Protein AF-0000000086335071 (afdb_homodimer)

Radius of gyration: 20.65 Å; Cα contacts (8 Å, |Δi|>4): 841; chains: 2; bounding box: 46×63×44 Å

Structure (mmCIF, N/CA/C/O backbone):
data_AF-0000000086335071-model_v1
#
loop_
_entity.id
_entity.type
_entity.pdbx_description
1 polymer 'U8 snoRNA-decapping enzyme'
#
loop_
_atom_site.group_PDB
_atom_site.id
_atom_site.type_symbol
_atom_site.label_atom_id
_atom_site.label_alt_id
_atom_site.label_comp_id
_atom_site.label_asym_id
_atom_site.label_entity_id
_atom_site.label_seq_id
_atom_site.pdbx_PDB_ins_code
_atom_site.Cartn_x
_atom_site.Cartn_y
_atom_site.Cartn_z
_atom_site.occupancy
_atom_site.B_iso_or_equiv
_atom_site.auth_seq_id
_atom_site.auth_comp_id
_atom_site.auth_asym_id
_atom_site.auth_atom_id
_atom_site.pdbx_PDB_model_num
ATOM 1 N N . MET A 1 1 ? -9.102 -12.062 -19.922 1 56.09 1 MET A N 1
ATOM 2 C CA . MET A 1 1 ? -7.996 -12.961 -19.594 1 56.09 1 MET A CA 1
ATOM 3 C C . MET A 1 1 ? -8.289 -14.383 -20.062 1 56.09 1 MET A C 1
ATOM 5 O O . MET A 1 1 ? -9.43 -14.852 -19.969 1 56.09 1 MET A O 1
ATOM 9 N N . SER A 1 2 ? -7.473 -14.875 -20.969 1 69.5 2 SER A N 1
ATOM 10 C CA . SER A 1 2 ? -7.711 -16.219 -21.469 1 69.5 2 SER A CA 1
ATOM 11 C C . SER A 1 2 ? -7.523 -17.266 -20.375 1 69.5 2 SER A C 1
ATOM 13 O O . SER A 1 2 ? -6.391 -17.594 -20.016 1 69.5 2 SER A O 1
ATOM 15 N N . GLN A 1 3 ? -8.57 -17.562 -19.719 1 84.94 3 GLN A N 1
ATOM 16 C CA . GLN A 1 3 ? -8.555 -18.547 -18.641 1 84.94 3 GLN A CA 1
ATOM 17 C C . GLN A 1 3 ? -8.516 -19.969 -19.188 1 84.94 3 GLN A C 1
ATOM 19 O O . GLN A 1 3 ? -9.047 -20.234 -20.266 1 84.94 3 GLN A O 1
ATOM 24 N N . MET A 1 4 ? -7.727 -20.828 -18.625 1 90.62 4 MET A N 1
ATOM 25 C CA . MET A 1 4 ? -7.637 -22.234 -18.984 1 90.62 4 MET A CA 1
ATOM 26 C C . MET A 1 4 ? -7.66 -23.109 -17.734 1 90.62 4 MET A C 1
ATOM 28 O O . MET A 1 4 ? -7.492 -22.609 -16.609 1 90.62 4 MET A O 1
ATOM 32 N N . SER A 1 5 ? -7.926 -24.359 -17.938 1 93.19 5 SER A N 1
ATOM 33 C CA . SER A 1 5 ? -7.879 -25.281 -16.797 1 93.19 5 SER A CA 1
ATOM 34 C C . SER A 1 5 ? -6.461 -25.422 -16.266 1 93.19 5 SER A C 1
ATOM 36 O O . SER A 1 5 ? -5.492 -25.188 -16.984 1 93.19 5 SER A O 1
ATOM 38 N N . LYS A 1 6 ? -6.398 -25.781 -15.008 1 95.31 6 LYS A N 1
ATOM 39 C CA . LYS A 1 6 ? -5.098 -26.016 -14.398 1 95.31 6 LYS A CA 1
ATOM 40 C C . LYS A 1 6 ? -4.316 -27.078 -15.156 1 95.31 6 LYS A C 1
ATOM 42 O O . LYS A 1 6 ? -3.119 -26.922 -15.406 1 95.31 6 LYS A O 1
ATOM 47 N N . GLU A 1 7 ? -5.023 -28.078 -15.516 1 94 7 GLU A N 1
ATOM 48 C CA . GLU A 1 7 ? -4.414 -29.188 -16.25 1 94 7 GLU A CA 1
ATOM 49 C C . GLU A 1 7 ? -3.883 -28.734 -17.609 1 94 7 GLU A C 1
ATOM 51 O O . GLU A 1 7 ? -2.766 -29.078 -17.984 1 94 7 GLU A O 1
ATOM 56 N N . ASP A 1 8 ? -4.633 -27.969 -18.281 1 94.69 8 ASP A N 1
ATOM 57 C CA . ASP A 1 8 ? -4.215 -27.438 -19.578 1 94.69 8 ASP A CA 1
ATOM 58 C C . ASP A 1 8 ? -2.998 -26.531 -19.438 1 94.69 8 ASP A C 1
ATOM 60 O O . ASP A 1 8 ? -2.068 -26.594 -20.25 1 94.69 8 ASP A O 1
ATOM 64 N N . ALA A 1 9 ? -3.072 -25.719 -18.453 1 94.88 9 ALA A N 1
ATOM 65 C CA . ALA A 1 9 ? -1.977 -24.781 -18.203 1 94.88 9 ALA A CA 1
ATOM 66 C C . ALA A 1 9 ? -0.666 -25.531 -17.953 1 94.88 9 ALA A C 1
ATOM 68 O O . ALA A 1 9 ? 0.382 -25.125 -18.484 1 94.88 9 ALA A O 1
ATOM 69 N N . LEU A 1 10 ? -0.712 -26.625 -17.234 1 94.62 10 LEU A N 1
ATOM 70 C CA . LEU A 1 10 ? 0.477 -27.375 -16.859 1 94.62 10 LEU A CA 1
ATOM 71 C C . LEU A 1 10 ? 1.009 -28.172 -18.031 1 94.62 10 LEU A C 1
ATOM 73 O O . LEU A 1 10 ? 2.17 -28.594 -18.031 1 94.62 10 LEU A O 1
ATOM 77 N N . SER A 1 11 ? 0.206 -28.375 -19.031 1 93.06 11 SER A N 1
ATOM 78 C CA . SER A 1 11 ? 0.587 -29.188 -20.172 1 93.06 11 SER A CA 1
ATOM 79 C C . SER A 1 11 ? 1.287 -28.359 -21.25 1 93.06 11 SER A C 1
ATOM 81 O O . SER A 1 11 ? 1.895 -28.906 -22.172 1 93.06 11 SER A O 1
ATOM 83 N N . LEU A 1 12 ? 1.152 -27.031 -21.125 1 91.56 12 LEU A N 1
ATOM 84 C CA . LEU A 1 12 ? 1.78 -26.172 -22.109 1 91.56 12 LEU A CA 1
ATOM 85 C C . LEU A 1 12 ? 3.299 -26.188 -21.969 1 91.56 12 LEU A C 1
ATOM 87 O O . LEU A 1 12 ? 3.832 -25.891 -20.891 1 91.56 12 LEU A O 1
ATOM 91 N N . PRO A 1 13 ? 4.02 -26.531 -23.062 1 90.25 13 PRO A N 1
ATOM 92 C CA . PRO A 1 13 ? 5.477 -26.625 -22.984 1 90.25 13 PRO A CA 1
ATOM 93 C C . PRO A 1 13 ? 6.156 -25.25 -23 1 90.25 13 PRO A C 1
ATOM 95 O O . PRO A 1 13 ? 5.602 -24.297 -23.547 1 90.25 13 PRO A O 1
ATOM 98 N N . ARG A 1 14 ? 7.34 -25.109 -22.391 1 92.38 14 ARG A N 1
ATOM 99 C CA . ARG A 1 14 ? 8.234 -23.969 -22.469 1 92.38 14 ARG A CA 1
ATOM 100 C C . ARG A 1 14 ? 7.598 -22.734 -21.828 1 92.38 14 ARG A C 1
ATOM 102 O O . ARG A 1 14 ? 7.688 -21.641 -22.391 1 92.38 14 ARG A O 1
ATOM 109 N N . HIS A 1 15 ? 6.762 -22.953 -20.859 1 94.94 15 HIS A N 1
ATOM 110 C CA . HIS A 1 15 ? 6.184 -21.844 -20.109 1 94.94 15 HIS A CA 1
ATOM 111 C C . HIS A 1 15 ? 6.68 -21.844 -18.656 1 94.94 15 HIS A C 1
ATOM 113 O O . HIS A 1 15 ? 6.84 -22.906 -18.047 1 94.94 15 HIS A O 1
ATOM 119 N N . ARG A 1 16 ? 6.988 -20.672 -18.188 1 96.69 16 ARG A N 1
ATOM 120 C CA . ARG A 1 16 ? 7.246 -20.484 -16.766 1 96.69 16 ARG A CA 1
ATOM 121 C C . ARG A 1 16 ? 5.941 -20.359 -15.984 1 96.69 16 ARG A C 1
ATOM 123 O O . ARG A 1 16 ? 4.895 -20.078 -16.562 1 96.69 16 ARG A O 1
ATOM 130 N N . HIS A 1 17 ? 6 -20.625 -14.711 1 97.62 17 HIS A N 1
ATOM 131 C CA . HIS A 1 17 ? 4.793 -20.625 -13.883 1 97.62 17 HIS A CA 1
ATOM 132 C C . HIS A 1 17 ? 4.969 -19.719 -12.664 1 97.62 17 HIS A C 1
ATOM 134 O O . HIS A 1 17 ? 6.035 -19.703 -12.047 1 97.62 17 HIS A O 1
ATOM 140 N N . ALA A 1 18 ? 3.984 -18.953 -12.359 1 97.81 18 ALA A N 1
ATOM 141 C CA . ALA A 1 18 ? 3.924 -18.156 -11.141 1 97.81 18 ALA A CA 1
ATOM 142 C C . ALA A 1 18 ? 2.609 -18.391 -10.398 1 97.81 18 ALA A C 1
ATOM 144 O O . ALA A 1 18 ? 1.558 -18.547 -11.023 1 97.81 18 ALA A O 1
ATOM 145 N N . CYS A 1 19 ? 2.678 -18.438 -9.109 1 98.25 19 CYS A N 1
ATOM 146 C CA . CYS A 1 19 ? 1.504 -18.625 -8.266 1 98.25 19 CYS A CA 1
ATOM 147 C C . CYS A 1 19 ? 1.289 -17.422 -7.355 1 98.25 19 CYS A C 1
ATOM 149 O O . CYS A 1 19 ? 2.25 -16.859 -6.824 1 98.25 19 CYS A O 1
ATOM 151 N N . HIS A 1 20 ? 0.062 -17.047 -7.215 1 98.44 20 HIS A N 1
ATOM 152 C CA . HIS A 1 20 ? -0.332 -15.977 -6.309 1 98.44 20 HIS A CA 1
ATOM 153 C C . HIS A 1 20 ? -1.597 -16.344 -5.539 1 98.44 20 HIS A C 1
ATOM 155 O O . HIS A 1 20 ? -2.391 -17.172 -5.996 1 98.44 20 HIS A O 1
ATOM 161 N N . VAL A 1 21 ? -1.781 -15.695 -4.395 1 98.75 21 VAL A N 1
ATOM 162 C CA . VAL A 1 21 ? -2.916 -16.094 -3.57 1 98.75 21 VAL A CA 1
ATOM 163 C C . VAL A 1 21 ? -3.576 -14.867 -2.959 1 98.75 21 VAL A C 1
ATOM 165 O O . VAL A 1 21 ? -2.891 -13.938 -2.531 1 98.75 21 VAL A O 1
ATOM 168 N N . MET A 1 22 ? -4.84 -14.82 -3.016 1 98.81 22 MET A N 1
ATOM 169 C CA . MET A 1 22 ? -5.617 -13.867 -2.232 1 98.81 22 MET A CA 1
ATOM 170 C C . MET A 1 22 ? -5.973 -14.445 -0.867 1 98.81 22 MET A C 1
ATOM 172 O O . MET A 1 22 ? -6.656 -15.469 -0.779 1 98.81 22 MET A O 1
ATOM 176 N N . LEU A 1 23 ? -5.492 -13.828 0.179 1 98.75 23 LEU A N 1
ATOM 177 C CA . LEU A 1 23 ? -5.895 -14.156 1.543 1 98.75 23 LEU A CA 1
ATOM 178 C C . LEU A 1 23 ? -7.023 -13.242 2.01 1 98.75 23 LEU A C 1
ATOM 180 O O . LEU A 1 23 ? -6.961 -12.023 1.831 1 98.75 23 LEU A O 1
ATOM 184 N N . TYR A 1 24 ? -8.055 -13.828 2.609 1 98.69 24 TYR A N 1
ATOM 185 C CA . TYR A 1 24 ? -9.172 -13 3.037 1 98.69 24 TYR A CA 1
ATOM 186 C C . TYR A 1 24 ? -9.852 -13.586 4.27 1 98.69 24 TYR A C 1
ATOM 188 O O . TYR A 1 24 ? -9.656 -14.758 4.59 1 98.69 24 TYR A O 1
ATOM 196 N N . ALA A 1 25 ? -10.523 -12.812 4.992 1 98.56 25 ALA A N 1
ATOM 197 C CA . ALA A 1 25 ? -11.242 -13.188 6.211 1 98.56 25 ALA A CA 1
ATOM 198 C C . ALA A 1 25 ? -12.477 -12.312 6.41 1 98.56 25 ALA A C 1
ATOM 200 O O . ALA A 1 25 ? -12.562 -11.211 5.855 1 98.56 25 ALA A O 1
ATOM 201 N N . ASP A 1 26 ? -13.422 -12.844 7.176 1 97.69 26 ASP A N 1
ATOM 202 C CA . ASP A 1 26 ? -14.531 -12.016 7.645 1 97.69 26 ASP A CA 1
ATOM 203 C C . ASP A 1 26 ? -14.109 -11.148 8.828 1 97.69 26 ASP A C 1
ATOM 205 O O . ASP A 1 26 ? -13.203 -11.516 9.578 1 97.69 26 ASP A O 1
ATOM 209 N N . THR A 1 27 ? -14.734 -10.031 8.914 1 97 27 THR A N 1
ATOM 210 C CA . THR A 1 27 ? -14.492 -9.148 10.047 1 97 27 THR A CA 1
ATOM 211 C C . THR A 1 27 ? -15.758 -8.367 10.406 1 97 27 THR A C 1
ATOM 213 O O . THR A 1 27 ? -16.625 -8.156 9.547 1 97 27 THR A O 1
ATOM 216 N N . ASP A 1 28 ? -15.875 -7.996 11.656 1 92.88 28 ASP A N 1
ATOM 217 C CA . ASP A 1 28 ? -17 -7.176 12.109 1 92.88 28 ASP A CA 1
ATOM 218 C C . ASP A 1 28 ? -16.547 -5.746 12.406 1 92.88 28 ASP A C 1
ATOM 220 O O . ASP A 1 28 ? -17.266 -4.984 13.055 1 92.88 28 ASP A O 1
ATOM 224 N N . SER A 1 29 ? -15.422 -5.465 11.953 1 92.06 29 SER A N 1
ATOM 225 C CA . SER A 1 29 ? -14.867 -4.145 12.227 1 92.06 29 SER A CA 1
ATOM 226 C C . SER A 1 29 ? -15.68 -3.047 11.547 1 92.06 29 SER A C 1
ATOM 228 O O . SER A 1 29 ? -16.297 -3.275 10.508 1 92.06 29 SER A O 1
ATOM 230 N N . LYS A 1 30 ? -15.656 -1.869 12.258 1 91.69 30 LYS A N 1
ATOM 231 C CA . LYS A 1 30 ? -16.375 -0.712 11.734 1 91.69 30 LYS A CA 1
ATOM 232 C C . LYS A 1 30 ? -15.453 0.497 11.602 1 91.69 30 LYS A C 1
ATOM 234 O O . LYS A 1 30 ? -14.953 1.016 12.594 1 91.69 30 LYS A O 1
ATOM 239 N N . LEU A 1 31 ? -15.328 0.944 10.398 1 91.56 31 LEU A N 1
ATOM 240 C CA . LEU A 1 31 ? -14.594 2.18 10.141 1 91.56 31 LEU A CA 1
ATOM 241 C C . LEU A 1 31 ? -15.367 3.387 10.672 1 91.56 31 LEU A C 1
ATOM 243 O O . LEU A 1 31 ? -16.547 3.553 10.367 1 91.56 31 LEU A O 1
ATOM 247 N N . PHE A 1 32 ? -14.688 4.238 11.453 1 89.25 32 PHE A N 1
ATOM 248 C CA . PHE A 1 32 ? -15.258 5.406 12.102 1 89.25 32 PHE A CA 1
ATOM 249 C C . PHE A 1 32 ? -16.469 5.02 12.945 1 89.25 32 PHE A C 1
ATOM 251 O O . PHE A 1 32 ? -17.359 5.836 13.18 1 89.25 32 PHE A O 1
ATOM 258 N N . GLY A 1 33 ? -16.609 3.77 13.273 1 87.38 33 GLY A N 1
ATOM 259 C CA . GLY A 1 33 ? -17.75 3.273 14.047 1 87.38 33 GLY A CA 1
ATOM 260 C C . GLY A 1 33 ? -19.031 3.195 13.242 1 87.38 33 GLY A C 1
ATOM 261 O O . GLY A 1 33 ? -20.094 2.887 13.789 1 87.38 33 GLY A O 1
ATOM 262 N N . ARG A 1 34 ? -18.938 3.396 11.938 1 85.56 34 ARG A N 1
ATOM 263 C CA . ARG A 1 34 ? -20.156 3.547 11.148 1 85.56 34 ARG A CA 1
ATOM 264 C C . ARG A 1 34 ? -20.141 2.627 9.93 1 85.56 34 ARG A C 1
ATOM 266 O O . ARG A 1 34 ? -21.172 2.037 9.578 1 85.56 34 ARG A O 1
ATOM 273 N N . TYR A 1 35 ? -19 2.479 9.281 1 84.81 35 TYR A N 1
ATOM 274 C CA . TYR A 1 35 ? -18.938 1.722 8.031 1 84.81 35 TYR A CA 1
ATOM 275 C C . TYR A 1 35 ? -18.469 0.295 8.289 1 84.81 35 TYR A C 1
ATOM 277 O O . TYR A 1 35 ? -17.297 0.073 8.641 1 84.81 35 TYR A O 1
ATOM 285 N N . GLN A 1 36 ? -19.359 -0.595 8.078 1 85.12 36 GLN A N 1
ATOM 286 C CA . GLN A 1 36 ? -18.984 -1.998 8.227 1 85.12 36 GLN A CA 1
ATOM 287 C C . GLN A 1 36 ? -18.094 -2.459 7.086 1 85.12 36 GLN A C 1
ATOM 289 O O . GLN A 1 36 ? -18.422 -2.271 5.914 1 85.12 36 GLN A O 1
ATOM 294 N N . THR A 1 37 ? -16.953 -3.033 7.246 1 86.06 37 THR A N 1
ATOM 295 C CA . THR A 1 37 ? -16.016 -3.498 6.219 1 86.06 37 THR A CA 1
ATOM 296 C C . THR A 1 37 ? -16.297 -4.953 5.859 1 86.06 37 THR A C 1
ATOM 298 O O . THR A 1 37 ? -16.047 -5.379 4.73 1 86.06 37 THR A O 1
ATOM 301 N N . LYS A 1 38 ? -16.875 -5.754 6.613 1 91.25 38 LYS A N 1
ATOM 302 C CA . LYS A 1 38 ? -17.375 -7.117 6.508 1 91.25 38 LYS A CA 1
ATOM 303 C C . LYS A 1 38 ? -16.25 -8.109 6.246 1 91.25 38 LYS A C 1
ATOM 305 O O . LYS A 1 38 ? -16.281 -9.234 6.754 1 91.25 38 LYS A O 1
ATOM 310 N N . HIS A 1 39 ? -15.258 -7.699 5.32 1 97.25 39 HIS A N 1
ATOM 311 C CA . HIS A 1 39 ? -14.188 -8.625 4.969 1 97.25 39 HIS A CA 1
ATOM 312 C C . HIS A 1 39 ? -12.836 -7.918 4.945 1 97.25 39 HIS A C 1
ATOM 314 O O . HIS A 1 39 ? -12.766 -6.707 4.727 1 97.25 39 HIS A O 1
ATOM 320 N N . ILE A 1 40 ? -11.844 -8.688 5.227 1 98.25 40 ILE A N 1
ATOM 321 C CA . ILE A 1 40 ? -10.453 -8.305 5.027 1 98.25 40 ILE A CA 1
ATOM 322 C C . ILE A 1 40 ? -9.891 -9.023 3.799 1 98.25 40 ILE A C 1
ATOM 324 O O . ILE A 1 40 ? -10.07 -10.227 3.641 1 98.25 40 ILE A O 1
ATOM 328 N N . VAL A 1 41 ? -9.312 -8.32 2.891 1 98.75 41 VAL A N 1
ATOM 329 C CA . VAL A 1 41 ? -8.547 -8.852 1.767 1 98.75 41 VAL A CA 1
ATOM 330 C C . VAL A 1 41 ? -7.16 -8.211 1.743 1 98.75 41 VAL A C 1
ATOM 332 O O . VAL A 1 41 ? -7.035 -6.988 1.848 1 98.75 41 VAL A O 1
ATOM 335 N N . LEU A 1 42 ? -6.137 -9.023 1.601 1 98.81 42 LEU A N 1
ATOM 336 C CA . LEU A 1 42 ? -4.777 -8.508 1.677 1 98.81 42 LEU A CA 1
ATOM 337 C C . LEU A 1 42 ? -4.129 -8.469 0.296 1 98.81 42 LEU A C 1
ATOM 339 O O . LEU A 1 42 ? -4.297 -9.398 -0.496 1 98.81 42 LEU A O 1
ATOM 343 N N . MET A 1 43 ? -3.432 -7.406 -0.025 1 98.88 43 MET A N 1
ATOM 344 C CA . MET A 1 43 ? -2.514 -7.27 -1.15 1 98.88 43 MET A CA 1
ATOM 345 C C . MET A 1 43 ? -1.178 -6.691 -0.695 1 98.88 43 MET A C 1
ATOM 347 O O . MET A 1 43 ? -0.996 -6.395 0.487 1 98.88 43 MET A O 1
ATOM 351 N N . GLN A 1 44 ? -0.239 -6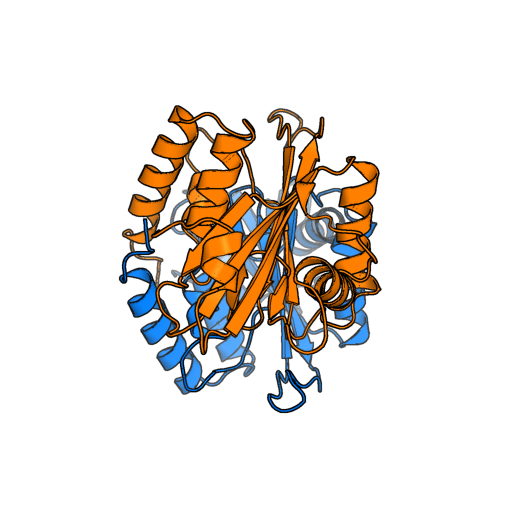.602 -1.61 1 98.81 44 GLN A N 1
ATOM 352 C CA . GLN A 1 44 ? 1.085 -6.07 -1.306 1 98.81 44 GLN A CA 1
ATOM 353 C C . GLN A 1 44 ? 1.465 -4.953 -2.275 1 98.81 44 GLN A C 1
ATOM 355 O O . GLN A 1 44 ? 1.128 -5.012 -3.459 1 98.81 44 GLN A O 1
ATOM 360 N N . MET A 1 45 ? 2.102 -3.912 -1.736 1 98.81 45 MET A N 1
ATOM 361 C CA . MET A 1 45 ? 2.939 -3.068 -2.584 1 98.81 45 MET A CA 1
ATOM 362 C C . MET A 1 45 ? 4.254 -3.764 -2.914 1 98.81 45 MET A C 1
ATOM 364 O O . MET A 1 45 ? 5.051 -4.059 -2.02 1 98.81 45 MET A O 1
ATOM 368 N N . ARG A 1 46 ? 4.488 -4.051 -4.16 1 98.25 46 ARG A N 1
ATOM 369 C CA . ARG A 1 46 ? 5.648 -4.809 -4.613 1 98.25 46 ARG A CA 1
ATOM 370 C C . ARG A 1 46 ? 6.859 -3.898 -4.801 1 98.25 46 ARG A C 1
ATOM 372 O O . ARG A 1 46 ? 6.711 -2.68 -4.918 1 98.25 46 ARG A O 1
ATOM 379 N N . PHE A 1 47 ? 7.977 -4.543 -5.016 1 96.88 47 PHE A N 1
ATOM 380 C CA . PHE A 1 47 ? 9.234 -3.838 -5.223 1 96.88 47 PHE A CA 1
ATOM 381 C C . PHE A 1 47 ? 9.18 -2.992 -6.488 1 96.88 47 PHE A C 1
ATOM 383 O O . PHE A 1 47 ? 9.93 -2.025 -6.633 1 96.88 47 PHE A O 1
ATOM 390 N N . ASP A 1 48 ? 8.328 -3.344 -7.387 1 96 48 ASP A N 1
ATOM 391 C CA . ASP A 1 48 ? 8.289 -2.609 -8.648 1 96 48 ASP A CA 1
ATOM 392 C C . ASP A 1 48 ? 7.301 -1.447 -8.57 1 96 48 ASP A C 1
ATOM 394 O O . ASP A 1 48 ? 7.043 -0.777 -9.57 1 96 48 ASP A O 1
ATOM 398 N N . GLY A 1 49 ? 6.68 -1.188 -7.406 1 97.44 49 GLY A N 1
ATOM 399 C CA . GLY A 1 49 ? 5.836 -0.026 -7.184 1 97.44 49 GLY A CA 1
ATOM 400 C C . GLY A 1 49 ? 4.379 -0.27 -7.535 1 97.44 49 GLY A C 1
ATOM 401 O O . GLY A 1 49 ? 3.572 0.662 -7.543 1 97.44 49 GLY A O 1
ATOM 402 N N . LEU A 1 50 ? 4.082 -1.52 -7.855 1 97.31 50 LEU A N 1
ATOM 403 C CA . LEU A 1 50 ? 2.729 -1.893 -8.266 1 97.31 50 LEU A CA 1
ATOM 404 C C . LEU A 1 50 ? 2.068 -2.771 -7.207 1 97.31 50 LEU A C 1
ATOM 406 O O . LEU A 1 50 ? 2.754 -3.43 -6.422 1 97.31 50 LEU A O 1
ATOM 410 N N . LEU A 1 51 ? 0.731 -2.744 -7.16 1 98.56 51 LEU A N 1
ATOM 411 C CA . LEU A 1 51 ? -0.014 -3.594 -6.234 1 98.56 51 LEU A CA 1
ATOM 412 C C . LEU A 1 51 ? -0.182 -5 -6.805 1 98.56 51 LEU A C 1
ATOM 414 O O . LEU A 1 51 ? -0.426 -5.164 -8 1 98.56 51 LEU A O 1
ATOM 418 N N . GLY A 1 52 ? -0.044 -5.961 -6.008 1 98.5 52 GLY A N 1
ATOM 419 C CA . GLY A 1 52 ? -0.246 -7.344 -6.402 1 98.5 52 GLY A CA 1
ATOM 420 C C . GLY A 1 52 ? -0.536 -8.266 -5.234 1 98.5 52 GLY A C 1
ATOM 421 O O . GLY A 1 52 ? -0.577 -7.82 -4.082 1 98.5 52 GLY A O 1
ATOM 422 N N . PHE A 1 53 ? -0.781 -9.539 -5.547 1 98.81 53 PHE A N 1
ATOM 423 C CA . PHE A 1 53 ? -0.982 -10.57 -4.535 1 98.81 53 PHE A CA 1
ATOM 424 C C . PHE A 1 53 ? 0.336 -11.25 -4.188 1 98.81 53 PHE A C 1
ATOM 426 O O . PHE A 1 53 ? 1.231 -11.344 -5.027 1 98.81 53 PHE A O 1
ATOM 433 N N . PRO A 1 54 ? 0.468 -11.688 -2.889 1 98.62 54 PRO A N 1
ATOM 434 C CA . PRO A 1 54 ? 1.682 -12.438 -2.559 1 98.62 54 PRO A CA 1
ATOM 435 C C . PRO A 1 54 ? 1.837 -13.703 -3.395 1 98.62 54 PRO A C 1
ATOM 437 O O . PRO A 1 54 ? 0.84 -14.336 -3.756 1 98.62 54 PRO A O 1
ATOM 440 N N . GLY A 1 55 ? 3.006 -14.094 -3.635 1 98.06 55 GLY A N 1
ATOM 441 C CA . GLY A 1 55 ? 3.352 -15.211 -4.5 1 98.06 55 GLY A CA 1
ATOM 442 C C . GLY A 1 55 ? 4.57 -14.945 -5.359 1 98.06 55 GLY A C 1
ATOM 443 O O . GLY A 1 55 ? 5.328 -14.008 -5.098 1 98.06 55 GLY A O 1
ATOM 444 N N . GLY A 1 56 ? 4.773 -15.797 -6.324 1 97.25 56 GLY A N 1
ATOM 445 C CA . GLY A 1 56 ? 5.934 -15.648 -7.188 1 97.25 56 GLY A CA 1
ATOM 446 C C . GLY A 1 56 ? 6.168 -16.844 -8.086 1 97.25 56 GLY A C 1
ATOM 447 O O . GLY A 1 56 ? 5.277 -17.688 -8.258 1 97.25 56 GLY A O 1
ATOM 448 N N . LEU A 1 57 ? 7.328 -16.844 -8.648 1 96.94 57 LEU A N 1
ATOM 449 C CA . LEU A 1 57 ? 7.68 -17.891 -9.609 1 96.94 57 LEU A CA 1
ATOM 450 C C . LEU A 1 57 ? 7.852 -19.234 -8.922 1 96.94 57 LEU A C 1
ATOM 452 O O . LEU A 1 57 ? 8.328 -19.297 -7.785 1 96.94 57 LEU A O 1
ATOM 456 N N . VAL A 1 58 ? 7.449 -20.219 -9.609 1 97.44 58 VAL A N 1
ATOM 457 C CA . VAL A 1 58 ? 7.594 -21.609 -9.156 1 97.44 58 VAL A CA 1
ATOM 458 C C . VAL A 1 58 ? 8.336 -22.422 -10.211 1 97.44 58 VAL A C 1
ATOM 460 O O . VAL A 1 58 ? 8.086 -22.266 -11.414 1 97.44 58 VAL A O 1
ATOM 463 N N . ASP A 1 59 ? 9.25 -23.25 -9.773 1 96.88 59 ASP A N 1
ATOM 464 C CA . ASP A 1 59 ? 9.977 -24.156 -10.656 1 96.88 59 ASP A CA 1
ATOM 465 C C . ASP A 1 59 ? 9.414 -25.578 -10.57 1 96.88 59 ASP A C 1
ATOM 467 O O . ASP A 1 59 ? 9.766 -26.328 -9.664 1 96.88 59 ASP A O 1
ATOM 471 N N . LEU A 1 60 ? 8.719 -25.984 -11.602 1 95.69 60 LEU A N 1
ATOM 472 C CA . LEU A 1 60 ? 7.98 -27.25 -11.586 1 95.69 60 LEU A CA 1
ATOM 473 C C . LEU A 1 60 ? 8.938 -28.438 -11.625 1 95.69 60 LEU A C 1
ATOM 475 O O . LEU A 1 60 ? 8.531 -29.562 -11.367 1 95.69 60 LEU A O 1
ATOM 479 N N . SER A 1 61 ? 10.164 -28.172 -12.016 1 96.38 61 SER A N 1
ATOM 480 C CA . SER A 1 61 ? 11.148 -29.25 -11.984 1 96.38 61 SER A CA 1
ATOM 481 C C . SER A 1 61 ? 11.578 -29.562 -10.555 1 96.38 61 SER A C 1
ATOM 483 O O . SER A 1 61 ? 12.133 -30.641 -10.289 1 96.38 61 SER A O 1
ATOM 485 N N . LYS A 1 62 ? 11.273 -28.688 -9.594 1 97.38 62 LYS A N 1
ATOM 486 C CA . LYS A 1 62 ? 11.781 -28.844 -8.234 1 97.38 62 LYS A CA 1
ATOM 487 C C . LYS A 1 62 ? 10.633 -28.922 -7.227 1 97.38 62 LYS A C 1
ATOM 489 O O . LYS A 1 62 ? 10.82 -29.406 -6.113 1 97.38 62 LYS A O 1
ATOM 494 N N . GLU A 1 63 ? 9.516 -28.391 -7.566 1 96.94 63 GLU A N 1
ATOM 495 C CA . GLU A 1 63 ? 8.422 -28.266 -6.613 1 96.94 63 GLU A CA 1
ATOM 496 C C . GLU A 1 63 ? 7.07 -28.234 -7.324 1 96.94 63 GLU A C 1
ATOM 498 O O . GLU A 1 63 ? 7.008 -28.031 -8.539 1 96.94 63 GLU A O 1
ATOM 503 N N . THR A 1 64 ? 6.008 -28.531 -6.527 1 96.88 64 THR A N 1
ATOM 504 C CA . THR A 1 64 ? 4.66 -28.359 -7.051 1 96.88 64 THR A CA 1
ATOM 505 C C . THR A 1 64 ? 4.238 -26.891 -7 1 96.88 64 THR A C 1
ATOM 507 O O . THR A 1 64 ? 4.906 -26.078 -6.367 1 96.88 64 THR A O 1
ATOM 510 N N . LEU A 1 65 ? 3.115 -26.547 -7.648 1 98 65 LEU A N 1
ATOM 511 C CA . LEU A 1 65 ? 2.588 -25.188 -7.598 1 98 65 LEU A CA 1
ATOM 512 C C . LEU A 1 65 ? 2.344 -24.75 -6.16 1 98 65 LEU A C 1
ATOM 514 O O . LEU A 1 65 ? 2.779 -23.672 -5.75 1 98 65 LEU A O 1
ATOM 518 N N . GLU A 1 66 ? 1.711 -25.625 -5.434 1 98.19 66 GLU A N 1
ATOM 519 C CA . GLU A 1 66 ? 1.289 -25.281 -4.078 1 98.19 66 GLU A CA 1
ATOM 520 C C . GLU A 1 66 ? 2.484 -25.203 -3.133 1 98.19 66 GLU A C 1
ATOM 522 O O . GLU A 1 66 ? 2.553 -24.312 -2.287 1 98.19 66 GLU A O 1
ATOM 527 N N . SER A 1 67 ? 3.412 -26.141 -3.236 1 97.25 67 SER A N 1
ATOM 528 C CA . SER A 1 67 ? 4.598 -26.078 -2.389 1 97.25 67 SER A CA 1
ATOM 529 C C . SER A 1 67 ? 5.441 -24.859 -2.703 1 97.25 67 SER A C 1
ATOM 531 O O . SER A 1 67 ? 6.02 -24.234 -1.802 1 97.25 67 SER A O 1
ATOM 533 N N . GLY A 1 68 ? 5.574 -24.484 -3.986 1 97.5 68 GLY A N 1
ATOM 534 C CA . GLY A 1 68 ? 6.258 -23.266 -4.375 1 97.5 68 GLY A CA 1
ATOM 535 C C . GLY A 1 68 ? 5.598 -22.016 -3.838 1 97.5 68 GLY A C 1
ATOM 536 O O . GLY A 1 68 ? 6.273 -21.109 -3.352 1 97.5 68 GLY A O 1
ATOM 537 N N . LEU A 1 69 ? 4.27 -21.984 -3.957 1 98.12 69 LEU A N 1
ATOM 538 C CA . LEU A 1 69 ? 3.529 -20.859 -3.404 1 98.12 69 LEU A CA 1
ATOM 539 C C . LEU A 1 69 ? 3.744 -20.75 -1.898 1 98.12 69 LEU A C 1
ATOM 541 O O . LEU A 1 69 ? 3.945 -19.641 -1.373 1 98.12 69 LEU A O 1
ATOM 545 N N . SER A 1 70 ? 3.73 -21.859 -1.23 1 97.44 70 SER A N 1
ATOM 546 C CA . SER A 1 70 ? 3.955 -21.859 0.211 1 97.44 70 SER A CA 1
ATOM 547 C C . SER A 1 70 ? 5.344 -21.344 0.558 1 97.44 70 SER A C 1
ATOM 549 O O . SER A 1 70 ? 5.508 -20.609 1.534 1 97.44 70 SER A O 1
ATOM 551 N N . ARG A 1 71 ? 6.312 -21.75 -0.18 1 97.19 71 ARG A N 1
ATOM 552 C CA . ARG A 1 71 ? 7.664 -21.234 0.015 1 97.19 71 ARG A CA 1
ATOM 553 C C . ARG A 1 71 ? 7.711 -19.734 -0.16 1 97.19 71 ARG A C 1
ATOM 555 O O . ARG A 1 71 ? 8.297 -19.016 0.664 1 97.19 71 ARG A O 1
ATOM 562 N N . GLU A 1 72 ? 7.133 -19.188 -1.271 1 97.56 72 GLU A N 1
ATOM 563 C CA . GLU A 1 72 ? 7.051 -17.75 -1.519 1 97.56 72 GLU A CA 1
ATOM 564 C C . GLU A 1 72 ? 6.379 -17.031 -0.354 1 97.56 72 GLU A C 1
ATOM 566 O O . GLU A 1 72 ? 6.824 -15.961 0.052 1 97.56 72 GLU A O 1
ATOM 571 N N . LEU A 1 73 ? 5.301 -17.609 0.159 1 98.06 73 LEU A N 1
ATOM 572 C CA . LEU A 1 73 ? 4.555 -16.969 1.243 1 98.06 73 LEU A CA 1
ATOM 573 C C . LEU A 1 73 ? 5.383 -16.938 2.521 1 98.06 73 LEU A C 1
ATOM 575 O O . LEU A 1 73 ? 5.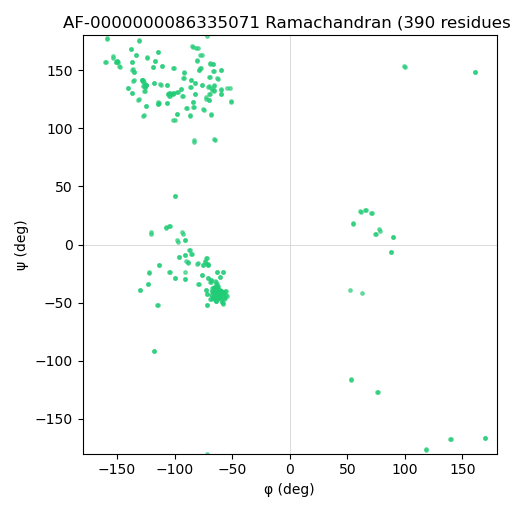305 -15.977 3.289 1 98.06 73 LEU A O 1
ATOM 579 N N . GLU A 1 74 ? 6.117 -17.953 2.748 1 97.56 74 GLU A N 1
ATOM 580 C CA . GLU A 1 74 ? 7.02 -17.938 3.898 1 97.56 74 GLU A CA 1
ATOM 581 C C . GLU A 1 74 ? 8.023 -16.781 3.791 1 97.56 74 GLU A C 1
ATOM 583 O O . GLU A 1 74 ? 8.312 -16.109 4.781 1 97.56 74 GLU A O 1
ATOM 588 N N . GLU A 1 75 ? 8.523 -16.547 2.654 1 97.69 75 GLU A N 1
ATOM 589 C CA . GLU A 1 75 ? 9.516 -15.5 2.43 1 97.69 75 GLU A CA 1
ATOM 590 C C . GLU A 1 75 ? 8.883 -14.109 2.5 1 97.69 75 GLU A C 1
ATOM 592 O O . GLU A 1 75 ? 9.461 -13.188 3.074 1 97.69 75 GLU A O 1
ATOM 597 N N . GLU A 1 76 ? 7.676 -13.969 1.954 1 98.38 76 GLU A N 1
ATOM 598 C CA . GLU A 1 76 ? 7.051 -12.664 1.78 1 98.38 76 GLU A CA 1
ATOM 599 C C . GLU A 1 76 ? 6.195 -12.297 2.988 1 98.38 76 GLU A C 1
ATOM 601 O O . GLU A 1 76 ? 6.012 -11.117 3.291 1 98.38 76 GLU A O 1
ATOM 606 N N . LEU A 1 77 ? 5.637 -13.289 3.66 1 98.06 77 LEU A N 1
ATOM 607 C CA . LEU A 1 77 ? 4.699 -13.016 4.742 1 98.06 77 LEU A CA 1
ATOM 608 C C . LEU A 1 77 ? 5.277 -13.445 6.086 1 98.06 77 LEU A C 1
ATOM 610 O O . LEU A 1 77 ? 4.773 -13.047 7.141 1 98.06 77 LEU A O 1
ATOM 614 N N . GLY A 1 78 ? 6.254 -14.258 6.062 1 96.88 78 GLY A N 1
ATOM 615 C CA . GLY A 1 78 ? 6.875 -14.719 7.297 1 96.88 78 GLY A CA 1
ATOM 616 C C . GLY A 1 78 ? 6.07 -15.789 8 1 96.88 78 GLY A C 1
ATOM 617 O O . GLY A 1 78 ? 6.27 -16.047 9.195 1 96.88 78 GLY A O 1
ATOM 618 N N . VAL A 1 79 ? 5.109 -16.344 7.336 1 94.75 79 VAL A N 1
ATOM 619 C CA . VAL A 1 79 ? 4.285 -17.391 7.91 1 94.75 79 VAL A CA 1
ATOM 620 C C . VAL A 1 79 ? 4.25 -18.594 6.961 1 94.75 79 VAL A C 1
ATOM 622 O O . VAL A 1 79 ? 4.195 -18.422 5.742 1 94.75 79 VAL A O 1
ATOM 625 N N . ALA A 1 80 ? 4.273 -19.719 7.59 1 90.31 80 ALA A N 1
ATOM 626 C CA . ALA A 1 80 ? 4.113 -20.953 6.812 1 90.31 80 ALA A CA 1
ATOM 627 C C . ALA A 1 80 ? 2.641 -21.25 6.559 1 90.31 80 ALA A C 1
ATOM 629 O O . ALA A 1 80 ? 1.986 -21.906 7.371 1 90.31 80 ALA A O 1
ATOM 630 N N . LEU A 1 81 ? 2.135 -20.75 5.539 1 93 81 LEU A N 1
ATOM 631 C CA . LEU A 1 81 ? 0.75 -21.031 5.176 1 93 81 LEU A CA 1
ATOM 632 C C . LEU A 1 81 ? 0.666 -22.219 4.227 1 93 81 LEU A C 1
ATOM 634 O O . LEU A 1 81 ? 1.42 -22.312 3.256 1 93 81 LEU A O 1
ATOM 638 N N . LEU A 1 82 ? -0.159 -23.156 4.586 1 89.88 82 LEU A N 1
ATOM 639 C CA . LEU A 1 82 ? -0.352 -24.312 3.715 1 89.88 82 LEU A CA 1
ATOM 640 C C . LEU A 1 82 ? -1.425 -24.031 2.668 1 89.88 82 LEU A C 1
ATOM 642 O O . LEU A 1 82 ? -2.584 -23.781 3.012 1 89.88 82 LEU A O 1
ATOM 646 N N . VAL A 1 83 ? -1.019 -23.922 1.471 1 95.44 83 VAL A N 1
ATOM 647 C CA . VAL A 1 83 ? -1.926 -23.781 0.337 1 95.44 83 VAL A CA 1
ATOM 648 C C . VAL A 1 83 ? -2.146 -25.141 -0.323 1 95.44 83 VAL A C 1
ATOM 650 O O . VAL A 1 83 ? -1.196 -25.906 -0.519 1 95.44 83 VAL A O 1
ATOM 653 N N . SER A 1 84 ? -3.398 -25.5 -0.579 1 96.06 84 SER A N 1
ATOM 654 C CA . SER A 1 84 ? -3.736 -26.781 -1.174 1 96.06 84 SER A CA 1
ATOM 655 C C . SER A 1 84 ? -4.344 -26.609 -2.562 1 96.06 84 SER A C 1
ATOM 657 O O . SER A 1 84 ? -4.715 -25.5 -2.947 1 96.06 84 SER A O 1
ATOM 659 N N . PRO A 1 85 ? -4.43 -27.703 -3.34 1 96.12 85 PRO A N 1
ATOM 660 C CA . PRO A 1 85 ? -5.055 -27.641 -4.664 1 96.12 85 PRO A CA 1
ATOM 661 C C . PRO A 1 85 ? -6.5 -27.156 -4.609 1 96.12 85 PRO A C 1
ATOM 663 O O . PRO A 1 85 ? -6.992 -26.562 -5.574 1 96.12 85 PRO A O 1
ATOM 666 N N . GLU A 1 86 ? -7.184 -27.297 -3.459 1 96.25 86 GLU A N 1
ATOM 667 C CA . GLU A 1 86 ? -8.578 -26.875 -3.307 1 96.25 86 GLU A CA 1
ATOM 668 C C . GLU A 1 86 ? -8.695 -25.344 -3.295 1 96.25 86 GLU A C 1
ATOM 670 O O . GLU A 1 86 ? -9.773 -24.797 -3.514 1 96.25 86 GLU A O 1
ATOM 675 N N . ASP A 1 87 ? -7.598 -24.703 -3.07 1 97.81 87 ASP A N 1
ATOM 676 C CA . ASP A 1 87 ? -7.59 -23.25 -3.02 1 97.81 87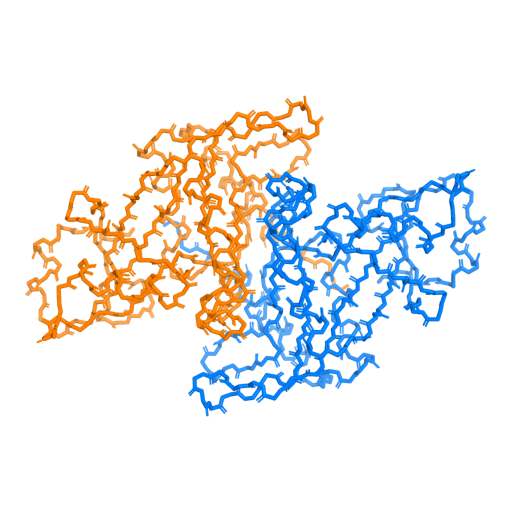 ASP A CA 1
ATOM 677 C C . ASP A 1 87 ? -7.43 -22.656 -4.414 1 97.81 87 ASP A C 1
ATOM 679 O O . ASP A 1 87 ? -7.512 -21.438 -4.586 1 97.81 87 ASP A O 1
ATOM 683 N N . HIS A 1 88 ? -7.168 -23.484 -5.398 1 98.06 88 HIS A N 1
ATOM 684 C CA . HIS A 1 88 ? -6.934 -23 -6.754 1 98.06 88 HIS A CA 1
ATOM 685 C C . HIS A 1 88 ? -8.188 -22.375 -7.34 1 98.06 88 HIS A C 1
ATOM 687 O O . HIS A 1 88 ? -9.289 -22.891 -7.18 1 98.06 88 HIS A O 1
ATOM 693 N N . VAL A 1 89 ? -8 -21.234 -8.008 1 97.56 89 VAL A N 1
ATOM 694 C CA . VAL A 1 89 ? -9.141 -20.5 -8.555 1 97.56 89 VAL A CA 1
ATOM 695 C C . VAL A 1 89 ? -9.07 -20.5 -10.078 1 97.56 89 VAL A C 1
ATOM 697 O O . VAL A 1 89 ? -10.039 -20.859 -10.758 1 97.56 89 VAL A O 1
ATOM 700 N N . SER A 1 90 ? -7.934 -20.094 -10.633 1 96.75 90 SER A N 1
ATOM 701 C CA . SER A 1 90 ? -7.852 -19.984 -12.078 1 96.75 90 SER A CA 1
ATOM 702 C C . SER A 1 90 ? -6.402 -19.984 -12.555 1 96.75 90 SER A C 1
ATOM 704 O O . SER A 1 90 ? -5.484 -19.766 -11.766 1 96.75 90 SER A O 1
ATOM 706 N N . SER A 1 91 ? -6.211 -20.344 -13.773 1 97 91 SER A N 1
ATOM 707 C CA . SER A 1 91 ? -4.945 -20.25 -14.492 1 97 91 SER A CA 1
ATOM 708 C C . SER A 1 91 ? -5.102 -19.453 -15.789 1 97 91 SER A C 1
ATOM 710 O O . SER A 1 91 ? -6.109 -19.578 -16.484 1 97 91 SER A O 1
ATOM 712 N N . SER A 1 92 ? -4.125 -18.609 -16 1 95.06 92 SER A N 1
ATOM 713 C CA . SER A 1 92 ? -4.188 -17.812 -17.219 1 95.06 92 SER A CA 1
ATOM 714 C C . SER A 1 92 ? -2.791 -17.453 -17.719 1 95.06 92 SER A C 1
ATOM 716 O O . SER A 1 92 ? -1.83 -17.469 -16.938 1 95.06 92 SER A O 1
ATOM 718 N N . LEU A 1 93 ? -2.736 -17.172 -19.031 1 92.81 93 LEU A N 1
ATOM 719 C CA . LEU A 1 93 ? -1.512 -16.578 -19.547 1 92.81 93 LEU A CA 1
ATOM 720 C C . LEU A 1 93 ? -1.346 -15.141 -19.062 1 92.81 93 LEU A C 1
ATOM 722 O O . LEU A 1 93 ? -2.307 -14.367 -19.062 1 92.81 93 LEU A O 1
ATOM 726 N N . ALA A 1 94 ? -0.115 -14.883 -18.672 1 90.5 94 ALA A N 1
ATOM 727 C CA . ALA A 1 94 ? 0.155 -13.508 -18.266 1 90.5 94 ALA A CA 1
ATOM 728 C C . ALA A 1 94 ? 0.039 -12.555 -19.438 1 90.5 94 ALA A C 1
ATOM 730 O O . ALA A 1 94 ? 0.495 -12.859 -20.547 1 90.5 94 ALA A O 1
ATOM 731 N N . PRO A 1 95 ? -0.63 -11.43 -19.344 1 83.94 95 PRO A N 1
ATOM 732 C CA . PRO A 1 95 ? -0.856 -10.516 -20.469 1 83.94 95 PRO A CA 1
ATOM 733 C C . PRO A 1 95 ? 0.44 -9.93 -21.031 1 83.94 95 PRO A C 1
ATOM 735 O O . PRO A 1 95 ? 0.571 -9.75 -22.234 1 83.94 95 PRO A O 1
ATOM 738 N N . ALA A 1 96 ? 1.379 -9.586 -20.312 1 77.25 96 ALA A N 1
ATOM 739 C CA . ALA A 1 96 ? 2.496 -8.797 -20.844 1 77.25 96 ALA A CA 1
ATOM 740 C C . ALA A 1 96 ? 3.814 -9.547 -20.672 1 77.25 96 ALA A C 1
ATOM 742 O O . ALA A 1 96 ? 4.891 -8.961 -20.828 1 77.25 96 ALA A O 1
ATOM 743 N N . VAL A 1 97 ? 3.775 -10.68 -20.344 1 83.38 97 VAL A N 1
ATOM 744 C CA . VAL A 1 97 ? 4.98 -11.492 -20.203 1 83.38 97 VAL A CA 1
ATOM 745 C C . VAL A 1 97 ? 4.84 -12.781 -21 1 83.38 97 VAL A C 1
ATOM 747 O O . VAL A 1 97 ? 4.051 -13.656 -20.641 1 83.38 97 VAL A O 1
ATOM 750 N N . PRO A 1 98 ? 5.621 -12.812 -22.016 1 87.5 98 PRO A N 1
ATOM 751 C CA . PRO A 1 98 ? 5.488 -14.008 -22.859 1 87.5 98 PRO A CA 1
ATOM 752 C C . PRO A 1 98 ? 5.836 -15.297 -22.109 1 87.5 98 PRO A C 1
ATOM 754 O O . PRO A 1 98 ? 6.73 -15.297 -21.25 1 87.5 98 PRO A O 1
ATOM 757 N N . ASN A 1 99 ? 5.152 -16.344 -22.359 1 93.44 99 ASN A N 1
ATOM 758 C CA . ASN A 1 99 ? 5.398 -17.703 -21.891 1 93.44 99 ASN A CA 1
ATOM 759 C C . ASN A 1 99 ? 5.336 -17.797 -20.375 1 93.44 99 ASN A C 1
ATOM 761 O O . ASN A 1 99 ? 6.109 -18.531 -19.766 1 93.44 99 ASN A O 1
ATOM 765 N N . LEU A 1 100 ? 4.574 -16.938 -19.797 1 95.25 100 LEU A N 1
ATOM 766 C CA . LEU A 1 100 ? 4.332 -17.016 -18.359 1 95.25 100 LEU A CA 1
ATOM 767 C C . LEU A 1 100 ? 2.875 -17.344 -18.062 1 95.25 100 LEU A C 1
ATOM 769 O O . LEU A 1 100 ? 1.965 -16.688 -18.578 1 95.25 100 LEU A O 1
ATOM 773 N N . ILE A 1 101 ? 2.688 -18.438 -17.328 1 96.44 101 ILE A N 1
ATOM 774 C CA . ILE A 1 101 ? 1.358 -18.812 -16.859 1 96.44 101 ILE A CA 1
ATOM 775 C C . ILE A 1 101 ? 1.21 -18.438 -15.383 1 96.44 101 ILE A C 1
ATOM 777 O O . ILE A 1 101 ? 2.072 -18.766 -14.57 1 96.44 101 ILE A O 1
ATOM 781 N N . THR A 1 102 ? 0.151 -17.75 -15.047 1 96.94 102 THR A N 1
ATOM 782 C CA . THR A 1 102 ? -0.129 -17.391 -13.656 1 96.94 102 THR A CA 1
ATOM 783 C C . THR A 1 102 ? -1.243 -18.266 -13.094 1 96.94 102 THR A C 1
ATOM 785 O O . THR A 1 102 ? -2.244 -18.516 -13.766 1 96.94 102 THR A O 1
ATOM 788 N N . HIS A 1 103 ? -1.034 -18.828 -11.969 1 97.94 103 HIS A N 1
ATOM 789 C CA . HIS A 1 103 ? -2.02 -19.562 -11.195 1 97.94 103 HIS A CA 1
ATOM 790 C C . HIS A 1 103 ? -2.48 -18.781 -9.977 1 97.94 103 HIS A C 1
ATOM 792 O O . HIS A 1 103 ? -1.668 -18.422 -9.125 1 97.94 103 HIS A O 1
ATOM 798 N N . PHE A 1 104 ? -3.77 -18.562 -9.953 1 98.5 104 PHE A N 1
ATOM 799 C CA . PHE A 1 104 ? -4.336 -17.734 -8.891 1 98.5 104 PHE A CA 1
ATOM 800 C C . PHE A 1 104 ? -5.07 -18.594 -7.871 1 98.5 104 PHE A C 1
ATOM 802 O O . PHE A 1 104 ? -5.848 -19.484 -8.242 1 98.5 104 PHE A O 1
ATOM 809 N N . TYR A 1 105 ? -4.766 -18.406 -6.625 1 98.56 105 TYR A N 1
ATOM 810 C CA . TYR A 1 105 ? -5.375 -19.125 -5.504 1 98.56 105 TYR A CA 1
ATOM 811 C C . TYR A 1 105 ? -6.125 -18.156 -4.594 1 98.56 105 TYR A C 1
ATOM 813 O O . TYR A 1 105 ? -5.895 -16.938 -4.637 1 98.56 105 TYR A O 1
ATOM 821 N N . ALA A 1 106 ? -7.07 -18.672 -3.822 1 98.56 106 ALA A N 1
ATOM 822 C CA . ALA A 1 106 ? -7.762 -17.922 -2.777 1 98.56 106 ALA A CA 1
ATOM 823 C C . ALA A 1 106 ? -7.914 -18.75 -1.51 1 98.56 106 ALA A C 1
ATOM 825 O O . ALA A 1 106 ? -8.305 -19.922 -1.571 1 98.56 106 ALA A O 1
ATOM 826 N N . LYS A 1 107 ? -7.551 -18.172 -0.446 1 98.06 107 LYS A N 1
ATOM 827 C CA . LYS A 1 107 ? -7.617 -18.906 0.817 1 98.06 107 LYS A CA 1
ATOM 828 C C . LYS A 1 107 ? -8.305 -18.078 1.895 1 98.06 107 LYS A C 1
ATOM 830 O O . LYS A 1 107 ? -7.871 -16.969 2.205 1 98.06 107 LYS A O 1
ATOM 835 N N . LYS A 1 108 ? -9.352 -18.594 2.498 1 97.75 108 LYS A N 1
ATOM 836 C CA . LYS A 1 108 ? -10.055 -17.953 3.602 1 97.75 108 LYS A CA 1
ATOM 837 C C . LYS A 1 108 ? -9.398 -18.281 4.941 1 97.75 108 LYS A C 1
ATOM 839 O O . LYS A 1 108 ? -9.016 -19.422 5.188 1 97.75 108 LYS A O 1
ATOM 844 N N . MET A 1 109 ? -9.289 -17.25 5.656 1 97.31 109 MET A N 1
ATOM 845 C CA . MET A 1 109 ? -8.734 -17.359 7.004 1 97.31 109 MET A CA 1
ATOM 846 C C . MET A 1 109 ? -9.703 -16.797 8.039 1 97.31 109 MET A C 1
ATOM 848 O O . MET A 1 109 ? -10.68 -16.141 7.688 1 97.31 109 MET A O 1
ATOM 852 N N . ASN A 1 110 ? -9.477 -17.219 9.297 1 96.94 110 ASN A N 1
ATOM 853 C CA . ASN A 1 110 ? -10.172 -16.484 10.344 1 96.94 110 ASN A CA 1
ATOM 854 C C . ASN A 1 110 ? -9.516 -15.133 10.625 1 96.94 110 ASN A C 1
ATOM 856 O O . ASN A 1 110 ? -8.367 -14.906 10.234 1 96.94 110 ASN A O 1
ATOM 860 N N . GLU A 1 111 ? -10.25 -14.297 11.273 1 97.25 111 GLU A N 1
ATOM 861 C CA . GLU A 1 111 ? -9.797 -12.922 11.469 1 97.25 111 GLU A CA 1
ATOM 862 C C . GLU A 1 111 ? -8.492 -12.883 12.258 1 97.25 111 GLU A C 1
ATOM 864 O O . GLU A 1 111 ? -7.586 -12.109 11.938 1 97.25 111 GLU A O 1
ATOM 869 N N . SER A 1 112 ? -8.383 -13.688 13.328 1 97.06 112 SER A N 1
ATOM 870 C CA . SER A 1 112 ? -7.168 -13.719 14.133 1 97.06 112 SER A CA 1
ATOM 871 C C . SER A 1 112 ? -5.961 -14.148 13.305 1 97.06 112 SER A C 1
ATOM 873 O O . SER A 1 112 ? -4.863 -13.617 13.469 1 97.06 112 SER A O 1
ATOM 875 N N . GLU A 1 113 ? -6.18 -15.102 12.43 1 96.94 113 GLU A N 1
ATOM 876 C CA . GLU A 1 113 ? -5.109 -15.617 11.586 1 96.94 113 GLU A CA 1
ATOM 877 C C . GLU A 1 113 ? -4.613 -14.555 10.609 1 96.94 113 GLU A C 1
ATOM 879 O O . GLU A 1 113 ? -3.404 -14.398 10.422 1 96.94 113 GLU A O 1
ATOM 884 N N . ILE A 1 114 ? -5.539 -13.891 9.969 1 98 114 ILE A N 1
ATOM 885 C CA . ILE A 1 114 ? -5.129 -12.938 8.953 1 98 114 ILE A CA 1
ATOM 886 C C . ILE A 1 114 ? -4.434 -11.75 9.609 1 98 114 ILE A C 1
ATOM 888 O O . ILE A 1 114 ? -3.496 -11.18 9.047 1 98 114 ILE A O 1
ATOM 892 N N . LYS A 1 115 ? -4.824 -11.383 10.812 1 97.62 115 LYS A N 1
ATOM 893 C CA . LYS A 1 115 ? -4.137 -10.336 11.555 1 97.62 115 LYS A CA 1
ATOM 894 C C . LYS A 1 115 ? -2.715 -10.766 11.914 1 97.62 115 LYS A C 1
ATOM 896 O O . LYS A 1 115 ? -1.794 -9.945 11.914 1 97.62 115 LYS A O 1
ATOM 901 N N . GLU A 1 116 ? -2.555 -12 12.219 1 97.62 116 GLU A N 1
ATOM 902 C CA . GLU A 1 116 ? -1.22 -12.523 12.492 1 97.62 116 GLU A CA 1
ATOM 903 C C . GLU A 1 116 ? -0.342 -12.477 11.242 1 97.62 116 GLU A C 1
ATOM 905 O O . GLU A 1 116 ? 0.863 -12.227 11.336 1 97.62 116 GLU A O 1
ATOM 910 N N . VAL A 1 117 ? -0.93 -12.742 10.133 1 98.31 117 VAL A N 1
ATOM 911 C CA . VAL A 1 117 ? -0.207 -12.648 8.875 1 98.31 117 VAL A CA 1
ATOM 912 C C . VAL A 1 117 ? 0.299 -11.227 8.672 1 98.31 117 VAL A C 1
ATOM 914 O O . VAL A 1 117 ? 1.461 -11.016 8.312 1 98.31 117 VAL A O 1
ATOM 917 N N . GLU A 1 118 ? -0.573 -10.234 8.898 1 98.5 118 GLU A N 1
ATOM 918 C CA . GLU A 1 118 ? -0.182 -8.836 8.758 1 98.5 118 GLU A CA 1
ATOM 919 C C . GLU A 1 118 ? 0.996 -8.492 9.664 1 98.5 118 GLU A C 1
ATOM 921 O O . GLU A 1 118 ? 1.927 -7.801 9.25 1 98.5 118 GLU A O 1
ATOM 926 N N . LYS A 1 119 ? 0.96 -9 10.859 1 98.12 119 LYS A N 1
ATOM 927 C CA . LYS A 1 119 ? 2.031 -8.734 11.82 1 98.12 119 LYS A CA 1
ATOM 928 C C . LYS A 1 119 ? 3.328 -9.422 11.398 1 98.12 119 LYS A C 1
ATOM 930 O O . LYS A 1 119 ? 4.391 -8.789 11.383 1 98.12 119 LYS A O 1
ATOM 935 N N . ALA A 1 120 ? 3.244 -10.648 11.039 1 98.44 120 ALA A N 1
ATOM 936 C CA . ALA A 1 120 ? 4.422 -11.43 10.664 1 98.44 120 ALA A CA 1
ATOM 937 C C . ALA A 1 120 ? 5.086 -10.852 9.414 1 98.44 120 ALA A C 1
ATOM 939 O O . ALA A 1 120 ? 6.312 -10.867 9.297 1 98.44 120 ALA A 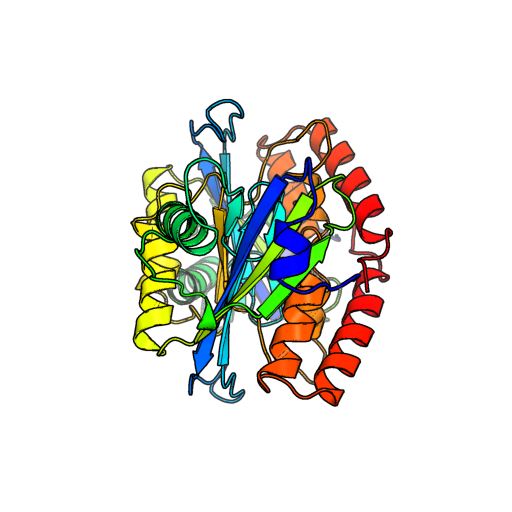O 1
ATOM 940 N N . ALA A 1 121 ? 4.305 -10.32 8.516 1 98.44 121 ALA A N 1
ATOM 941 C CA . ALA A 1 121 ? 4.805 -9.812 7.242 1 98.44 121 ALA A CA 1
ATOM 942 C C . ALA A 1 121 ? 5.816 -8.688 7.465 1 98.44 121 ALA A C 1
ATOM 944 O O . ALA A 1 121 ? 6.734 -8.5 6.66 1 98.44 121 ALA A O 1
ATOM 945 N N . VAL A 1 122 ? 5.668 -7.98 8.57 1 98.19 122 VAL A N 1
ATOM 946 C CA . VAL A 1 122 ? 6.535 -6.832 8.812 1 98.19 122 VAL A CA 1
ATOM 947 C C . VAL A 1 122 ? 7.594 -7.188 9.852 1 98.19 122 VAL A C 1
ATOM 949 O O . VAL A 1 122 ? 8.711 -6.66 9.82 1 98.19 122 VAL A O 1
ATOM 952 N N . THR A 1 123 ? 7.328 -8.172 10.695 1 97.06 123 THR A N 1
ATOM 953 C CA . THR A 1 123 ? 8.211 -8.414 11.836 1 97.06 123 THR A CA 1
ATOM 954 C C . THR A 1 123 ? 9.164 -9.57 11.539 1 97.06 123 THR A C 1
ATOM 956 O O . THR A 1 123 ? 10.281 -9.602 12.062 1 97.06 123 THR A O 1
ATOM 959 N N . VAL A 1 124 ? 8.734 -10.508 10.688 1 96.06 124 VAL A N 1
ATOM 960 C CA . VAL A 1 124 ? 9.477 -11.758 10.562 1 96.06 124 VAL A CA 1
ATOM 961 C C . VAL A 1 124 ? 9.891 -11.977 9.109 1 96.06 124 VAL A C 1
ATOM 963 O O . VAL A 1 124 ? 10.93 -12.57 8.836 1 96.06 124 VAL A O 1
ATOM 966 N N . ALA A 1 125 ? 9.094 -11.57 8.188 1 97.75 125 ALA A N 1
ATOM 967 C CA . ALA A 1 125 ? 9.281 -11.883 6.773 1 97.75 125 ALA A CA 1
ATOM 968 C C . ALA A 1 125 ? 10.617 -11.367 6.266 1 97.75 125 ALA A C 1
ATOM 970 O O . ALA A 1 125 ? 10.953 -10.195 6.445 1 97.75 125 ALA A O 1
ATOM 971 N N . LYS A 1 126 ? 11.305 -12.164 5.586 1 95.94 126 LYS A N 1
ATOM 972 C CA . LYS A 1 126 ? 12.625 -11.836 5.074 1 95.94 126 LYS A CA 1
ATOM 973 C C . LYS A 1 126 ? 12.539 -10.805 3.945 1 95.94 126 LYS A C 1
ATOM 975 O O . LYS A 1 126 ? 13.445 -9.992 3.773 1 95.94 126 LYS A O 1
ATOM 980 N N . ASP A 1 127 ? 11.5 -10.773 3.23 1 97.25 127 ASP A N 1
ATOM 981 C CA . ASP A 1 127 ? 11.398 -9.969 2.018 1 97.25 127 ASP A CA 1
ATOM 982 C C . ASP A 1 127 ? 10.844 -8.578 2.328 1 97.25 127 ASP A C 1
ATOM 984 O O . ASP A 1 127 ? 10.805 -7.711 1.45 1 97.25 127 ASP A O 1
ATOM 988 N N . HIS A 1 128 ? 10.359 -8.352 3.59 1 97.88 128 HIS A N 1
ATOM 989 C CA . HIS A 1 128 ? 9.844 -7.027 3.92 1 97.88 128 HIS A CA 1
ATOM 990 C C . HIS A 1 128 ? 10.914 -5.953 3.75 1 97.88 128 HIS A C 1
ATOM 992 O O . HIS A 1 128 ? 12.023 -6.098 4.262 1 97.88 128 HIS A O 1
ATOM 998 N N . GLY A 1 129 ? 10.602 -4.941 3.064 1 96.88 129 GLY A N 1
ATOM 999 C CA . GLY A 1 129 ? 11.516 -3.842 2.816 1 96.88 129 GLY A CA 1
ATOM 1000 C C . GLY A 1 129 ? 12.375 -4.051 1.584 1 96.88 129 GLY A C 1
ATOM 1001 O O . GLY A 1 129 ? 13.164 -3.176 1.215 1 96.88 129 GLY A O 1
ATOM 1002 N N . LEU A 1 130 ? 12.273 -5.199 1.003 1 95.94 130 LEU A N 1
ATOM 1003 C CA . LEU A 1 130 ? 12.961 -5.547 -0.237 1 95.94 130 LEU A CA 1
ATOM 1004 C C . LEU A 1 130 ? 11.961 -5.863 -1.342 1 95.94 130 LEU A C 1
ATOM 1006 O O . LEU A 1 130 ? 11.305 -4.965 -1.873 1 95.94 130 LEU A O 1
ATOM 1010 N N . GLU A 1 131 ? 11.57 -7.082 -1.521 1 96.38 131 GLU A N 1
ATOM 1011 C CA . GLU A 1 131 ? 10.641 -7.461 -2.584 1 96.38 131 GLU A CA 1
ATOM 1012 C C . GLU A 1 131 ? 9.211 -7.059 -2.24 1 96.38 131 GLU A C 1
ATOM 1014 O O . GLU A 1 131 ? 8.359 -6.945 -3.127 1 96.38 131 GLU A O 1
ATOM 1019 N N . VAL A 1 132 ? 8.977 -6.973 -0.962 1 98.38 132 VAL A N 1
ATOM 1020 C CA . VAL A 1 132 ? 7.68 -6.527 -0.476 1 98.38 132 VAL A CA 1
ATOM 1021 C C . VAL A 1 132 ? 7.828 -5.188 0.246 1 98.38 132 VAL A C 1
ATOM 1023 O O . VAL A 1 132 ? 8.5 -5.105 1.274 1 98.38 132 VAL A O 1
ATOM 1026 N N . LEU A 1 133 ? 7.152 -4.176 -0.209 1 98.56 133 LEU A N 1
ATOM 1027 C CA . LEU A 1 133 ? 7.324 -2.84 0.348 1 98.56 133 LEU A CA 1
ATOM 1028 C C . LEU A 1 133 ? 6.258 -2.549 1.4 1 98.56 133 LEU A C 1
ATOM 1030 O O . LEU A 1 133 ? 6.355 -1.559 2.129 1 98.56 133 LEU A O 1
ATOM 1034 N N . GLY A 1 134 ? 5.254 -3.412 1.47 1 98.62 134 GLY A N 1
ATOM 1035 C CA . GLY A 1 134 ? 4.215 -3.32 2.486 1 98.62 134 GLY A CA 1
ATOM 1036 C C . GLY A 1 134 ? 2.959 -4.086 2.125 1 98.62 134 GLY A C 1
ATOM 1037 O O . GLY A 1 134 ? 2.598 -4.184 0.951 1 98.62 134 GLY A O 1
ATOM 1038 N N . MET A 1 135 ? 2.309 -4.582 3.125 1 98.56 135 MET A N 1
ATOM 1039 C CA . MET A 1 135 ? 0.992 -5.191 2.951 1 98.56 135 MET A CA 1
ATOM 1040 C C . MET A 1 135 ? -0.115 -4.164 3.162 1 98.56 135 MET A C 1
ATOM 1042 O O . MET A 1 135 ? -0.008 -3.301 4.035 1 98.56 135 MET A O 1
ATOM 1046 N N . VAL A 1 136 ? -1.182 -4.324 2.342 1 98.75 136 VAL A N 1
ATOM 1047 C CA . VAL A 1 136 ? -2.301 -3.4 2.492 1 98.75 136 VAL A CA 1
ATOM 1048 C C . VAL A 1 136 ? -3.617 -4.172 2.461 1 98.75 136 VAL A C 1
ATOM 1050 O O . VAL A 1 136 ? -3.715 -5.223 1.817 1 98.75 136 VAL A O 1
ATOM 1053 N N . ARG A 1 137 ? -4.574 -3.664 3.168 1 98.75 137 ARG A N 1
ATOM 1054 C CA . ARG A 1 137 ? -5.941 -4.156 3.045 1 98.75 137 ARG A CA 1
ATOM 1055 C C . ARG A 1 137 ? -6.676 -3.451 1.908 1 98.75 137 ARG A C 1
ATOM 1057 O O . ARG A 1 137 ? -6.488 -2.254 1.688 1 98.75 137 ARG A O 1
ATOM 1064 N N . VAL A 1 138 ? -7.441 -4.199 1.232 1 98.56 138 VAL A N 1
ATOM 1065 C CA . VAL A 1 138 ? -8.305 -3.654 0.19 1 98.56 138 VAL A CA 1
ATOM 1066 C C . VAL A 1 138 ? -9.586 -3.113 0.812 1 98.56 138 VAL A C 1
ATOM 1068 O O . VAL A 1 138 ? -10.312 -3.844 1.497 1 98.56 138 VAL A O 1
ATOM 1071 N N . PRO A 1 139 ? -9.859 -1.812 0.683 1 97.75 139 PRO A N 1
ATOM 1072 C CA . PRO A 1 139 ? -11.133 -1.308 1.201 1 97.75 139 PRO A CA 1
ATOM 1073 C C . PRO A 1 139 ? -12.336 -1.815 0.408 1 97.75 139 PRO A C 1
ATOM 1075 O O . PRO A 1 139 ? -12.523 -1.431 -0.75 1 97.75 139 PRO A O 1
ATOM 1078 N N . LEU A 1 140 ? -13.133 -2.648 1.025 1 96.31 140 LEU A N 1
ATOM 1079 C CA . LEU A 1 140 ? -14.289 -3.242 0.357 1 96.31 140 LEU A CA 1
ATOM 1080 C C . LEU A 1 140 ? -15.57 -2.504 0.725 1 96.31 140 LEU A C 1
ATOM 1082 O O . LEU A 1 140 ? -16.562 -3.129 1.079 1 96.31 140 LEU A O 1
ATOM 1086 N N . TYR A 1 141 ? -15.516 -1.204 0.77 1 93.31 141 TYR A N 1
ATOM 1087 C CA . TYR A 1 141 ? -16.641 -0.323 1.04 1 93.31 141 TYR A CA 1
ATOM 1088 C C . TYR A 1 141 ? -16.625 0.887 0.114 1 93.31 141 TYR A C 1
ATOM 1090 O O . TYR A 1 141 ? -15.656 1.112 -0.605 1 93.31 141 TYR A O 1
ATOM 1098 N N . PHE A 1 142 ? -17.781 1.633 0.14 1 87.69 142 PHE A N 1
ATOM 1099 C CA . PHE A 1 142 ? -18.016 2.785 -0.721 1 87.69 142 PHE A CA 1
ATOM 1100 C C . PHE A 1 142 ? -18.391 4.012 0.105 1 87.69 142 PHE A C 1
ATOM 1102 O O . PHE A 1 142 ? -19.156 3.91 1.07 1 87.69 142 PHE A O 1
ATOM 1109 N N . PHE A 1 143 ? -17.75 5.113 -0.299 1 85.88 143 PHE A N 1
ATOM 1110 C CA . PHE A 1 143 ? -18.219 6.359 0.288 1 85.88 143 PHE A CA 1
ATOM 1111 C C . PHE A 1 143 ? -19.125 7.105 -0.687 1 85.88 143 PHE A C 1
ATOM 1113 O O . PHE A 1 143 ? -18.984 6.965 -1.903 1 85.88 143 PHE A O 1
ATOM 1120 N N . LYS A 1 144 ? -20 7.867 -0.053 1 77.12 144 LYS A N 1
ATOM 1121 C CA . LYS A 1 144 ? -20.906 8.672 -0.869 1 77.12 144 LYS A CA 1
ATOM 1122 C C . LYS A 1 144 ? -20.125 9.641 -1.757 1 77.12 144 LYS A C 1
ATOM 1124 O O . LYS A 1 144 ? -20.484 9.859 -2.914 1 77.12 144 LYS A O 1
ATOM 1129 N N . ARG A 1 145 ? -19.125 10.219 -1.271 1 72.88 145 ARG A N 1
ATOM 1130 C CA . ARG A 1 145 ? -18.375 11.234 -2.004 1 72.88 145 ARG A CA 1
ATOM 1131 C C . ARG A 1 145 ? -17.219 10.602 -2.76 1 72.88 145 ARG A C 1
ATOM 1133 O O . ARG A 1 145 ? -16.359 11.312 -3.297 1 72.88 145 ARG A O 1
ATOM 1140 N N . GLY A 1 146 ? -17.172 9.359 -2.812 1 76.81 146 GLY A N 1
ATOM 1141 C CA . GLY A 1 146 ? -16.078 8.711 -3.504 1 76.81 146 GLY A CA 1
ATOM 1142 C C . GLY A 1 146 ? -15 8.203 -2.562 1 76.81 146 GLY A C 1
ATOM 1143 O O . GLY A 1 146 ? -14.922 8.633 -1.407 1 76.81 146 GLY A O 1
ATOM 1144 N N . GLY A 1 147 ? -14.312 7.184 -2.992 1 90.06 147 GLY A N 1
ATOM 1145 C CA . GLY A 1 147 ? -13.281 6.566 -2.178 1 90.06 147 GLY A CA 1
ATOM 1146 C C . GLY A 1 147 ? -13.57 5.113 -1.849 1 90.06 147 GLY A C 1
ATOM 1147 O O . GLY A 1 147 ? -14.602 4.578 -2.244 1 90.06 147 GLY A O 1
ATOM 1148 N N . GLY A 1 148 ? -12.711 4.609 -1.098 1 95.5 148 GLY A N 1
ATOM 1149 C CA . GLY A 1 148 ? -12.836 3.188 -0.813 1 95.5 148 GLY A CA 1
ATOM 1150 C C . GLY A 1 148 ? -12.375 2.305 -1.955 1 95.5 148 GLY A C 1
ATOM 1151 O O . GLY A 1 148 ? -11.273 2.498 -2.488 1 95.5 148 GLY A O 1
ATOM 1152 N N . LEU A 1 149 ? -13.266 1.407 -2.334 1 96.62 149 LEU A N 1
ATOM 1153 C CA . LEU A 1 149 ? -12.898 0.407 -3.33 1 96.62 149 LEU A CA 1
ATOM 1154 C C . LEU A 1 149 ? -12.648 1.057 -4.688 1 96.62 149 LEU A C 1
ATOM 1156 O O . LEU A 1 149 ? -11.656 0.759 -5.348 1 96.62 149 LEU A O 1
ATOM 1160 N N . PRO A 1 150 ? -13.453 2.068 -5.145 1 96.19 150 PRO A N 1
ATOM 1161 C CA . PRO A 1 150 ? -13.18 2.689 -6.445 1 96.19 150 PRO A CA 1
ATOM 1162 C C . PRO A 1 150 ? -11.812 3.361 -6.504 1 96.19 150 PRO A C 1
ATOM 1164 O O . PRO A 1 150 ? -11.078 3.199 -7.484 1 96.19 150 PRO A O 1
ATOM 1167 N N . ALA A 1 151 ? -11.508 4.066 -5.484 1 96.75 151 ALA A N 1
ATOM 1168 C CA . ALA A 1 151 ? -10.211 4.734 -5.445 1 96.75 151 ALA A CA 1
ATOM 1169 C C . ALA A 1 151 ? -9.07 3.721 -5.402 1 96.75 151 ALA A C 1
ATOM 1171 O O . ALA A 1 151 ? -8.047 3.893 -6.074 1 96.75 151 ALA A O 1
ATOM 1172 N N . PHE A 1 152 ? -9.281 2.68 -4.641 1 98.25 152 PHE A N 1
ATOM 1173 C CA . PHE A 1 152 ? -8.266 1.634 -4.57 1 98.25 152 PHE A CA 1
ATOM 1174 C C . PHE A 1 152 ? -8.031 1.018 -5.945 1 98.25 152 PHE A C 1
ATOM 1176 O O . PHE A 1 152 ? -6.891 0.784 -6.34 1 98.25 152 PHE A O 1
ATOM 1183 N N . LEU A 1 153 ? -9.109 0.844 -6.648 1 97.12 153 LEU A N 1
ATOM 1184 C CA . LEU A 1 153 ? -9.039 0.213 -7.961 1 97.12 153 LEU A CA 1
ATOM 1185 C C . LEU A 1 153 ? -8.414 1.153 -8.984 1 97.12 153 LEU A C 1
ATOM 1187 O O . LEU A 1 153 ? -8.055 0.729 -10.086 1 97.12 153 LEU A O 1
ATOM 1191 N N . SER A 1 154 ? -8.266 2.377 -8.641 1 95.88 154 SER A N 1
ATOM 1192 C CA . SER A 1 154 ? -7.645 3.332 -9.555 1 95.88 154 SER A CA 1
ATOM 1193 C C . SER A 1 154 ? -6.129 3.328 -9.414 1 95.88 154 SER A C 1
ATOM 1195 O O . SER A 1 154 ? -5.426 4.027 -10.148 1 95.88 154 SER A O 1
ATOM 1197 N N . ASN A 1 155 ? -5.605 2.574 -8.461 1 97.25 155 ASN A N 1
ATOM 1198 C CA . ASN A 1 155 ? -4.16 2.418 -8.352 1 97.25 155 ASN A CA 1
ATOM 1199 C C . ASN A 1 155 ? -3.598 1.558 -9.477 1 97.25 155 ASN A C 1
ATOM 1201 O O . ASN A 1 155 ? -4.332 1.154 -10.383 1 97.25 155 ASN A O 1
ATOM 1205 N N . SER A 1 156 ? -2.287 1.363 -9.469 1 96.44 156 SER A N 1
ATOM 1206 C CA . SER A 1 156 ? -1.614 0.584 -10.5 1 96.44 156 SER A CA 1
ATOM 1207 C C . SER A 1 156 ? -1.298 -0.826 -10.016 1 96.44 156 SER A C 1
ATOM 1209 O O . SER A 1 156 ? -0.717 -1.001 -8.938 1 96.44 156 SER A O 1
ATOM 1211 N N . PHE A 1 157 ? -1.669 -1.803 -10.836 1 96.81 157 PHE A N 1
ATOM 1212 C CA . PHE A 1 157 ? -1.543 -3.205 -10.453 1 96.81 157 PHE A CA 1
ATOM 1213 C C . PHE A 1 157 ? -0.609 -3.943 -11.406 1 96.81 157 PHE A C 1
ATOM 1215 O O . PHE A 1 157 ? -0.504 -3.588 -12.586 1 96.81 157 PHE A O 1
ATOM 1222 N N . ILE A 1 158 ? -0.003 -4.973 -10.898 1 95.5 158 ILE A N 1
ATOM 1223 C CA . ILE A 1 158 ? 0.897 -5.789 -11.703 1 95.5 158 ILE A CA 1
ATOM 1224 C C . ILE A 1 158 ? 0.088 -6.797 -12.523 1 95.5 158 ILE A C 1
ATOM 1226 O O . ILE A 1 158 ? -0.767 -7.5 -11.977 1 95.5 158 ILE A O 1
ATOM 1230 N N . GLY A 1 159 ? 0.375 -6.812 -13.781 1 91.94 159 GLY A N 1
ATOM 1231 C CA . GLY A 1 159 ? -0.183 -7.852 -14.633 1 91.94 159 GLY A CA 1
ATOM 1232 C C . GLY A 1 159 ? -1.693 -7.953 -14.539 1 91.94 159 GLY A C 1
ATOM 1233 O O . GLY A 1 159 ? -2.402 -6.973 -14.773 1 91.94 159 GLY A O 1
ATOM 1234 N N . SER A 1 160 ? -2.154 -9.164 -14.031 1 92.94 160 SER A N 1
ATOM 1235 C CA . SER A 1 160 ? -3.586 -9.445 -13.984 1 92.94 160 SER A CA 1
ATOM 1236 C C . SER A 1 160 ? -4.137 -9.297 -12.57 1 92.94 160 SER A C 1
ATOM 1238 O O . SER A 1 160 ? -5.238 -9.758 -12.273 1 92.94 160 SER A O 1
ATOM 1240 N N . ALA A 1 161 ? -3.383 -8.656 -11.742 1 96.75 161 ALA A N 1
ATOM 1241 C CA . ALA A 1 161 ? -3.758 -8.633 -10.328 1 96.75 161 ALA A CA 1
ATOM 1242 C C . ALA A 1 161 ? -5.102 -7.93 -10.133 1 96.75 161 ALA A C 1
ATOM 1244 O O . ALA A 1 161 ? -5.922 -8.367 -9.32 1 96.75 161 ALA A O 1
ATOM 1245 N N . ARG A 1 162 ? -5.312 -6.832 -10.867 1 96.69 162 ARG A N 1
ATOM 1246 C CA . ARG A 1 162 ? -6.57 -6.109 -10.719 1 96.69 162 ARG A CA 1
ATOM 1247 C C . ARG A 1 162 ? -7.75 -6.973 -11.156 1 96.69 162 ARG A C 1
ATOM 1249 O O . ARG A 1 162 ? -8.758 -7.055 -10.453 1 96.69 162 ARG A O 1
ATOM 1256 N N . SER A 1 163 ? -7.633 -7.586 -12.312 1 95.31 163 SER A N 1
ATOM 1257 C CA . SER A 1 163 ? -8.703 -8.438 -12.812 1 95.31 163 SER A CA 1
ATOM 1258 C C . SER A 1 163 ? -8.914 -9.648 -11.906 1 95.31 163 SER A C 1
ATOM 1260 O O . SER A 1 163 ? -10.047 -10.102 -11.727 1 95.31 163 SER A O 1
ATOM 1262 N N . GLN A 1 164 ? -7.84 -10.195 -11.391 1 96.44 164 GLN A N 1
ATOM 1263 C CA . GLN A 1 164 ? -7.938 -11.297 -10.445 1 96.44 164 GLN A CA 1
ATOM 1264 C C . GLN A 1 164 ? -8.68 -10.875 -9.18 1 96.44 164 GLN A C 1
ATOM 1266 O O . GLN A 1 164 ? -9.516 -11.617 -8.664 1 96.44 164 GLN A O 1
ATOM 1271 N N . LEU A 1 165 ? -8.352 -9.688 -8.68 1 98.12 165 LEU A N 1
ATOM 1272 C CA . LEU A 1 165 ? -9.055 -9.156 -7.516 1 98.12 165 LEU A CA 1
ATOM 1273 C C . LEU A 1 165 ? -10.555 -9.047 -7.789 1 98.12 165 LEU A C 1
ATOM 1275 O O . LEU A 1 165 ? -11.367 -9.555 -7.02 1 98.12 165 LEU A O 1
ATOM 1279 N N . LEU A 1 166 ? -10.891 -8.43 -8.891 1 97.5 166 LEU A N 1
ATOM 1280 C CA . LEU A 1 166 ? -12.289 -8.203 -9.242 1 97.5 166 LEU A CA 1
ATOM 1281 C C . LEU A 1 166 ? -13.031 -9.531 -9.391 1 97.5 166 LEU A C 1
ATOM 1283 O O . LEU A 1 166 ? -14.117 -9.703 -8.844 1 97.5 166 LEU A O 1
ATOM 1287 N N . SER A 1 167 ? -12.414 -10.461 -10.07 1 96.38 167 SER A N 1
ATOM 1288 C CA . SER A 1 167 ? -13.023 -11.766 -10.281 1 96.38 167 SER A CA 1
ATOM 1289 C C . SER A 1 167 ? -13.227 -12.5 -8.961 1 96.38 167 SER A C 1
ATOM 1291 O O . SER A 1 167 ? -14.281 -13.102 -8.734 1 96.38 167 SER A O 1
ATOM 1293 N N . ALA A 1 168 ? -12.242 -12.461 -8.133 1 97.81 168 ALA A N 1
ATOM 1294 C CA . ALA A 1 168 ? -12.32 -13.156 -6.852 1 97.81 168 ALA A CA 1
ATOM 1295 C C . ALA A 1 168 ? -13.391 -12.531 -5.957 1 97.81 168 ALA A C 1
ATOM 1297 O O . ALA A 1 168 ? -14.164 -13.25 -5.32 1 97.81 168 ALA A O 1
ATOM 1298 N N . LEU A 1 169 ? -13.43 -11.188 -5.867 1 98 169 LEU A N 1
ATOM 1299 C CA . LEU A 1 169 ? -14.43 -10.516 -5.055 1 98 169 LEU A CA 1
ATOM 1300 C C . LEU A 1 169 ? -15.836 -10.922 -5.469 1 98 169 LEU A C 1
ATOM 1302 O O . LEU A 1 169 ? -16.703 -11.125 -4.617 1 98 169 LEU A O 1
ATOM 1306 N N . GLN A 1 170 ? -16 -11.031 -6.715 1 97.25 170 GLN A N 1
ATOM 1307 C CA . GLN A 1 170 ? -17.297 -11.43 -7.246 1 97.25 170 GLN A CA 1
ATOM 1308 C C . GLN A 1 170 ? -17.578 -12.898 -6.965 1 97.25 170 GLN A C 1
ATOM 1310 O O . GLN A 1 170 ? -18.641 -13.242 -6.426 1 97.25 170 GLN A O 1
ATOM 1315 N N . SER A 1 171 ? -16.703 -13.805 -7.289 1 96.62 171 SER A N 1
ATOM 1316 C CA . SER A 1 171 ? -16.906 -1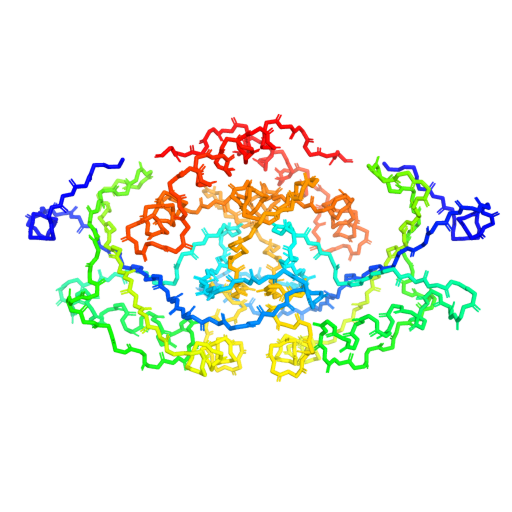5.25 -7.227 1 96.62 171 SER A CA 1
ATOM 1317 C C . SER A 1 171 ? -17.109 -15.719 -5.789 1 96.62 171 SER A C 1
ATOM 1319 O O . SER A 1 171 ? -17.844 -16.672 -5.543 1 96.62 171 SER A O 1
ATOM 1321 N N . PHE A 1 172 ? -16.484 -15.047 -4.852 1 97.31 172 PHE A N 1
ATOM 1322 C CA . PHE A 1 172 ? -16.578 -15.469 -3.459 1 97.31 172 PHE A CA 1
ATOM 1323 C C . PHE A 1 172 ? -17.625 -14.656 -2.717 1 97.31 172 PHE A C 1
ATOM 1325 O O . PHE A 1 172 ? -17.781 -14.789 -1.501 1 97.31 172 PHE A O 1
ATOM 1332 N N . GLY A 1 173 ? -18.328 -13.789 -3.408 1 96.44 173 GLY A N 1
ATOM 1333 C CA . GLY A 1 173 ? -19.453 -13.047 -2.855 1 96.44 173 GLY A CA 1
ATOM 1334 C C . GLY A 1 173 ? -19.031 -12 -1.844 1 96.44 173 GLY A C 1
ATOM 1335 O O . GLY A 1 173 ? -19.781 -11.695 -0.908 1 96.44 173 GLY A O 1
ATOM 1336 N N . LEU A 1 174 ? -17.859 -11.531 -1.975 1 97.06 174 LEU A N 1
ATOM 1337 C CA . LEU A 1 174 ? -17.375 -10.539 -1.023 1 97.06 174 LEU A CA 1
ATOM 1338 C C . LEU A 1 174 ? -17.938 -9.156 -1.338 1 97.06 174 LEU A C 1
ATOM 1340 O O . LEU A 1 174 ? -18.094 -8.328 -0.439 1 97.06 174 LEU A O 1
ATOM 1344 N N . VAL A 1 175 ? -18.125 -8.859 -2.604 1 96.25 175 VAL A N 1
ATOM 1345 C CA . VAL A 1 175 ? -18.75 -7.637 -3.102 1 96.25 175 VAL A CA 1
ATOM 1346 C C . VAL A 1 175 ? -19.734 -7.98 -4.219 1 96.25 175 VAL A C 1
ATOM 1348 O O . VAL A 1 175 ? -19.469 -8.852 -5.047 1 96.25 175 VAL A O 1
ATOM 1351 N N . SER A 1 176 ? -20.828 -7.3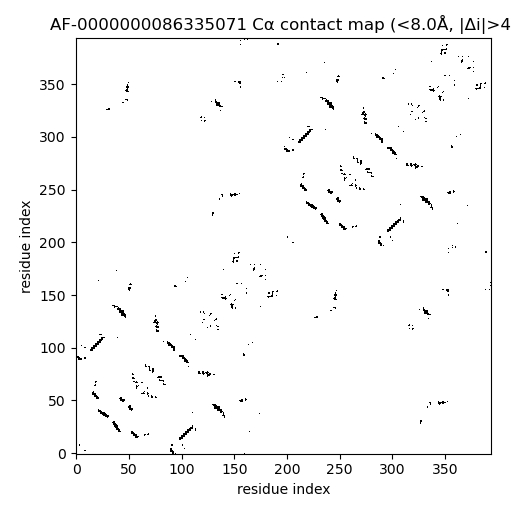4 -4.266 1 95.56 176 SER A N 1
ATOM 1352 C CA . SER A 1 176 ? -21.828 -7.645 -5.285 1 95.56 176 SER A CA 1
ATOM 1353 C C . SER A 1 176 ? -21.359 -7.223 -6.672 1 95.56 176 SER A C 1
ATOM 1355 O O . SER A 1 176 ? -20.516 -6.328 -6.801 1 95.56 176 SER A O 1
ATOM 1357 N N . GLN A 1 177 ? -21.938 -7.879 -7.625 1 95.75 177 GLN A N 1
ATOM 1358 C CA . GLN A 1 177 ? -21.594 -7.582 -9.016 1 95.75 177 GLN A CA 1
ATOM 1359 C C . GLN A 1 177 ? -21.891 -6.125 -9.352 1 95.75 177 GLN A C 1
ATOM 1361 O O . GLN A 1 177 ? -21.109 -5.469 -10.047 1 95.75 177 GLN A O 1
ATOM 1366 N N . GLN A 1 178 ? -22.969 -5.66 -8.891 1 95.44 178 GLN A N 1
ATOM 1367 C CA . GLN A 1 178 ? -23.391 -4.289 -9.172 1 95.44 178 GLN A CA 1
ATOM 1368 C C . GLN A 1 178 ? -22.391 -3.291 -8.562 1 95.44 178 GLN A C 1
ATOM 1370 O O . GLN A 1 178 ? -22 -2.322 -9.219 1 95.44 178 GLN A O 1
ATOM 1375 N N . GLU A 1 179 ? -22.047 -3.547 -7.367 1 93.94 179 GLU A N 1
ATOM 1376 C CA . GLU A 1 179 ? -21.094 -2.676 -6.684 1 93.94 179 GLU A CA 1
ATOM 1377 C C . GLU A 1 179 ? -19.719 -2.703 -7.371 1 93.94 179 GLU A C 1
ATOM 1379 O O . GLU A 1 179 ? -19.062 -1.671 -7.492 1 93.94 179 GLU A O 1
ATOM 1384 N N . LEU A 1 180 ? -19.344 -3.84 -7.848 1 96.62 180 LEU A N 1
ATOM 1385 C CA . LEU A 1 180 ? -18.047 -3.979 -8.523 1 96.62 180 LEU A CA 1
ATOM 1386 C C . LEU A 1 180 ? -18.047 -3.221 -9.844 1 96.62 180 LEU A C 1
ATOM 1388 O O . LEU A 1 180 ? -17.062 -2.574 -10.188 1 96.62 180 LEU A O 1
ATOM 1392 N N . ALA A 1 181 ? -19.109 -3.363 -10.531 1 96 181 ALA A N 1
ATOM 1393 C CA . ALA A 1 181 ? -19.219 -2.641 -11.797 1 96 181 ALA A CA 1
ATOM 1394 C C . ALA A 1 181 ? -19.141 -1.134 -11.578 1 96 181 ALA A C 1
ATOM 1396 O O . ALA A 1 181 ? -18.438 -0.43 -12.305 1 96 181 ALA A O 1
ATOM 1397 N N . LYS A 1 182 ? -19.844 -0.672 -10.594 1 94.69 182 LYS A N 1
ATOM 1398 C CA . LYS A 1 182 ? -19.828 0.749 -10.258 1 94.69 182 LYS A CA 1
ATOM 1399 C C . LYS A 1 182 ? -18.422 1.197 -9.836 1 94.69 182 LYS A C 1
ATOM 1401 O O . LYS A 1 182 ? -17.938 2.244 -10.273 1 94.69 182 LYS A O 1
ATOM 1406 N N . ALA A 1 183 ? -17.797 0.405 -9.008 1 95.69 183 ALA A N 1
ATOM 1407 C CA . ALA A 1 183 ? -16.453 0.732 -8.523 1 95.69 183 ALA A CA 1
ATOM 1408 C C . ALA A 1 183 ? -15.461 0.801 -9.672 1 95.69 183 ALA A C 1
ATOM 1410 O O . ALA A 1 183 ? -14.617 1.702 -9.719 1 95.69 183 ALA A O 1
ATOM 1411 N N . THR A 1 184 ? -15.555 -0.125 -10.555 1 95.62 184 THR A N 1
ATOM 1412 C CA . THR A 1 184 ? -14.641 -0.189 -11.695 1 95.62 184 THR A CA 1
ATOM 1413 C C . THR A 1 184 ? -14.828 1.02 -12.602 1 95.62 184 THR A C 1
ATOM 1415 O O . THR A 1 184 ? -13.852 1.604 -13.078 1 95.62 184 THR A O 1
ATOM 1418 N N . GLN A 1 185 ? -16.047 1.345 -12.797 1 94 185 GLN A N 1
ATOM 1419 C CA . GLN A 1 185 ? -16.328 2.508 -13.633 1 94 185 GLN A CA 1
ATOM 1420 C C . GLN A 1 185 ? -15.766 3.781 -13.016 1 94 185 GLN A C 1
ATOM 1422 O O . GLN A 1 185 ? -15.133 4.582 -13.703 1 94 185 GLN A O 1
ATOM 1427 N N . GLN A 1 186 ? -16 3.971 -11.781 1 93.81 186 GLN A N 1
ATOM 1428 C CA . GLN A 1 186 ? -15.492 5.145 -11.086 1 93.81 186 GLN A CA 1
ATOM 1429 C C . GLN A 1 186 ? -13.961 5.168 -11.094 1 93.81 186 GLN A C 1
ATOM 1431 O O . GLN A 1 186 ? -13.352 6.227 -11.273 1 93.81 186 GLN A O 1
ATOM 1436 N N . ALA A 1 187 ? -13.406 4.023 -10.852 1 94.69 187 ALA A N 1
ATOM 1437 C CA . ALA A 1 187 ? -11.945 3.912 -10.859 1 94.69 187 ALA A CA 1
ATOM 1438 C C . ALA A 1 187 ? -11.367 4.355 -12.203 1 94.69 187 ALA A C 1
ATOM 1440 O O . ALA A 1 187 ? -10.375 5.082 -12.242 1 94.69 187 ALA A O 1
ATOM 1441 N N . ASN A 1 188 ? -11.969 3.91 -13.234 1 92 188 ASN A N 1
ATOM 1442 C CA . ASN A 1 188 ? -11.508 4.262 -14.578 1 92 188 ASN A CA 1
ATOM 1443 C C . ASN A 1 188 ? -11.617 5.762 -14.828 1 92 188 ASN A C 1
ATOM 1445 O O . ASN A 1 188 ? -10.75 6.355 -15.477 1 92 188 ASN A O 1
ATOM 1449 N N . GLN A 1 189 ? -12.617 6.352 -14.312 1 89.38 189 GLN A N 1
ATOM 1450 C CA . GLN A 1 189 ? -12.789 7.797 -14.445 1 89.38 189 GLN A CA 1
ATOM 1451 C C . GLN A 1 189 ? -11.711 8.547 -13.664 1 89.38 189 GLN A C 1
ATOM 1453 O O . GLN A 1 189 ? -11.18 9.547 -14.141 1 89.38 189 GLN A O 1
ATOM 1458 N N . MET A 1 190 ? -11.414 8.055 -12.539 1 89.06 190 MET A N 1
ATOM 1459 C CA . MET A 1 190 ? -10.406 8.688 -11.695 1 89.06 190 MET A CA 1
ATOM 1460 C C . MET A 1 190 ? -9.031 8.648 -12.359 1 89.06 190 MET A C 1
ATOM 1462 O O . MET A 1 190 ? -8.258 9.594 -12.242 1 89.06 190 MET A O 1
ATOM 1466 N N . ARG A 1 191 ? -8.758 7.57 -12.984 1 88.25 191 ARG A N 1
ATOM 1467 C CA . ARG A 1 191 ? -7.453 7.414 -13.625 1 88.25 191 ARG A CA 1
ATOM 1468 C C . ARG A 1 191 ? -7.312 8.359 -14.812 1 88.25 191 ARG A C 1
ATOM 1470 O O . ARG A 1 191 ? -6.207 8.797 -15.141 1 88.25 191 ARG A O 1
ATOM 1477 N N . HIS A 1 192 ? -8.375 8.625 -15.398 1 81.88 192 HIS A N 1
ATOM 1478 C CA . HIS A 1 192 ? -8.328 9.492 -16.562 1 81.88 192 HIS A CA 1
ATOM 1479 C C . HIS A 1 192 ? -8.242 10.953 -16.172 1 81.88 192 HIS A C 1
ATOM 1481 O O . HIS A 1 192 ? -7.879 11.812 -16.984 1 81.88 192 HIS A O 1
ATOM 1487 N N . GLN A 1 193 ? -8.57 11.117 -14.922 1 74.75 193 GLN A N 1
ATOM 1488 C CA . GLN A 1 193 ? -8.461 12.484 -14.43 1 74.75 193 GLN A CA 1
ATOM 1489 C C . GLN A 1 193 ? -7.031 12.805 -14 1 74.75 193 GLN A C 1
ATOM 1491 O O . GLN A 1 193 ? -6.328 11.938 -13.477 1 74.75 193 GLN A O 1
ATOM 1496 N N . SER A 1 194 ? -6.391 13.789 -14.523 1 60.38 194 SER A N 1
ATOM 1497 C CA . SER A 1 194 ? -5.012 14.203 -14.273 1 60.38 194 SER A CA 1
ATOM 1498 C C . SER A 1 194 ? -4.746 14.352 -12.773 1 60.38 194 SER A C 1
ATOM 1500 O O . SER A 1 194 ? -5.574 14.891 -12.047 1 60.38 194 SER A O 1
ATOM 1502 N N . GLN A 1 195 ? -3.756 13.641 -12.32 1 60.53 195 GLN A N 1
ATOM 1503 C CA . GLN A 1 195 ? -3.291 13.906 -10.961 1 60.53 195 GLN A CA 1
ATOM 1504 C C . GLN A 1 195 ? -2.617 15.273 -10.867 1 60.53 195 GLN A C 1
ATOM 1506 O O . GLN A 1 195 ? -2.01 15.742 -11.836 1 60.53 195 GLN A O 1
ATOM 1511 N N . PRO A 1 196 ? -2.891 16.094 -9.867 1 51.97 196 PRO A N 1
ATOM 1512 C CA . PRO A 1 196 ? -2.262 17.422 -9.797 1 51.97 196 PRO A CA 1
ATOM 1513 C C . PRO A 1 196 ? -0.737 17.359 -9.867 1 51.97 196 PRO A C 1
ATOM 1515 O O . PRO A 1 196 ? -0.134 16.391 -9.391 1 51.97 196 PRO A O 1
ATOM 1518 N N . ARG A 1 197 ? -0.149 18.281 -10.711 1 47.53 197 ARG A N 1
ATOM 1519 C CA . ARG A 1 197 ? 1.289 18.453 -10.883 1 47.53 197 ARG A CA 1
ATOM 1520 C C . ARG A 1 197 ? 1.923 19.047 -9.633 1 47.53 197 ARG A C 1
ATOM 1522 O O . ARG A 1 197 ? 1.332 19.906 -8.977 1 47.53 197 ARG A O 1
ATOM 1529 N N . MET B 1 1 ? 1.219 24.125 -6.48 1 56.03 1 MET B N 1
ATOM 1530 C CA . MET B 1 1 ? 0.615 24.25 -5.156 1 56.03 1 MET B CA 1
ATOM 1531 C C . MET B 1 1 ? 0.932 25.625 -4.551 1 56.03 1 MET B C 1
ATOM 1533 O O . MET B 1 1 ? 2.039 26.125 -4.711 1 56.03 1 MET B O 1
ATOM 1537 N N . SER B 1 2 ? -0.092 26.391 -4.289 1 69.38 2 SER B N 1
ATOM 1538 C CA . SER B 1 2 ? 0.143 27.703 -3.719 1 69.38 2 SER B CA 1
ATOM 1539 C C . SER B 1 2 ? 0.746 27.609 -2.322 1 69.38 2 SER B C 1
ATOM 1541 O O . SER B 1 2 ? 0.034 27.344 -1.35 1 69.38 2 SER B O 1
ATOM 1543 N N . GLN B 1 3 ? 2.016 27.578 -2.268 1 84.75 3 GLN B N 1
ATOM 1544 C CA . GLN B 1 3 ? 2.742 27.484 -1.005 1 84.75 3 GLN B CA 1
ATOM 1545 C C . GLN B 1 3 ? 2.756 28.828 -0.277 1 84.75 3 GLN B C 1
ATOM 1547 O O . GLN B 1 3 ? 2.738 29.891 -0.912 1 84.75 3 GLN B O 1
ATOM 1552 N N . MET B 1 4 ? 2.555 28.828 0.998 1 90.62 4 MET B N 1
ATOM 1553 C CA . MET B 1 4 ? 2.625 30.016 1.85 1 90.62 4 MET B CA 1
ATOM 1554 C C . MET B 1 4 ? 3.447 29.734 3.104 1 90.62 4 MET B C 1
ATOM 1556 O O . MET B 1 4 ? 3.73 28.578 3.42 1 90.62 4 MET B O 1
ATOM 1560 N N . SER B 1 5 ? 3.85 30.797 3.75 1 93.19 5 SER B N 1
ATOM 1561 C CA . SER B 1 5 ? 4.57 30.609 5.004 1 93.19 5 SER B CA 1
ATOM 1562 C C . SER B 1 5 ? 3.664 30.016 6.074 1 93.19 5 SER B C 1
ATOM 1564 O O . SER B 1 5 ? 2.441 30.141 6.004 1 93.19 5 SER B O 1
ATOM 1566 N N . LYS B 1 6 ? 4.301 29.359 7.004 1 95.25 6 LYS B N 1
ATOM 1567 C CA . LYS B 1 6 ? 3.551 28.797 8.125 1 95.25 6 LYS B CA 1
ATOM 1568 C C . LYS B 1 6 ? 2.764 29.875 8.859 1 95.25 6 LYS B C 1
ATOM 1570 O O . LYS B 1 6 ? 1.597 29.672 9.203 1 95.25 6 LYS B O 1
ATOM 1575 N N . GLU B 1 7 ? 3.408 30.969 9.023 1 93.94 7 GLU B N 1
ATOM 1576 C CA . GLU B 1 7 ? 2.783 32.094 9.711 1 93.94 7 GLU B CA 1
ATOM 1577 C C . GLU B 1 7 ? 1.573 32.625 8.945 1 93.94 7 GLU B C 1
ATOM 1579 O O . GLU B 1 7 ? 0.52 32.875 9.531 1 93.94 7 GLU B O 1
ATOM 1584 N N . ASP B 1 8 ? 1.703 32.75 7.688 1 94.56 8 ASP B N 1
ATOM 1585 C CA . ASP B 1 8 ? 0.601 33.188 6.848 1 94.56 8 ASP B CA 1
ATOM 1586 C C . ASP B 1 8 ? -0.559 32.219 6.875 1 94.56 8 ASP B C 1
ATOM 1588 O O . ASP B 1 8 ? -1.724 32.594 6.945 1 94.56 8 ASP B O 1
ATOM 1592 N N . ALA B 1 9 ? -0.195 30.984 6.793 1 94.75 9 ALA B N 1
ATOM 1593 C CA . ALA B 1 9 ? -1.205 29.922 6.805 1 94.75 9 ALA B CA 1
ATOM 1594 C C . ALA B 1 9 ? -2.031 29.969 8.086 1 94.75 9 ALA B C 1
ATOM 1596 O O . ALA B 1 9 ? -3.258 29.828 8.047 1 94.75 9 ALA B O 1
ATOM 1597 N N . LEU B 1 10 ? -1.394 30.219 9.203 1 94.56 10 LEU B N 1
ATOM 1598 C CA . LEU B 1 10 ? -2.045 30.203 10.516 1 94.56 10 LEU B CA 1
ATOM 1599 C C . LEU B 1 10 ? -2.891 31.453 10.711 1 94.56 10 LEU B C 1
ATOM 1601 O O . LEU B 1 10 ? -3.779 31.469 11.57 1 94.56 10 LEU B O 1
ATOM 1605 N N . SER B 1 11 ? -2.648 32.438 9.938 1 92.94 11 SER B N 1
ATOM 1606 C CA . SER B 1 11 ? -3.344 33.719 10.102 1 92.94 11 SER B CA 1
ATOM 1607 C C . SER B 1 11 ? -4.641 33.75 9.305 1 92.94 11 SER B C 1
ATOM 1609 O O . SER B 1 11 ? -5.48 34.625 9.508 1 92.94 11 SER B O 1
ATOM 1611 N N . LEU B 1 12 ? -4.758 32.812 8.375 1 91.5 12 LEU B N 1
ATOM 1612 C CA . LEU B 1 12 ? -5.965 32.781 7.559 1 91.5 12 LEU B CA 1
ATOM 1613 C C . LEU B 1 12 ? -7.172 32.344 8.383 1 91.5 12 LEU B C 1
ATOM 1615 O O . LEU B 1 12 ? -7.168 31.281 8.992 1 91.5 12 LEU B O 1
ATOM 1619 N N . PRO B 1 13 ? -8.242 33.188 8.398 1 90.12 13 PRO B N 1
ATOM 1620 C CA . PRO B 1 13 ? -9.414 32.844 9.219 1 90.12 13 PRO B CA 1
ATOM 1621 C C . PRO B 1 13 ? -10.305 31.797 8.578 1 90.12 13 PRO B C 1
ATOM 1623 O O . PRO B 1 13 ? -10.32 31.656 7.352 1 90.12 13 PRO B O 1
ATOM 1626 N N . ARG B 1 14 ? -11.023 31 9.383 1 92.19 14 ARG B N 1
ATOM 1627 C CA . ARG B 1 14 ? -12.078 30.078 8.977 1 92.19 14 ARG B CA 1
ATOM 1628 C C . ARG B 1 14 ? -11.508 28.953 8.125 1 92.19 14 ARG B C 1
ATOM 1630 O O . ARG B 1 14 ? -12.102 28.562 7.109 1 92.19 14 ARG B O 1
ATOM 1637 N N . HIS B 1 15 ? -10.281 28.609 8.367 1 94.94 15 HIS B N 1
ATOM 1638 C CA . HIS B 1 15 ? -9.672 27.469 7.699 1 94.94 15 HIS B CA 1
ATOM 1639 C C . HIS B 1 15 ? -9.398 26.344 8.688 1 94.94 15 HIS B C 1
ATOM 1641 O O . HIS B 1 15 ? -8.992 26.594 9.828 1 94.94 15 HIS B O 1
ATOM 1647 N N . ARG B 1 16 ? -9.703 25.141 8.266 1 96.69 16 ARG B N 1
ATOM 1648 C CA . ARG B 1 16 ? -9.266 23.969 9.008 1 96.69 16 ARG B CA 1
ATOM 1649 C C . ARG B 1 16 ? -7.812 23.625 8.688 1 96.69 16 ARG B C 1
ATOM 1651 O O . ARG B 1 16 ? -7.27 24.062 7.676 1 96.69 16 ARG B O 1
ATOM 1658 N N . HIS B 1 17 ? -7.18 22.891 9.57 1 97.56 17 HIS B N 1
ATOM 1659 C CA . HIS B 1 17 ? -5.766 22.578 9.414 1 97.56 17 HIS B CA 1
ATOM 1660 C C . HIS B 1 17 ? -5.52 21.078 9.5 1 97.56 17 HIS B C 1
ATOM 1662 O O . HIS B 1 17 ? -6.125 20.391 10.328 1 97.56 17 HIS B O 1
ATOM 1668 N N . ALA B 1 18 ? -4.715 20.562 8.648 1 97.81 18 ALA B N 1
ATOM 1669 C CA . ALA B 1 18 ? -4.25 19.188 8.695 1 97.81 18 ALA B CA 1
ATOM 1670 C C . ALA B 1 18 ? -2.727 19.125 8.609 1 97.81 18 ALA B C 1
ATOM 1672 O O . ALA B 1 18 ? -2.104 19.891 7.887 1 97.81 18 ALA B O 1
ATOM 1673 N N . CYS B 1 19 ? -2.146 18.234 9.352 1 98.19 19 CYS B N 1
ATOM 1674 C CA . CYS B 1 19 ? -0.702 18.031 9.352 1 98.19 19 CYS B CA 1
ATOM 1675 C C . CYS B 1 19 ? -0.349 16.625 8.875 1 98.19 19 CYS B C 1
ATOM 1677 O O . CYS B 1 19 ? -1.031 15.664 9.219 1 98.19 19 CYS B O 1
ATOM 1679 N N . HIS B 1 20 ? 0.667 16.547 8.086 1 98.44 20 HIS B N 1
ATOM 1680 C CA . HIS B 1 20 ? 1.198 15.273 7.613 1 98.44 20 HIS B CA 1
ATOM 1681 C C . HIS B 1 20 ? 2.723 15.266 7.652 1 98.44 20 HIS B C 1
ATOM 1683 O O . HIS B 1 20 ? 3.355 16.328 7.609 1 98.44 20 HIS B O 1
ATOM 1689 N N . VAL B 1 21 ? 3.289 14.062 7.707 1 98.75 21 VAL B N 1
ATOM 1690 C CA . VAL B 1 21 ? 4.738 14.008 7.871 1 98.75 21 VAL B CA 1
ATOM 1691 C C . VAL B 1 21 ? 5.316 12.898 7.008 1 98.75 21 VAL B C 1
ATOM 1693 O O . VAL B 1 21 ? 4.734 11.812 6.91 1 98.75 21 VAL B O 1
ATOM 1696 N N . MET B 1 22 ? 6.344 13.18 6.34 1 98.81 22 MET B N 1
ATOM 1697 C CA . MET B 1 22 ? 7.168 12.156 5.703 1 98.81 22 MET B CA 1
ATOM 1698 C C . MET B 1 22 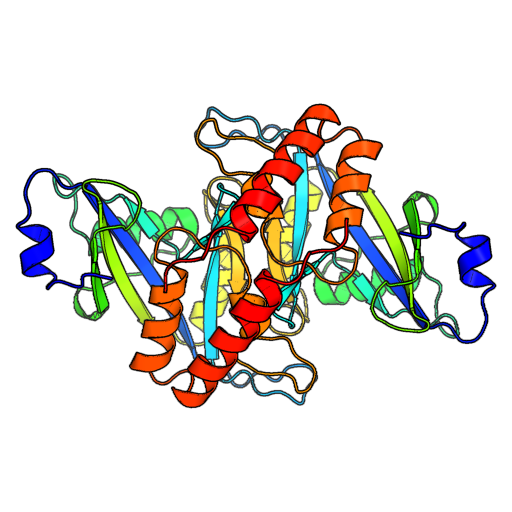? 8.266 11.672 6.648 1 98.81 22 MET B C 1
ATOM 1700 O O . MET B 1 22 ? 9.109 12.453 7.078 1 98.81 22 MET B O 1
ATOM 1704 N N . LEU B 1 23 ? 8.219 10.414 6.992 1 98.75 23 LEU B N 1
ATOM 1705 C CA . LEU B 1 23 ? 9.297 9.773 7.738 1 98.75 23 LEU B CA 1
ATOM 1706 C C . LEU B 1 23 ? 10.273 9.078 6.793 1 98.75 23 LEU B C 1
ATOM 1708 O O . LEU B 1 23 ? 9.859 8.367 5.879 1 98.75 23 LEU B O 1
ATOM 1712 N N . TYR B 1 24 ? 11.57 9.281 7.023 1 98.69 24 TYR B N 1
ATOM 1713 C CA . TYR B 1 24 ? 12.539 8.664 6.121 1 98.69 24 TYR B CA 1
ATOM 1714 C C . TYR B 1 24 ? 13.836 8.352 6.848 1 98.69 24 TYR B C 1
ATOM 1716 O O . TYR B 1 24 ? 14.094 8.875 7.934 1 98.69 24 TYR B O 1
ATOM 1724 N N . ALA B 1 25 ? 14.586 7.473 6.355 1 98.5 25 ALA B N 1
ATOM 1725 C CA . ALA B 1 25 ? 15.859 7.031 6.906 1 98.5 25 ALA B CA 1
ATOM 1726 C C . ALA B 1 25 ? 16.812 6.574 5.801 1 98.5 25 ALA B C 1
ATOM 1728 O O . ALA B 1 25 ? 16.375 6.238 4.699 1 98.5 25 ALA B O 1
ATOM 1729 N N . ASP B 1 26 ? 18.094 6.602 6.113 1 97.69 26 ASP B N 1
ATOM 1730 C CA . ASP B 1 26 ? 19.078 5.961 5.238 1 97.69 26 ASP B CA 1
ATOM 1731 C C . ASP B 1 26 ? 19.094 4.449 5.453 1 97.69 26 ASP B C 1
ATOM 1733 O O . ASP B 1 26 ? 18.766 3.967 6.539 1 97.69 26 ASP B O 1
ATOM 1737 N N . THR B 1 27 ? 19.422 3.777 4.406 1 97 27 THR B N 1
ATOM 1738 C CA . THR B 1 27 ? 19.578 2.33 4.496 1 97 27 THR B CA 1
ATOM 1739 C C . THR B 1 27 ? 20.641 1.835 3.527 1 97 27 THR B C 1
ATOM 1741 O O . THR B 1 27 ? 20.922 2.486 2.52 1 97 27 THR B O 1
ATOM 1744 N N . ASP B 1 28 ? 21.25 0.716 3.873 1 92.81 28 ASP B N 1
ATOM 1745 C CA . ASP B 1 28 ? 22.234 0.089 2.996 1 92.81 28 ASP B CA 1
ATOM 1746 C C . ASP B 1 28 ? 21.672 -1.186 2.365 1 92.81 28 ASP B C 1
ATOM 1748 O O . ASP B 1 28 ? 22.422 -2.002 1.833 1 92.81 28 ASP B O 1
ATOM 1752 N N . SER B 1 29 ? 20.453 -1.295 2.451 1 92.12 29 SER B N 1
ATOM 1753 C CA . SER B 1 29 ? 19.812 -2.504 1.936 1 92.12 29 SER B CA 1
ATOM 1754 C C . SER B 1 29 ? 19.938 -2.59 0.418 1 92.12 29 SER B C 1
ATOM 1756 O O . SER B 1 29 ? 20.016 -1.566 -0.263 1 92.12 29 SER B O 1
ATOM 1758 N N . LYS B 1 30 ? 20 -3.895 -0.026 1 91.88 30 LYS B N 1
ATOM 1759 C CA . LYS B 1 30 ? 20.094 -4.152 -1.46 1 91.88 30 LYS B CA 1
ATOM 1760 C C . LYS B 1 30 ? 18.984 -5.078 -1.933 1 91.88 30 LYS B C 1
ATOM 1762 O O . LYS B 1 30 ? 18.922 -6.238 -1.527 1 91.88 30 LYS B O 1
ATOM 1767 N N . LEU B 1 31 ? 18.188 -4.559 -2.818 1 91.69 31 LEU B N 1
ATOM 1768 C CA . LEU B 1 31 ? 17.172 -5.379 -3.467 1 91.69 31 LEU B CA 1
ATOM 1769 C C . LEU B 1 31 ? 17.812 -6.391 -4.41 1 91.69 31 LEU B C 1
ATOM 1771 O O . LEU B 1 31 ? 18.625 -6.027 -5.258 1 91.69 31 LEU B O 1
ATOM 1775 N N . PHE B 1 32 ? 17.422 -7.664 -4.27 1 89.19 32 PHE B N 1
ATOM 1776 C CA . PHE B 1 32 ? 17.969 -8.781 -5.031 1 89.19 32 PHE B CA 1
ATOM 1777 C C . PHE B 1 32 ? 19.484 -8.844 -4.895 1 89.19 32 PHE B C 1
ATOM 1779 O O . PHE B 1 32 ? 20.172 -9.359 -5.777 1 89.19 32 PHE B O 1
ATOM 1786 N N . GLY B 1 33 ? 20.047 -8.203 -3.924 1 87.44 33 GLY B N 1
ATOM 1787 C CA . GLY B 1 33 ? 21.484 -8.156 -3.713 1 87.44 33 GLY B CA 1
ATOM 1788 C C . GLY B 1 33 ? 22.203 -7.254 -4.695 1 87.44 33 GLY B C 1
ATOM 1789 O O . GLY B 1 33 ? 23.438 -7.191 -4.707 1 87.44 33 GLY B O 1
ATOM 1790 N N . ARG B 1 34 ? 21.453 -6.484 -5.488 1 85.56 34 ARG B N 1
ATOM 1791 C CA . ARG B 1 34 ? 22.078 -5.758 -6.594 1 85.56 34 ARG B CA 1
ATOM 1792 C C . ARG B 1 34 ? 21.672 -4.289 -6.574 1 85.56 34 ARG B C 1
ATOM 1794 O O . ARG B 1 34 ? 22.5 -3.41 -6.84 1 85.56 34 ARG B O 1
ATOM 1801 N N . TYR B 1 35 ? 20.422 -3.994 -6.25 1 84.75 35 TYR B N 1
ATOM 1802 C CA . TYR B 1 35 ? 19.922 -2.623 -6.336 1 84.75 35 TYR B CA 1
ATOM 1803 C C . TYR B 1 35 ? 19.969 -1.943 -4.973 1 84.75 35 TYR B C 1
ATOM 1805 O O . TYR B 1 35 ? 19.203 -2.303 -4.07 1 84.75 35 TYR B O 1
ATOM 1813 N N . GLN B 1 36 ? 20.812 -0.991 -4.898 1 85.06 36 GLN B N 1
ATOM 1814 C CA . GLN B 1 36 ? 20.891 -0.241 -3.65 1 85.06 36 GLN B CA 1
ATOM 1815 C C . GLN B 1 36 ? 19.672 0.67 -3.479 1 85.06 36 GLN B C 1
ATOM 1817 O O . GLN B 1 36 ? 19.344 1.438 -4.383 1 85.06 36 GLN B O 1
ATOM 1822 N N . THR B 1 37 ? 18.859 0.69 -2.436 1 85.69 37 THR B N 1
ATOM 1823 C CA . THR B 1 37 ? 17.688 1.518 -2.172 1 85.69 37 THR B CA 1
ATOM 1824 C C . THR B 1 37 ? 18.078 2.795 -1.438 1 85.69 37 THR B C 1
ATOM 1826 O O . THR B 1 37 ? 17.375 3.807 -1.521 1 85.69 37 THR B O 1
ATOM 1829 N N . LYS B 1 38 ? 19.141 3.027 -0.883 1 91.12 38 LYS B N 1
ATOM 1830 C CA . LYS B 1 38 ? 19.844 4.109 -0.199 1 91.12 38 LYS B CA 1
ATOM 1831 C C . LYS B 1 38 ? 18.984 4.707 0.911 1 91.12 38 LYS B C 1
ATOM 1833 O O . LYS B 1 38 ? 19.5 5.113 1.953 1 91.12 38 LYS B O 1
ATOM 1838 N N . HIS B 1 39 ? 17.594 4.852 0.636 1 97.25 39 HIS B N 1
ATOM 1839 C CA . HIS B 1 39 ? 16.719 5.484 1.622 1 97.25 39 HIS B CA 1
ATOM 1840 C C . HIS B 1 39 ? 15.406 4.719 1.769 1 97.25 39 HIS B C 1
ATOM 1842 O O . HIS B 1 39 ? 14.969 4.043 0.835 1 97.25 39 HIS B O 1
ATOM 1848 N N . ILE B 1 40 ? 14.891 4.812 2.953 1 98.25 40 ILE B N 1
ATOM 1849 C CA . ILE B 1 40 ? 13.523 4.383 3.25 1 98.25 40 ILE B CA 1
ATOM 1850 C C . ILE B 1 40 ? 12.617 5.602 3.385 1 98.25 40 ILE B C 1
ATOM 1852 O O . ILE B 1 40 ? 12.969 6.57 4.062 1 98.25 40 ILE B O 1
ATOM 1856 N N . VAL B 1 41 ? 11.539 5.637 2.691 1 98.75 41 VAL B N 1
ATOM 1857 C CA . VAL B 1 41 ? 10.461 6.609 2.844 1 98.75 41 VAL B CA 1
ATOM 1858 C C . VAL B 1 41 ? 9.141 5.887 3.055 1 98.75 41 VAL B C 1
ATOM 1860 O O . VAL B 1 41 ? 8.805 4.957 2.314 1 98.75 41 VAL B O 1
ATOM 1863 N N . LEU B 1 42 ? 8.383 6.312 4.051 1 98.81 42 LEU B N 1
ATOM 1864 C CA . LEU B 1 42 ? 7.156 5.605 4.387 1 98.81 42 LEU B CA 1
ATOM 1865 C C . LEU B 1 42 ? 5.93 6.406 3.955 1 98.81 42 LEU B C 1
ATOM 1867 O O . LEU B 1 42 ? 5.898 7.629 4.113 1 98.81 42 LEU B O 1
ATOM 1871 N N . MET B 1 43 ? 4.949 5.75 3.379 1 98.88 43 MET B N 1
ATOM 1872 C CA . MET B 1 43 ? 3.594 6.242 3.139 1 98.88 43 MET B CA 1
ATOM 1873 C C . MET B 1 43 ? 2.557 5.23 3.615 1 98.88 43 MET B C 1
ATOM 1875 O O . MET B 1 43 ? 2.908 4.156 4.105 1 98.88 43 MET B O 1
ATOM 1879 N N . GLN B 1 44 ? 1.306 5.613 3.539 1 98.81 44 GLN B N 1
ATOM 1880 C CA . GLN B 1 44 ? 0.214 4.742 3.965 1 98.81 44 GLN B CA 1
ATOM 1881 C C . GLN B 1 44 ? -0.826 4.586 2.861 1 98.81 44 GLN B C 1
ATOM 1883 O O . GLN B 1 44 ? -1.104 5.531 2.123 1 98.81 44 GLN B O 1
ATOM 1888 N N . MET B 1 45 ? -1.339 3.354 2.713 1 98.81 45 MET B N 1
ATOM 1889 C CA . MET B 1 45 ? -2.646 3.189 2.086 1 98.81 45 MET B CA 1
ATOM 1890 C C . MET B 1 45 ? -3.764 3.598 3.039 1 98.81 45 MET B C 1
ATOM 1892 O O . MET B 1 45 ? -3.936 2.99 4.098 1 98.81 45 MET B O 1
ATOM 1896 N N . ARG B 1 46 ? -4.496 4.621 2.711 1 98.25 46 ARG B N 1
ATOM 1897 C CA . ARG B 1 46 ? -5.527 5.195 3.57 1 98.25 46 ARG B CA 1
ATOM 1898 C C . ARG B 1 46 ? -6.844 4.441 3.42 1 98.25 46 ARG B C 1
ATOM 1900 O O . ARG B 1 46 ? -7.055 3.736 2.432 1 98.25 46 ARG B O 1
ATOM 1907 N N . PHE B 1 47 ? -7.75 4.777 4.305 1 96.88 47 PHE B N 1
ATOM 1908 C CA . PHE B 1 47 ? -9.07 4.168 4.312 1 96.88 47 PHE B CA 1
ATOM 1909 C C . PHE B 1 47 ? -9.828 4.492 3.031 1 96.88 47 PHE B C 1
ATOM 1911 O O . PHE B 1 47 ? -10.75 3.77 2.646 1 96.88 47 PHE B O 1
ATOM 1918 N N . ASP B 1 48 ? -9.461 5.547 2.398 1 96 48 ASP B N 1
ATOM 1919 C CA . ASP B 1 48 ? -10.203 5.941 1.204 1 96 48 ASP B CA 1
ATOM 1920 C C . ASP B 1 48 ? -9.594 5.32 -0.052 1 96 48 ASP B C 1
ATOM 1922 O O . ASP B 1 48 ? -10.016 5.629 -1.169 1 96 48 ASP B O 1
ATOM 1926 N N . GLY B 1 49 ? -8.562 4.469 0.072 1 97.44 49 GLY B N 1
ATOM 1927 C CA . GLY B 1 49 ? -8 3.715 -1.036 1 97.44 49 GLY B CA 1
ATOM 1928 C C . GLY B 1 49 ? -6.887 4.453 -1.758 1 97.44 49 GLY B C 1
ATOM 1929 O O . GLY B 1 49 ? -6.418 4.004 -2.807 1 97.44 49 GLY B O 1
ATOM 1930 N N . LEU B 1 50 ? -6.508 5.59 -1.194 1 97.38 50 LEU B N 1
ATOM 1931 C CA . LEU B 1 50 ? -5.48 6.43 -1.802 1 97.38 50 LEU B CA 1
ATOM 1932 C C . LEU B 1 50 ? -4.211 6.43 -0.956 1 97.38 50 LEU B C 1
ATOM 1934 O O . LEU B 1 50 ? -4.262 6.164 0.248 1 97.38 50 LEU B O 1
ATOM 1938 N N . LEU B 1 51 ? -3.07 6.676 -1.599 1 98.56 51 LEU B N 1
ATOM 1939 C CA . LEU B 1 51 ? -1.802 6.77 -0.884 1 98.56 51 LEU B CA 1
ATOM 1940 C C . LEU B 1 51 ? -1.621 8.156 -0.277 1 98.56 51 LEU B C 1
ATOM 1942 O O . LEU B 1 51 ? -1.96 9.164 -0.905 1 98.56 51 LEU B O 1
ATOM 1946 N N . GLY B 1 52 ? -1.132 8.219 0.883 1 98.5 52 GLY B N 1
ATOM 1947 C CA . GLY B 1 52 ? -0.847 9.477 1.552 1 98.5 52 GLY B CA 1
ATOM 1948 C C . GLY B 1 52 ? 0.171 9.344 2.668 1 98.5 52 GLY B C 1
ATOM 1949 O O . GLY B 1 52 ? 0.666 8.25 2.936 1 98.5 52 GLY B O 1
ATOM 1950 N N . PHE B 1 53 ? 0.511 10.477 3.271 1 98.81 53 PHE B N 1
ATOM 1951 C CA . PHE B 1 53 ? 1.401 10.508 4.426 1 98.81 53 PHE B CA 1
ATOM 1952 C C . PHE B 1 53 ? 0.608 10.43 5.723 1 98.81 53 PHE B C 1
ATOM 1954 O O . PHE B 1 53 ? -0.536 10.883 5.789 1 98.81 53 PHE B O 1
ATOM 1961 N N . PRO B 1 54 ? 1.223 9.797 6.773 1 98.62 54 PRO B N 1
ATOM 1962 C CA . PRO B 1 54 ? 0.523 9.797 8.062 1 98.62 54 PRO B CA 1
ATOM 1963 C C . PRO B 1 54 ? 0.271 11.203 8.594 1 98.62 54 PRO B C 1
ATOM 1965 O O . PRO B 1 54 ? 1.079 12.109 8.367 1 98.62 54 PRO B O 1
ATOM 1968 N N . GLY B 1 55 ? -0.746 11.375 9.312 1 98.06 55 GLY B N 1
ATOM 1969 C CA . GLY B 1 55 ? -1.207 12.656 9.82 1 98.06 55 GLY B CA 1
ATOM 1970 C C . GLY B 1 55 ? -2.715 12.812 9.766 1 98.06 55 GLY B C 1
ATOM 1971 O O . GLY B 1 55 ? -3.439 11.828 9.602 1 98.06 55 GLY B O 1
ATOM 1972 N N . GLY B 1 56 ? -3.166 14.016 9.969 1 97.25 56 GLY B N 1
ATOM 1973 C CA . GLY B 1 56 ? -4.598 14.266 9.977 1 97.25 56 GLY B CA 1
ATOM 1974 C C . GLY B 1 56 ? -4.961 15.656 10.461 1 97.25 56 GLY B C 1
ATOM 1975 O O . GLY B 1 56 ? -4.105 16.531 10.531 1 97.25 56 GLY B O 1
ATOM 1976 N N . LEU B 1 57 ? -6.211 15.797 10.727 1 96.94 57 LEU B N 1
ATOM 1977 C CA . LEU B 1 57 ? -6.746 17.094 11.125 1 96.94 57 LEU B CA 1
ATOM 1978 C C . LEU B 1 57 ? -6.25 17.484 12.508 1 96.94 57 LEU B C 1
ATOM 1980 O O . LEU B 1 57 ? -6.086 16.625 13.383 1 96.94 57 LEU B O 1
ATOM 1984 N N . VAL B 1 58 ? -6.023 18.734 12.656 1 97.44 58 VAL B N 1
ATOM 1985 C CA . VAL B 1 58 ? -5.617 19.312 13.93 1 97.44 58 VAL B CA 1
ATOM 1986 C C . VAL B 1 58 ? -6.574 20.438 14.312 1 97.44 58 VAL B C 1
ATOM 1988 O O . VAL B 1 58 ? -6.98 21.234 13.461 1 97.44 58 VAL B O 1
ATOM 1991 N N . ASP B 1 59 ? -6.949 20.469 15.57 1 96.81 59 ASP B N 1
ATOM 1992 C CA . ASP B 1 59 ? -7.789 21.547 16.109 1 96.81 59 ASP B CA 1
ATOM 1993 C C . ASP B 1 59 ? -6.953 22.578 16.859 1 96.81 59 ASP B C 1
ATOM 1995 O O . ASP B 1 59 ? -6.637 22.375 18.047 1 96.81 59 ASP B O 1
ATOM 1999 N N . LEU B 1 60 ? -6.781 23.734 16.266 1 95.62 60 LEU B N 1
ATOM 2000 C CA . LEU B 1 60 ? -5.867 24.734 16.797 1 95.62 60 LEU B CA 1
ATOM 2001 C C . LEU B 1 60 ? -6.43 25.359 18.078 1 95.62 60 LEU B C 1
ATOM 2003 O O . LEU B 1 60 ? -5.707 26.031 18.812 1 95.62 60 LEU B O 1
ATOM 2007 N N . SER B 1 61 ? -7.703 25.188 18.297 1 96.31 61 SER B N 1
ATOM 2008 C CA . SER B 1 61 ? -8.281 25.672 19.547 1 96.31 61 SER B CA 1
ATOM 2009 C C . SER B 1 61 ? -7.875 24.781 20.719 1 96.31 61 SER B C 1
ATOM 2011 O O . SER B 1 61 ? -7.98 25.188 21.891 1 96.31 61 SER B O 1
ATOM 2013 N N . LYS B 1 62 ? -7.348 23.578 20.453 1 97.31 62 LYS B N 1
ATOM 2014 C CA . LYS B 1 62 ? -7.082 22.625 21.516 1 97.31 62 LYS B CA 1
ATOM 2015 C C . LYS B 1 62 ? -5.605 22.219 21.547 1 97.31 62 LYS B C 1
ATOM 2017 O O . LYS B 1 62 ? -5.109 21.734 22.562 1 97.31 62 LYS B O 1
ATOM 2022 N N . GLU B 1 63 ? -4.953 22.344 20.453 1 96.88 63 GLU B N 1
ATOM 2023 C CA . GLU B 1 63 ? -3.586 21.844 20.344 1 96.88 63 GLU B CA 1
ATOM 2024 C C . GLU B 1 63 ? -2.797 22.625 19.297 1 96.88 63 GLU B C 1
ATOM 2026 O O . GLU B 1 63 ? -3.379 23.359 18.484 1 96.88 63 GLU B O 1
ATOM 2031 N N . THR B 1 64 ? -1.455 22.484 19.391 1 96.81 64 THR B N 1
ATOM 2032 C CA . THR B 1 64 ? -0.605 23.047 18.344 1 96.81 64 THR B CA 1
ATOM 2033 C C . THR B 1 64 ? -0.551 22.109 17.141 1 96.81 64 THR B C 1
ATOM 2035 O O . THR B 1 64 ? -0.991 20.969 17.219 1 96.81 64 THR B O 1
ATOM 2038 N N . LEU B 1 65 ? 0.007 22.594 16.016 1 98 65 LEU B N 1
ATOM 2039 C CA . LEU B 1 65 ? 0.171 21.75 14.828 1 98 65 LEU B CA 1
ATOM 2040 C C . LEU B 1 65 ? 0.976 20.5 15.148 1 98 65 LEU B C 1
ATOM 2042 O O . LEU B 1 65 ? 0.563 19.391 14.812 1 98 65 LEU B O 1
ATOM 2046 N N . GLU B 1 66 ? 2.059 20.719 15.844 1 98.19 66 GLU B N 1
ATOM 2047 C CA . GLU B 1 66 ? 2.994 19.641 16.109 1 98.19 66 GLU B CA 1
ATOM 2048 C C . GLU B 1 66 ? 2.422 18.656 17.125 1 98.19 66 GLU B C 1
ATOM 2050 O O . GLU B 1 66 ? 2.574 17.438 16.969 1 98.19 66 GLU B O 1
ATOM 2055 N N . SER B 1 67 ? 1.794 19.156 18.188 1 97.19 67 SER B N 1
ATOM 2056 C CA . SER B 1 67 ? 1.187 18.25 19.156 1 97.19 67 SER B CA 1
ATOM 2057 C C . SER B 1 67 ? 0.047 17.453 18.531 1 97.19 67 SER B C 1
ATOM 2059 O O . SER B 1 67 ? -0.141 16.281 18.859 1 97.19 67 SER B O 1
ATOM 2061 N N . GLY B 1 68 ? -0.761 18.062 17.672 1 97.44 68 GLY B N 1
ATOM 2062 C CA . GLY B 1 68 ? -1.802 17.359 16.938 1 97.44 68 GLY B CA 1
ATOM 2063 C C . GLY B 1 68 ? -1.261 16.281 16.016 1 97.44 68 GLY B C 1
ATOM 2064 O O . GLY B 1 68 ? -1.802 15.18 15.961 1 97.44 68 GLY B O 1
ATOM 2065 N N . LEU B 1 69 ? -0.206 16.656 15.297 1 98.12 69 LEU B N 1
ATOM 2066 C CA . LEU B 1 69 ? 0.435 15.664 14.43 1 98.12 69 LEU B CA 1
ATOM 2067 C C . LEU B 1 69 ? 0.958 14.484 15.242 1 98.12 69 LEU B C 1
ATOM 2069 O O . LEU B 1 69 ? 0.796 13.328 14.852 1 98.12 69 LEU B O 1
ATOM 2073 N N . SER B 1 70 ? 1.538 14.766 16.359 1 97.38 70 SER B N 1
ATOM 2074 C CA . SER B 1 70 ? 2.049 13.711 17.234 1 97.38 70 SER B CA 1
ATOM 2075 C C . SER B 1 70 ? 0.923 12.797 17.719 1 97.38 70 SER B C 1
ATOM 2077 O O . SER B 1 70 ? 1.093 11.578 17.781 1 97.38 70 SER B O 1
ATOM 2079 N N . ARG B 1 71 ? -0.151 13.383 18.094 1 97.12 71 ARG B N 1
ATOM 2080 C CA . ARG B 1 71 ? -1.315 12.594 18.484 1 97.12 71 ARG B CA 1
ATOM 2081 C C . ARG B 1 71 ? -1.778 11.688 17.359 1 97.12 71 ARG B C 1
ATOM 2083 O O . ARG B 1 71 ? -2.031 10.5 17.562 1 97.12 71 ARG B O 1
ATOM 2090 N N . GLU B 1 72 ? -1.956 12.227 16.125 1 97.5 72 GLU B N 1
ATOM 2091 C CA . GLU B 1 72 ? -2.328 11.453 14.953 1 97.5 72 GLU B CA 1
ATOM 2092 C C . GLU B 1 72 ? -1.36 10.297 14.727 1 97.5 72 GLU B C 1
ATOM 2094 O O . GLU B 1 72 ? -1.779 9.18 14.391 1 97.5 72 GLU B O 1
ATOM 2099 N N . LEU B 1 73 ? -0.064 10.562 14.859 1 98 73 LEU B N 1
ATOM 2100 C CA . LEU B 1 73 ? 0.951 9.539 14.625 1 98 73 LEU B CA 1
ATOM 2101 C C . LEU B 1 73 ? 0.86 8.43 15.664 1 98 73 LEU B C 1
ATOM 2103 O O . LEU B 1 73 ? 1.083 7.258 15.352 1 98 73 LEU B O 1
ATOM 2107 N N . GLU B 1 74 ? 0.569 8.797 16.859 1 97.56 74 GLU B N 1
ATOM 2108 C CA . GLU B 1 74 ? 0.36 7.77 17.875 1 97.56 74 GLU B CA 1
ATOM 2109 C C . GLU B 1 74 ? -0.801 6.852 17.5 1 97.56 74 GLU B C 1
ATOM 2111 O O . GLU B 1 74 ? -0.719 5.637 17.688 1 97.56 74 GLU B O 1
ATOM 2116 N N . GLU B 1 75 ? -1.821 7.375 16.984 1 97.62 75 GLU B N 1
ATOM 2117 C CA . GLU B 1 75 ? -3.004 6.605 16.609 1 97.62 75 GLU B CA 1
ATOM 2118 C C . GLU B 1 75 ? -2.746 5.766 15.359 1 97.62 75 GLU B C 1
ATOM 2120 O O . GLU B 1 75 ? -3.164 4.605 15.289 1 97.62 75 GLU B O 1
ATOM 2125 N N . GLU B 1 76 ? -2.027 6.324 14.398 1 98.38 76 GLU B N 1
ATOM 2126 C CA . GLU B 1 76 ? -1.877 5.703 13.094 1 98.38 76 GLU B CA 1
ATOM 2127 C C . GLU B 1 76 ? -0.651 4.793 13.047 1 98.38 76 GLU B C 1
ATOM 2129 O O . GLU B 1 76 ? -0.617 3.826 12.281 1 98.38 76 GLU B O 1
ATOM 2134 N N . LEU B 1 77 ? 0.371 5.113 13.828 1 98.06 77 LEU B N 1
ATOM 2135 C CA . LEU B 1 77 ? 1.628 4.379 13.742 1 98.06 77 LEU B CA 1
ATOM 2136 C C . LEU B 1 77 ? 1.888 3.6 15.031 1 98.06 77 LEU B C 1
ATOM 2138 O O . LEU B 1 77 ? 2.734 2.703 15.055 1 98.06 77 LEU B O 1
ATOM 2142 N N . GLY B 1 78 ? 1.235 3.949 16.062 1 96.88 78 GLY B N 1
ATOM 2143 C CA . GLY B 1 78 ? 1.413 3.256 17.328 1 96.88 78 GLY B CA 1
ATOM 2144 C C . GLY B 1 78 ? 2.676 3.668 18.062 1 96.88 78 GLY B C 1
ATOM 2145 O O . GLY B 1 78 ? 3.137 2.959 18.969 1 96.88 78 GLY B O 1
ATOM 2146 N N . VAL B 1 79 ? 3.293 4.711 17.625 1 94.75 79 VAL B N 1
ATOM 2147 C CA . VAL B 1 79 ? 4.508 5.203 18.266 1 94.75 79 VAL B CA 1
ATOM 2148 C C . VAL B 1 79 ? 4.352 6.688 18.594 1 94.75 79 VAL B C 1
ATOM 2150 O O . VAL B 1 79 ? 3.766 7.445 17.812 1 94.75 79 VAL B O 1
ATOM 2153 N N . ALA B 1 80 ? 4.895 7.004 19.734 1 90.31 80 ALA B N 1
ATOM 2154 C CA . ALA B 1 80 ? 4.938 8.414 20.109 1 90.31 80 ALA B CA 1
ATOM 2155 C C . ALA B 1 80 ? 6.129 9.117 19.469 1 90.31 80 ALA B C 1
ATOM 2157 O O . ALA B 1 80 ? 7.234 9.102 20.016 1 90.31 80 ALA B O 1
ATOM 2158 N N . LEU B 1 81 ? 5.949 9.633 18.344 1 92.88 81 LEU B N 1
ATOM 2159 C CA . LEU B 1 81 ? 7.004 10.383 17.672 1 92.88 81 LEU B CA 1
ATOM 2160 C C . LEU B 1 81 ? 6.891 11.875 17.969 1 92.88 81 LEU B C 1
ATOM 2162 O O . LEU B 1 81 ? 5.801 12.445 17.891 1 92.88 81 LEU B O 1
ATOM 2166 N N . LEU B 1 82 ? 7.969 12.43 18.406 1 89.62 82 LEU B N 1
ATOM 2167 C CA . LEU B 1 82 ? 7.969 13.867 18.672 1 89.62 82 LEU B CA 1
ATOM 2168 C C . LEU B 1 82 ? 8.297 14.656 17.406 1 89.62 82 LEU B C 1
ATOM 2170 O O . LEU B 1 82 ? 9.383 14.508 16.844 1 89.62 82 LEU B O 1
ATOM 2174 N N . VAL B 1 83 ? 7.34 15.336 16.922 1 95.38 83 VAL B N 1
ATOM 2175 C CA . VAL B 1 83 ? 7.516 16.234 15.789 1 95.38 83 VAL B CA 1
ATOM 2176 C C . VAL B 1 83 ? 7.684 17.672 16.297 1 95.38 83 VAL B C 1
ATOM 2178 O O . VAL B 1 83 ? 6.953 18.109 17.188 1 95.38 83 VAL B O 1
ATOM 2181 N N . SER B 1 84 ? 8.703 18.359 15.797 1 96 84 SER B N 1
ATOM 2182 C CA . SER B 1 84 ? 8.984 19.734 16.234 1 96 84 SER B CA 1
ATOM 2183 C C . SER B 1 84 ? 8.781 20.719 15.086 1 96 84 SER B C 1
ATOM 2185 O O . SER B 1 84 ? 8.656 20.328 13.93 1 96 84 SER B O 1
ATOM 2187 N N . PRO B 1 85 ? 8.719 22.031 15.406 1 96.12 85 PRO B N 1
ATOM 2188 C CA . PRO B 1 85 ? 8.594 23.047 14.367 1 96.12 85 PRO B CA 1
ATOM 2189 C C . PRO B 1 85 ? 9.727 23 13.352 1 96.12 85 PRO B C 1
ATOM 2191 O O . PRO B 1 85 ? 9.547 23.391 12.195 1 96.12 85 PRO B O 1
ATOM 2194 N N . GLU B 1 86 ? 10.898 22.453 13.719 1 96.25 86 GLU B N 1
ATOM 2195 C CA . GLU B 1 86 ? 12.055 22.375 1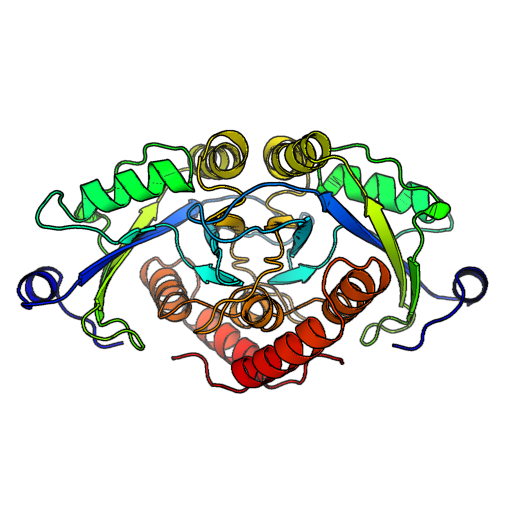2.828 1 96.25 86 GLU B CA 1
ATOM 2196 C C . GLU B 1 86 ? 11.82 21.359 11.711 1 96.25 86 GLU B C 1
ATOM 2198 O O . GLU B 1 86 ? 12.508 21.391 10.688 1 96.25 86 GLU B O 1
ATOM 2203 N N . ASP B 1 87 ? 10.867 20.516 11.914 1 97.81 87 ASP B N 1
ATOM 2204 C CA . ASP B 1 87 ? 10.555 19.5 10.922 1 97.81 87 ASP B CA 1
ATOM 2205 C C . ASP B 1 87 ? 9.609 20.047 9.852 1 97.81 87 ASP B C 1
ATOM 2207 O O . ASP B 1 87 ? 9.328 19.359 8.859 1 97.81 87 ASP B O 1
ATOM 2211 N N . HIS B 1 88 ? 9.094 21.234 10.047 1 98 88 HIS B N 1
ATOM 2212 C CA . HIS B 1 88 ? 8.133 21.812 9.117 1 98 88 HIS B CA 1
ATOM 2213 C C . HIS B 1 88 ? 8.773 22.078 7.754 1 98 88 HIS B C 1
ATOM 2215 O O . HIS B 1 88 ? 9.898 22.562 7.68 1 98 88 HIS B O 1
ATOM 2221 N N . VAL B 1 89 ? 8.031 21.734 6.699 1 97.56 89 VAL B N 1
ATOM 2222 C CA . VAL B 1 89 ? 8.57 21.875 5.352 1 97.56 89 VAL B CA 1
ATOM 2223 C C . VAL B 1 89 ? 7.77 22.922 4.586 1 97.56 89 VAL B C 1
ATOM 2225 O O . VAL B 1 89 ? 8.336 23.859 4.023 1 97.56 89 VAL B O 1
ATOM 2228 N N . SER B 1 90 ? 6.453 22.781 4.562 1 96.75 90 SER B N 1
ATOM 2229 C CA . SER B 1 90 ? 5.652 23.703 3.766 1 96.75 90 SER B CA 1
ATOM 2230 C C . SER B 1 90 ? 4.199 23.719 4.227 1 96.75 90 SER B C 1
ATOM 2232 O O . SER B 1 90 ? 3.754 22.797 4.922 1 96.75 90 SER B O 1
ATOM 2234 N N . SER B 1 91 ? 3.535 24.781 3.926 1 97 91 SER B N 1
ATOM 2235 C CA . SER B 1 91 ? 2.096 24.938 4.098 1 97 91 SER B CA 1
ATOM 2236 C C . SER B 1 91 ? 1.422 25.344 2.789 1 97 91 SER B C 1
ATOM 2238 O O . SER B 1 91 ? 1.966 26.141 2.025 1 97 91 SER B O 1
ATOM 2240 N N . SER B 1 92 ? 0.306 24.703 2.562 1 95 92 SER B N 1
ATOM 2241 C CA . SER B 1 92 ? -0.413 25.031 1.336 1 95 92 SER B CA 1
ATOM 2242 C C . SER B 1 92 ? -1.914 24.812 1.502 1 95 92 SER B C 1
ATOM 2244 O O . SER B 1 92 ? -2.35 24.078 2.381 1 95 92 SER B O 1
ATOM 2246 N N . LEU B 1 93 ? -2.656 25.516 0.637 1 92.69 93 LEU B N 1
ATOM 2247 C CA . LEU B 1 93 ? -4.082 25.219 0.543 1 92.69 93 LEU B CA 1
ATOM 2248 C C . LEU B 1 93 ? -4.305 23.875 -0.128 1 92.69 93 LEU B C 1
ATOM 2250 O O . LEU B 1 93 ? -3.66 23.547 -1.129 1 92.69 93 LEU B O 1
ATOM 2254 N N . ALA B 1 94 ? -5.219 23.141 0.502 1 90.44 94 ALA B N 1
ATOM 2255 C CA . ALA B 1 94 ? -5.555 21.875 -0.121 1 90.44 94 ALA B CA 1
ATOM 2256 C C . ALA B 1 94 ? -6.25 22.078 -1.464 1 90.44 94 ALA B C 1
ATOM 2258 O O . ALA B 1 94 ? -7.109 22.953 -1.595 1 90.44 94 ALA B O 1
ATOM 2259 N N . PRO B 1 95 ? -5.887 21.422 -2.527 1 83.5 95 PRO B N 1
ATOM 2260 C CA . PRO B 1 95 ? -6.449 21.641 -3.861 1 83.5 95 PRO B CA 1
ATOM 2261 C C . PRO B 1 95 ? -7.945 21.328 -3.932 1 83.5 95 PRO B C 1
ATOM 2263 O O . PRO B 1 95 ? -8.688 22.016 -4.637 1 83.5 95 PRO B O 1
ATOM 2266 N N . ALA B 1 96 ? -8.461 20.406 -3.34 1 77.31 96 ALA B N 1
ATOM 2267 C CA . ALA B 1 96 ? -9.836 19.984 -3.621 1 77.31 96 ALA B CA 1
ATOM 2268 C C . ALA B 1 96 ? -10.703 20.078 -2.373 1 77.31 96 ALA B C 1
ATOM 2270 O O . ALA B 1 96 ? -11.82 19.547 -2.344 1 77.31 96 ALA B O 1
ATOM 2271 N N . VAL B 1 97 ? -10.234 20.609 -1.438 1 83 97 VAL B N 1
ATOM 2272 C CA . VAL B 1 97 ? -11.008 20.781 -0.211 1 83 97 VAL B CA 1
ATOM 2273 C C . VAL B 1 97 ? -10.992 22.25 0.207 1 83 97 VAL B C 1
ATOM 2275 O O . VAL B 1 97 ? -9.953 22.781 0.618 1 83 97 VAL B O 1
ATOM 2278 N N . PRO B 1 98 ? -12.133 22.812 0.091 1 87.44 98 PRO B N 1
ATOM 2279 C CA . PRO B 1 98 ? -12.164 24.234 0.428 1 87.44 98 PRO B CA 1
ATOM 2280 C C . PRO B 1 98 ? -11.812 24.5 1.889 1 87.44 98 PRO B C 1
ATOM 2282 O O . PRO B 1 98 ? -12.148 23.703 2.768 1 87.44 98 PRO B O 1
ATOM 2285 N N . ASN B 1 99 ? -11.125 25.547 2.164 1 93.44 99 ASN B N 1
ATOM 2286 C CA . ASN B 1 99 ? -10.805 26.094 3.48 1 93.44 99 ASN B CA 1
ATOM 2287 C C . ASN B 1 99 ? -9.992 25.094 4.309 1 93.44 99 ASN B C 1
ATOM 2289 O O . ASN B 1 99 ? -10.172 25 5.523 1 93.44 99 ASN B O 1
ATOM 2293 N N . LEU B 1 100 ? -9.258 24.281 3.641 1 95.25 100 LEU B N 1
ATOM 2294 C CA . LEU B 1 100 ? -8.344 23.375 4.324 1 95.25 100 LEU B CA 1
ATOM 2295 C C . LEU B 1 100 ? -6.895 23.719 4.008 1 95.25 100 LEU B C 1
ATOM 2297 O O . LEU B 1 100 ? -6.52 23.844 2.836 1 95.25 100 LEU B O 1
ATOM 2301 N N . ILE B 1 101 ? -6.129 24 5.055 1 96.38 101 ILE B N 1
ATOM 2302 C CA . ILE B 1 101 ? -4.695 24.219 4.918 1 96.38 101 ILE B CA 1
ATOM 2303 C C . ILE B 1 101 ? -3.938 22.969 5.355 1 96.38 101 ILE B C 1
ATOM 2305 O O . ILE B 1 101 ? -4.195 22.422 6.43 1 96.38 101 ILE B O 1
ATOM 2309 N N . THR B 1 102 ? -3.039 22.5 4.531 1 96.94 102 THR B N 1
ATOM 2310 C CA . THR B 1 102 ? -2.211 21.344 4.871 1 96.94 102 THR B CA 1
ATOM 2311 C C . THR B 1 102 ? -0.797 21.781 5.238 1 96.94 102 THR B C 1
ATOM 2313 O O . THR B 1 102 ? -0.217 22.641 4.574 1 96.94 102 THR B O 1
ATOM 2316 N N . HIS B 1 103 ? -0.306 21.328 6.324 1 97.88 103 HIS B N 1
ATOM 2317 C CA . HIS B 1 103 ? 1.069 21.516 6.773 1 97.88 103 HIS B CA 1
ATOM 2318 C C . HIS B 1 103 ? 1.871 20.219 6.625 1 97.88 103 HIS B C 1
ATOM 2320 O O . HIS B 1 103 ? 1.517 19.203 7.211 1 97.88 103 HIS B O 1
ATOM 2326 N N . PHE B 1 104 ? 2.916 20.344 5.863 1 98.44 104 PHE B N 1
ATOM 2327 C CA . PHE B 1 104 ? 3.727 19.156 5.562 1 98.44 104 PHE B CA 1
ATOM 2328 C C . PHE B 1 104 ? 5.031 19.188 6.348 1 98.44 104 PHE B C 1
ATOM 2330 O O . PHE B 1 104 ? 5.707 20.219 6.398 1 98.44 104 PHE B O 1
ATOM 2337 N N . TYR B 1 105 ? 5.34 18.125 7.008 1 98.5 105 TYR B N 1
ATOM 2338 C CA . TYR B 1 105 ? 6.559 17.953 7.793 1 98.5 105 TYR B CA 1
ATOM 2339 C C . TYR B 1 105 ? 7.418 16.828 7.223 1 98.5 105 TYR B C 1
ATOM 2341 O O . TYR B 1 105 ? 6.93 15.992 6.465 1 98.5 105 TYR B O 1
ATOM 2349 N N . ALA B 1 106 ? 8.703 16.859 7.539 1 98.56 106 ALA B N 1
ATOM 2350 C CA . ALA B 1 106 ? 9.625 15.766 7.223 1 98.56 106 ALA B CA 1
ATOM 2351 C C . ALA B 1 106 ? 10.555 15.477 8.398 1 98.56 106 ALA B C 1
ATOM 2353 O O . ALA B 1 106 ? 11.109 16.391 9 1 98.56 106 ALA B O 1
ATOM 2354 N N . LYS B 1 107 ? 10.625 14.258 8.719 1 98 107 LYS B N 1
ATOM 2355 C CA . LYS B 1 107 ? 11.461 13.875 9.859 1 98 107 LYS B CA 1
ATOM 2356 C C . LYS B 1 107 ? 12.383 12.711 9.5 1 98 107 LYS B C 1
ATOM 2358 O O . LYS B 1 107 ? 11.914 11.648 9.094 1 98 107 LYS B O 1
ATOM 2363 N N . LYS B 1 108 ? 13.672 12.875 9.688 1 97.75 108 LYS B N 1
ATOM 2364 C CA . LYS B 1 108 ? 14.664 11.828 9.469 1 97.75 108 LYS B CA 1
ATOM 2365 C C . LYS B 1 108 ? 14.82 10.961 10.719 1 97.75 108 LYS B C 1
ATOM 2367 O O . LYS B 1 108 ? 14.875 11.477 11.836 1 97.75 108 LYS B O 1
ATOM 2372 N N . MET B 1 109 ? 14.844 9.734 10.414 1 97.31 109 MET B N 1
ATOM 2373 C CA . MET B 1 109 ? 15.055 8.742 11.469 1 97.31 109 MET B CA 1
ATOM 2374 C C . MET B 1 109 ? 16.25 7.852 11.148 1 97.31 109 MET B C 1
ATOM 2376 O O . MET B 1 109 ? 16.766 7.875 10.031 1 97.31 109 MET B O 1
ATOM 2380 N N . ASN B 1 110 ? 16.75 7.188 12.203 1 96.94 110 ASN B N 1
ATOM 2381 C CA . ASN B 1 110 ? 17.688 6.117 11.898 1 96.94 110 ASN B CA 1
ATOM 2382 C C . ASN B 1 110 ? 16.969 4.859 11.422 1 96.94 110 ASN B C 1
ATOM 2384 O O . ASN B 1 110 ? 15.766 4.715 11.617 1 96.94 110 ASN B O 1
ATOM 2388 N N . GLU B 1 111 ? 17.734 4 10.805 1 97.25 111 GLU B N 1
ATOM 2389 C CA . GLU B 1 111 ? 17.125 2.832 10.164 1 97.25 111 GLU B CA 1
ATOM 2390 C C . GLU B 1 111 ? 16.406 1.956 11.18 1 97.25 111 GLU B C 1
ATOM 2392 O O . GLU B 1 111 ? 15.312 1.448 10.906 1 97.25 111 GLU B O 1
ATOM 2397 N N . SER B 1 112 ? 17.016 1.742 12.359 1 97.06 112 SER B N 1
ATOM 2398 C CA . SER B 1 112 ? 16.375 0.92 13.391 1 97.06 112 SER B CA 1
ATOM 2399 C C . SER B 1 112 ? 15.055 1.522 13.844 1 97.06 112 SER B C 1
ATOM 2401 O O . SER B 1 112 ? 14.086 0.798 14.078 1 97.06 112 SER B O 1
ATOM 2403 N N . GLU B 1 113 ? 15.023 2.83 13.953 1 96.94 113 GLU B N 1
ATOM 2404 C CA . GLU B 1 113 ? 13.82 3.529 14.398 1 96.94 113 GLU B CA 1
ATOM 2405 C C . GLU B 1 113 ? 12.695 3.385 13.375 1 96.94 113 GLU B C 1
ATOM 2407 O O . GLU B 1 113 ? 11.547 3.145 13.75 1 96.94 113 GLU B O 1
ATOM 2412 N N . ILE B 1 114 ? 13.023 3.59 12.125 1 98 114 ILE B N 1
ATOM 2413 C CA . ILE B 1 114 ? 11.961 3.566 11.117 1 98 114 ILE B CA 1
ATOM 2414 C C . ILE B 1 114 ? 11.43 2.145 10.969 1 98 114 ILE B C 1
ATOM 2416 O O . ILE B 1 114 ? 10.234 1.945 10.727 1 98 114 ILE B O 1
ATOM 2420 N N . LYS B 1 115 ? 12.273 1.149 11.156 1 97.62 115 LYS B N 1
ATOM 2421 C CA . LYS B 1 115 ? 11.82 -0.238 11.148 1 97.62 115 LYS B CA 1
ATOM 2422 C C . LYS B 1 115 ? 10.883 -0.519 12.32 1 97.62 115 LYS B C 1
ATOM 2424 O O . LYS B 1 115 ? 9.922 -1.276 12.188 1 97.62 115 LYS B O 1
ATOM 2429 N N . GLU B 1 116 ? 11.172 0.07 13.422 1 97.62 116 GLU B N 1
ATOM 2430 C CA . GLU B 1 116 ? 10.289 -0.065 14.578 1 97.62 116 GLU B CA 1
ATOM 2431 C C . GLU B 1 116 ? 8.93 0.58 14.32 1 97.62 116 GLU B C 1
ATOM 2433 O O . GLU B 1 116 ? 7.898 0.081 14.781 1 97.62 116 GLU B O 1
ATOM 2438 N N . VAL B 1 117 ? 8.945 1.667 13.633 1 98.31 117 VAL B N 1
ATOM 2439 C CA . VAL B 1 117 ? 7.699 2.33 13.258 1 98.31 117 VAL B CA 1
ATOM 2440 C C . VAL B 1 117 ? 6.859 1.395 12.391 1 98.31 117 VAL B C 1
ATOM 2442 O O . VAL B 1 117 ? 5.652 1.247 12.617 1 98.31 117 VAL B O 1
ATOM 2445 N N . GLU B 1 118 ? 7.488 0.764 11.398 1 98.44 118 GLU B N 1
ATOM 2446 C CA . GLU B 1 118 ? 6.781 -0.169 10.531 1 98.44 118 GLU B CA 1
ATOM 2447 C C . GLU B 1 118 ? 6.145 -1.3 11.336 1 98.44 118 GLU B C 1
ATOM 2449 O O . GLU B 1 118 ? 5 -1.683 11.078 1 98.44 118 GLU B O 1
ATOM 2454 N N . LYS B 1 119 ? 6.875 -1.804 12.305 1 98.12 119 LYS B N 1
ATOM 2455 C CA . LYS B 1 119 ? 6.371 -2.895 13.133 1 98.12 119 LYS B CA 1
ATOM 2456 C C . LYS B 1 119 ? 5.219 -2.426 14.016 1 98.12 119 LYS B C 1
ATOM 2458 O O . LYS B 1 119 ? 4.176 -3.074 14.078 1 98.12 119 LYS B O 1
ATOM 2463 N N . ALA B 1 120 ? 5.387 -1.324 14.656 1 98.44 120 ALA B N 1
ATOM 2464 C CA . ALA B 1 120 ? 4.383 -0.796 15.578 1 98.44 120 ALA B CA 1
ATOM 2465 C C . ALA B 1 120 ? 3.09 -0.456 14.844 1 98.44 120 ALA B C 1
ATOM 2467 O O . ALA B 1 120 ? 1.997 -0.633 15.391 1 98.44 120 ALA B O 1
ATOM 2468 N N . ALA B 1 121 ? 3.201 -0.011 13.625 1 98.44 121 ALA B N 1
ATOM 2469 C CA . ALA B 1 121 ? 2.047 0.425 12.844 1 98.44 121 ALA B CA 1
ATOM 2470 C C . ALA B 1 121 ? 1.048 -0.714 12.656 1 98.44 121 ALA B C 1
ATOM 2472 O O . ALA B 1 121 ? -0.157 -0.479 12.547 1 98.44 121 ALA B O 1
ATOM 2473 N N . VAL B 1 122 ? 1.546 -1.932 12.672 1 98.19 122 VAL B N 1
ATOM 2474 C CA . VAL B 1 122 ? 0.67 -3.068 12.406 1 98.19 122 VAL B CA 1
ATOM 2475 C C . VAL B 1 122 ? 0.36 -3.797 13.711 1 98.19 122 VAL B C 1
ATOM 2477 O O . VAL B 1 122 ? -0.715 -4.379 13.867 1 98.19 122 VAL B O 1
ATOM 2480 N N . THR B 1 123 ? 1.219 -3.67 14.719 1 97.06 123 THR B N 1
ATOM 2481 C CA . THR B 1 123 ? 1.079 -4.5 15.914 1 97.06 123 THR B CA 1
ATOM 2482 C C . THR B 1 123 ? 0.396 -3.729 17.031 1 97.06 123 THR B C 1
ATOM 2484 O O . THR B 1 123 ? -0.287 -4.316 17.875 1 97.06 123 THR B O 1
ATOM 2487 N N . VAL B 1 124 ? 0.564 -2.393 17.031 1 96.06 124 VAL B N 1
ATOM 2488 C CA . VAL B 1 124 ? 0.16 -1.622 18.203 1 96.06 124 VAL B CA 1
ATOM 2489 C C . VAL B 1 124 ? -0.852 -0.553 17.797 1 96.06 124 VAL B C 1
ATOM 2491 O O . VAL B 1 124 ? -1.736 -0.196 18.578 1 96.06 124 VAL B O 1
ATOM 2494 N N . ALA B 1 125 ? -0.728 -0.003 16.641 1 97.75 125 ALA B N 1
ATOM 2495 C CA . ALA B 1 125 ? -1.5 1.161 16.219 1 97.75 125 ALA B CA 1
ATOM 2496 C C . ALA B 1 125 ? -2.998 0.866 16.25 1 97.75 125 ALA B C 1
ATOM 2498 O O . ALA B 1 125 ? -3.449 -0.133 15.68 1 97.75 125 ALA B O 1
ATOM 2499 N N . LYS B 1 126 ? -3.719 1.736 16.781 1 95.88 126 LYS B N 1
ATOM 2500 C CA . LYS B 1 126 ? -5.164 1.574 16.922 1 95.88 126 LYS B CA 1
ATOM 2501 C C . LYS B 1 126 ? -5.867 1.685 15.57 1 95.88 126 LYS B C 1
ATOM 2503 O O . LYS B 1 126 ? -6.902 1.05 15.352 1 95.88 126 LYS B O 1
ATOM 2508 N N . ASP B 1 127 ? -5.348 2.398 14.672 1 97.25 127 ASP B N 1
ATOM 2509 C CA . ASP B 1 127 ? -6.035 2.725 13.43 1 97.25 127 ASP B CA 1
ATOM 2510 C C . ASP B 1 127 ? -5.73 1.692 12.344 1 97.25 127 ASP B C 1
ATOM 2512 O O . ASP B 1 127 ? -6.316 1.731 11.266 1 97.25 127 ASP B O 1
ATOM 2516 N N . HIS B 1 128 ? -4.758 0.76 12.609 1 97.88 128 HIS B N 1
ATOM 2517 C CA . HIS B 1 128 ? -4.449 -0.25 11.602 1 97.88 128 HIS B CA 1
ATOM 2518 C C . HIS B 1 128 ? -5.68 -1.095 11.281 1 97.88 128 HIS B C 1
ATOM 2520 O O . HIS B 1 128 ? -6.34 -1.608 12.188 1 97.88 128 HIS B O 1
ATOM 2526 N N . GLY B 1 129 ? -5.98 -1.232 10.055 1 96.88 129 GLY B N 1
ATOM 2527 C CA . GLY B 1 129 ? -7.121 -2.006 9.594 1 96.88 129 GLY B CA 1
ATOM 2528 C C . GLY B 1 129 ? -8.398 -1.191 9.516 1 96.88 129 GLY B C 1
ATOM 2529 O O . GLY B 1 129 ? -9.438 -1.697 9.086 1 96.88 129 GLY B O 1
ATOM 2530 N N . LEU B 1 130 ? -8.344 0.017 9.977 1 95.94 130 LEU B N 1
ATOM 2531 C CA . LEU B 1 130 ? -9.445 0.968 9.906 1 95.94 130 LEU B CA 1
ATOM 2532 C C . LEU B 1 130 ? -9.062 2.186 9.07 1 95.94 130 LEU B C 1
ATOM 2534 O O . LEU B 1 130 ? -8.969 2.096 7.844 1 95.94 130 LEU B O 1
ATOM 2538 N N . GLU B 1 131 ? -8.547 3.219 9.633 1 96.44 131 GLU B N 1
ATOM 2539 C CA . GLU B 1 131 ? -8.195 4.43 8.898 1 96.44 131 GLU B CA 1
ATOM 2540 C C . GLU B 1 131 ? -6.902 4.238 8.109 1 96.44 131 GLU B C 1
ATOM 2542 O O . GLU B 1 131 ? -6.641 4.973 7.152 1 96.44 131 GLU B O 1
ATOM 2547 N N . VAL B 1 132 ? -6.109 3.336 8.609 1 98.38 132 VAL B N 1
ATOM 2548 C CA . VAL B 1 132 ? -4.871 2.984 7.918 1 98.38 132 VAL B CA 1
ATOM 2549 C C . VAL B 1 132 ? -4.945 1.541 7.426 1 98.38 132 VAL B C 1
ATOM 2551 O O . VAL B 1 132 ? -5.039 0.609 8.227 1 98.38 132 VAL B O 1
ATOM 2554 N N . LEU B 1 133 ? -4.816 1.333 6.148 1 98.56 133 LEU B N 1
ATOM 2555 C CA . LEU B 1 133 ? -4.992 0.001 5.582 1 98.56 133 LEU B CA 1
ATOM 2556 C C . LEU B 1 133 ? -3.646 -0.697 5.406 1 98.56 133 LEU B C 1
ATOM 2558 O O . LEU B 1 133 ? -3.596 -1.897 5.129 1 98.56 133 LEU B O 1
ATOM 2562 N N . GLY B 1 134 ? -2.566 0.056 5.562 1 98.62 134 GLY B N 1
ATOM 2563 C CA . GLY B 1 134 ? -1.218 -0.488 5.52 1 98.62 134 GLY B CA 1
ATOM 2564 C C . GLY B 1 134 ? -0.156 0.566 5.266 1 98.62 134 GLY B C 1
ATOM 2565 O O . GLY B 1 134 ? -0.402 1.547 4.562 1 98.62 134 GLY B O 1
ATOM 2566 N N . MET B 1 135 ? 0.991 0.345 5.816 1 98.56 135 MET B N 1
ATOM 2567 C CA . MET B 1 135 ? 2.154 1.175 5.52 1 98.56 135 MET B CA 1
ATOM 2568 C C . MET B 1 135 ? 2.971 0.578 4.375 1 98.56 135 MET B C 1
ATOM 2570 O O . MET B 1 135 ? 3.117 -0.642 4.285 1 98.56 135 MET B O 1
ATOM 2574 N N . VAL B 1 136 ? 3.508 1.497 3.543 1 98.75 136 VAL B N 1
ATOM 2575 C CA . VAL B 1 136 ? 4.32 1.016 2.432 1 98.75 136 VAL B CA 1
ATOM 2576 C C . VAL B 1 136 ? 5.594 1.855 2.32 1 98.75 136 VAL B C 1
ATOM 2578 O O . VAL B 1 136 ? 5.594 3.039 2.668 1 98.75 136 VAL B O 1
ATOM 2581 N N . ARG B 1 137 ? 6.629 1.233 1.871 1 98.75 137 ARG B N 1
ATOM 2582 C CA . ARG B 1 137 ? 7.836 1.958 1.485 1 98.75 137 ARG B CA 1
ATOM 2583 C C . ARG B 1 137 ? 7.746 2.445 0.043 1 98.75 137 ARG B C 1
ATOM 2585 O O . ARG B 1 137 ? 7.211 1.745 -0.821 1 98.75 137 ARG B O 1
ATOM 2592 N N . VAL B 1 138 ? 8.234 3.6 -0.158 1 98.56 138 VAL B N 1
ATOM 2593 C CA . VAL B 1 138 ? 8.328 4.156 -1.504 1 98.56 138 VAL B CA 1
ATOM 2594 C C . VAL B 1 138 ? 9.602 3.643 -2.182 1 98.56 138 VAL B C 1
ATOM 2596 O O . VAL B 1 138 ? 10.703 3.822 -1.663 1 98.56 138 VAL B O 1
ATOM 2599 N N . PRO B 1 139 ? 9.477 2.914 -3.293 1 97.69 139 PRO B N 1
ATOM 2600 C CA . PRO B 1 139 ? 10.695 2.496 -3.992 1 97.69 139 PRO B CA 1
ATOM 2601 C C . PRO B 1 139 ? 11.438 3.668 -4.633 1 97.69 139 PRO B C 1
ATOM 2603 O O . PRO B 1 139 ? 10.945 4.266 -5.594 1 97.69 139 PRO B O 1
ATOM 2606 N N . LEU B 1 140 ? 12.602 3.967 -4.125 1 96.31 140 LEU B N 1
ATOM 2607 C CA . LEU B 1 140 ? 13.391 5.098 -4.613 1 96.31 140 LEU B CA 1
ATOM 2608 C C . LEU B 1 140 ? 14.484 4.625 -5.562 1 96.31 140 LEU B C 1
ATOM 2610 O O . LEU B 1 140 ? 15.641 5.027 -5.426 1 96.31 140 LEU B O 1
ATOM 2614 N N . TYR B 1 141 ? 14.172 3.703 -6.426 1 93.31 141 TYR B N 1
ATOM 2615 C CA . TYR B 1 141 ? 15.062 3.172 -7.453 1 93.31 141 TYR B CA 1
ATOM 2616 C C . TYR B 1 141 ? 14.328 3 -8.773 1 93.31 141 TYR B C 1
ATOM 2618 O O . TYR B 1 141 ? 13.102 3.133 -8.836 1 93.31 141 TYR B O 1
ATOM 2626 N N . PHE B 1 142 ? 15.148 2.742 -9.836 1 87.69 142 PHE B N 1
ATOM 2627 C CA . PHE B 1 142 ? 14.672 2.623 -11.211 1 87.69 142 PHE B CA 1
ATOM 2628 C C . PHE B 1 142 ? 15.109 1.298 -11.82 1 87.69 142 PHE B C 1
ATOM 2630 O O . PHE B 1 142 ? 16.25 0.856 -11.617 1 87.69 142 PHE B O 1
ATOM 2637 N N . PHE B 1 143 ? 14.133 0.689 -12.492 1 85.94 143 PHE B N 1
ATOM 2638 C CA . PHE B 1 143 ? 14.539 -0.459 -13.297 1 85.94 143 PHE B CA 1
ATOM 2639 C C . PHE B 1 143 ? 14.656 -0.079 -14.766 1 85.94 143 PHE B C 1
ATOM 2641 O O . PHE B 1 143 ? 13.977 0.832 -15.234 1 85.94 143 PHE B O 1
ATOM 2648 N N . LYS B 1 144 ? 15.539 -0.842 -15.406 1 77.31 144 LYS B N 1
ATOM 2649 C CA . LYS B 1 144 ? 15.727 -0.611 -16.828 1 77.31 144 LYS B CA 1
ATOM 2650 C C . LYS B 1 144 ? 14.422 -0.82 -17.594 1 77.31 144 LYS B C 1
ATOM 2652 O O . LYS B 1 144 ? 14.117 -0.075 -18.531 1 77.31 144 LYS B O 1
ATOM 2657 N N . ARG B 1 145 ? 13.688 -1.769 -17.266 1 73.25 145 ARG B N 1
ATOM 2658 C CA . ARG B 1 145 ? 12.469 -2.105 -18 1 73.25 145 ARG B CA 1
ATOM 2659 C C . ARG B 1 145 ? 11.25 -1.416 -17.375 1 73.25 145 ARG B C 1
ATOM 2661 O O . ARG B 1 145 ? 10.109 -1.713 -17.734 1 73.25 145 ARG B O 1
ATOM 2668 N N . GLY B 1 146 ? 11.484 -0.537 -16.516 1 76.81 146 GLY B N 1
ATOM 2669 C CA . GLY B 1 146 ? 10.367 0.141 -15.883 1 76.81 146 GLY B CA 1
ATOM 2670 C C . GLY B 1 146 ? 10.023 -0.419 -14.508 1 76.81 146 GLY B C 1
ATOM 2671 O O . GLY B 1 146 ? 10.422 -1.536 -14.172 1 76.81 146 GLY B O 1
ATOM 2672 N N . GLY B 1 147 ? 9.453 0.424 -13.695 1 90.12 147 GLY B N 1
ATOM 2673 C CA . GLY B 1 147 ? 9.109 0.037 -12.336 1 90.12 147 GLY B CA 1
ATOM 2674 C C . GLY B 1 147 ? 9.828 0.853 -11.281 1 90.12 147 GLY B C 1
ATOM 2675 O O . GLY B 1 147 ? 10.617 1.743 -11.609 1 90.12 147 GLY B O 1
ATOM 2676 N N . GLY B 1 148 ? 9.594 0.466 -10.109 1 95.44 148 GLY B N 1
ATOM 2677 C CA . GLY B 1 148 ? 10.148 1.251 -9.023 1 95.44 148 GLY B CA 1
ATOM 2678 C C . GLY B 1 148 ? 9.398 2.545 -8.773 1 95.44 148 GLY B C 1
ATOM 2679 O O . GLY B 1 148 ? 8.172 2.543 -8.656 1 95.44 148 GLY B O 1
ATOM 2680 N N . LEU B 1 149 ? 10.172 3.615 -8.773 1 96.56 149 LEU B N 1
ATOM 2681 C CA . LEU B 1 149 ? 9.602 4.91 -8.414 1 96.56 149 LEU B CA 1
ATOM 2682 C C . LEU B 1 149 ? 8.594 5.367 -9.461 1 96.56 149 LEU B C 1
ATOM 2684 O O . LEU B 1 149 ? 7.492 5.812 -9.117 1 96.56 149 LEU B O 1
ATOM 2688 N N . PRO B 1 150 ? 8.828 5.191 -10.805 1 96.25 150 PRO B N 1
ATOM 2689 C CA . PRO B 1 150 ? 7.828 5.625 -11.781 1 96.25 150 PRO B CA 1
ATOM 2690 C C . PRO B 1 150 ? 6.492 4.906 -11.625 1 96.25 150 PRO B C 1
ATOM 2692 O O . PRO B 1 150 ? 5.434 5.539 -11.664 1 96.25 150 PRO B O 1
ATOM 2695 N N . ALA B 1 151 ? 6.574 3.641 -11.445 1 96.75 151 ALA B N 1
ATOM 2696 C CA . ALA B 1 151 ? 5.344 2.873 -11.266 1 96.75 151 ALA B CA 1
ATOM 2697 C C . ALA B 1 151 ? 4.629 3.273 -9.977 1 96.75 151 ALA B C 1
ATOM 2699 O O . ALA B 1 151 ? 3.402 3.4 -9.953 1 96.75 151 ALA B O 1
ATOM 2700 N N . PHE B 1 152 ? 5.406 3.486 -8.945 1 98.25 152 PHE B N 1
ATOM 2701 C CA . PHE B 1 152 ? 4.816 3.92 -7.688 1 98.25 152 PHE B CA 1
ATOM 2702 C C . PHE B 1 152 ? 4.09 5.25 -7.859 1 98.25 152 PHE B C 1
ATOM 2704 O O . PHE B 1 152 ? 2.984 5.43 -7.348 1 98.25 152 PHE B O 1
ATOM 2711 N N . LEU B 1 153 ? 4.699 6.102 -8.617 1 97.12 153 LEU B N 1
ATOM 2712 C CA . LEU B 1 153 ? 4.145 7.434 -8.828 1 97.12 153 LEU B CA 1
ATOM 2713 C C . LEU B 1 153 ? 2.908 7.379 -9.719 1 97.12 153 LEU B C 1
ATOM 2715 O O . LEU B 1 153 ? 2.168 8.359 -9.82 1 97.12 153 LEU B O 1
ATOM 2719 N N . SER B 1 154 ? 2.682 6.27 -10.32 1 95.88 154 SER B N 1
ATOM 2720 C CA . SER B 1 154 ? 1.502 6.129 -11.172 1 95.88 154 SER B CA 1
ATOM 2721 C C . SER B 1 154 ? 0.287 5.691 -10.359 1 95.88 154 SER B C 1
ATOM 2723 O O . SER B 1 154 ? -0.817 5.578 -10.898 1 95.88 154 SER B O 1
ATOM 2725 N N . ASN B 1 155 ? 0.471 5.418 -9.078 1 97.25 155 ASN B N 1
ATOM 2726 C CA . ASN B 1 155 ? -0.664 5.117 -8.211 1 97.25 155 ASN B CA 1
ATOM 2727 C C . ASN B 1 155 ? -1.493 6.367 -7.926 1 97.25 155 ASN B C 1
ATOM 2729 O O . ASN B 1 155 ? -1.223 7.438 -8.469 1 97.25 155 ASN B O 1
ATOM 2733 N N . SER B 1 156 ? -2.549 6.199 -7.145 1 96.38 156 SER B N 1
ATOM 2734 C CA . SER B 1 156 ? -3.445 7.301 -6.812 1 96.38 156 SER B CA 1
ATOM 2735 C C . SER B 1 156 ? -3.162 7.84 -5.414 1 96.38 156 SER B C 1
ATOM 2737 O O . SER B 1 156 ? -3.092 7.078 -4.449 1 96.38 156 SER B O 1
ATOM 2739 N N . PHE B 1 157 ? -3.033 9.164 -5.348 1 96.81 157 PHE B N 1
ATOM 2740 C CA . PHE B 1 157 ? -2.641 9.812 -4.102 1 96.81 157 PHE B CA 1
ATOM 2741 C C . PHE B 1 157 ? -3.725 10.773 -3.629 1 96.81 157 PHE B C 1
ATOM 2743 O O . PHE B 1 157 ? -4.461 11.336 -4.441 1 96.81 157 PHE B O 1
ATOM 2750 N N . ILE B 1 158 ? -3.76 10.977 -2.336 1 95.5 158 ILE B N 1
ATOM 2751 C CA . ILE B 1 158 ? -4.727 11.898 -1.748 1 95.5 158 ILE B CA 1
ATOM 2752 C C . ILE B 1 158 ? -4.211 13.336 -1.858 1 95.5 158 ILE B C 1
ATOM 2754 O O . ILE B 1 158 ? -3.068 13.617 -1.497 1 95.5 158 ILE B O 1
ATOM 2758 N N . GLY B 1 159 ? -5.07 14.172 -2.369 1 91.88 159 GLY B N 1
ATOM 2759 C CA . GLY B 1 159 ? -4.777 15.594 -2.355 1 91.88 159 GLY B CA 1
ATOM 2760 C C . GLY B 1 159 ? -3.434 15.938 -2.969 1 91.88 159 GLY B C 1
ATOM 2761 O O . GLY B 1 159 ? -3.168 15.602 -4.125 1 91.88 159 GLY B O 1
ATOM 2762 N N . SER B 1 160 ? -2.523 16.484 -2.07 1 92.88 160 SER B N 1
ATOM 2763 C CA . SER B 1 160 ? -1.23 16.969 -2.547 1 92.88 160 SER B CA 1
ATOM 2764 C C . SER B 1 160 ? -0.113 15.992 -2.182 1 92.88 160 SER B C 1
ATOM 2766 O O . SER B 1 160 ? 1.066 16.344 -2.24 1 92.88 160 SER B O 1
ATOM 2768 N N . ALA B 1 161 ? -0.486 14.812 -1.84 1 96.69 161 ALA B N 1
ATOM 2769 C CA . ALA B 1 161 ? 0.509 13.883 -1.305 1 96.69 161 ALA B CA 1
ATOM 2770 C C . ALA B 1 161 ? 1.585 13.57 -2.342 1 96.69 161 ALA B C 1
ATOM 2772 O O . ALA B 1 161 ? 2.77 13.492 -2.012 1 96.69 161 ALA B O 1
ATOM 2773 N N . ARG B 1 162 ? 1.17 13.398 -3.588 1 96.69 162 ARG B N 1
ATOM 2774 C CA . ARG B 1 162 ? 2.145 13.094 -4.629 1 96.69 162 ARG B CA 1
ATOM 2775 C C . ARG B 1 162 ? 3.123 14.25 -4.82 1 96.69 162 ARG B C 1
ATOM 2777 O O . ARG B 1 162 ? 4.336 14.031 -4.887 1 96.69 162 ARG B O 1
ATOM 2784 N N . SER B 1 163 ? 2.598 15.445 -4.941 1 95.25 163 SER B N 1
ATOM 2785 C CA . SER B 1 163 ? 3.451 16.609 -5.121 1 95.25 163 SER B CA 1
ATOM 2786 C C . SER B 1 163 ? 4.34 16.844 -3.902 1 95.25 163 SER B C 1
ATOM 2788 O O . SER B 1 163 ? 5.484 17.281 -4.035 1 95.25 163 SER B O 1
ATOM 2790 N N . GLN B 1 164 ? 3.799 16.609 -2.729 1 96.38 164 GLN B N 1
ATOM 2791 C CA . GLN B 1 164 ? 4.59 16.719 -1.508 1 96.38 164 GLN B CA 1
ATOM 2792 C C . GLN B 1 164 ? 5.734 15.703 -1.506 1 96.38 164 GLN B C 1
ATOM 2794 O O . GLN B 1 164 ? 6.859 16.031 -1.117 1 96.38 164 GLN B O 1
ATOM 2799 N N . LEU B 1 165 ? 5.43 14.484 -1.921 1 98.12 165 LEU B N 1
ATOM 2800 C CA . LEU B 1 165 ? 6.469 13.461 -2.029 1 98.12 165 LEU B CA 1
ATOM 2801 C C . LEU B 1 165 ? 7.578 13.914 -2.973 1 98.12 165 LEU B C 1
ATOM 2803 O O . LEU B 1 165 ? 8.758 13.898 -2.605 1 98.12 165 LEU B O 1
ATOM 2807 N N . LEU B 1 166 ? 7.195 14.352 -4.141 1 97.5 166 LEU B N 1
ATOM 2808 C CA . LEU B 1 166 ? 8.156 14.766 -5.156 1 97.5 166 LEU B CA 1
ATOM 2809 C C . LEU B 1 166 ? 9.008 15.922 -4.656 1 97.5 166 LEU B C 1
ATOM 2811 O O . LEU B 1 166 ? 10.234 15.898 -4.785 1 97.5 166 LEU B O 1
ATOM 2815 N N . SER B 1 167 ? 8.367 16.875 -4.066 1 96.31 167 SER B N 1
ATOM 2816 C CA . SER B 1 167 ? 9.07 18.047 -3.553 1 96.31 167 SER B CA 1
ATOM 2817 C C . SER B 1 167 ? 10.047 17.672 -2.447 1 96.31 167 SER B C 1
ATOM 2819 O O . SER B 1 167 ? 11.18 18.156 -2.416 1 96.31 167 SER B O 1
ATOM 2821 N N . ALA B 1 168 ? 9.602 16.828 -1.566 1 97.75 168 ALA B N 1
ATOM 2822 C CA . ALA B 1 168 ? 10.445 16.422 -0.45 1 97.75 168 ALA B CA 1
ATOM 2823 C C . ALA B 1 168 ? 11.648 15.609 -0.94 1 97.75 168 ALA B C 1
ATOM 2825 O O . ALA B 1 168 ? 12.773 15.82 -0.485 1 97.75 168 ALA B O 1
ATOM 2826 N N . LEU B 1 169 ? 11.414 14.648 -1.857 1 98 169 LEU B N 1
ATOM 2827 C CA . LEU B 1 169 ? 12.5 13.844 -2.396 1 98 169 LEU B CA 1
ATOM 2828 C C . LEU B 1 169 ? 13.586 14.734 -3.006 1 98 169 LEU B C 1
ATOM 2830 O O . LEU B 1 169 ? 14.773 14.469 -2.842 1 98 169 LEU B O 1
ATOM 2834 N N . GLN B 1 170 ? 13.148 15.719 -3.654 1 97.12 170 GLN B N 1
ATOM 2835 C CA . GLN B 1 170 ? 14.078 16.656 -4.281 1 97.12 170 GLN B CA 1
ATOM 2836 C C . GLN B 1 170 ? 14.789 17.516 -3.24 1 97.12 170 GLN B C 1
ATOM 2838 O O . GLN B 1 170 ? 16.016 17.609 -3.234 1 97.12 170 GLN B O 1
ATOM 2843 N N . SER B 1 171 ? 14.086 18.156 -2.352 1 96.5 171 SER B N 1
ATOM 2844 C CA . SER B 1 171 ? 14.609 19.125 -1.397 1 96.5 171 SER B CA 1
ATOM 2845 C C . SER B 1 171 ? 15.586 18.484 -0.42 1 96.5 171 SER B C 1
ATOM 2847 O O . SER B 1 171 ? 16.547 19.109 0.021 1 96.5 171 SER B O 1
ATOM 2849 N N . PHE B 1 172 ? 15.359 17.234 -0.098 1 97.31 172 PHE B N 1
ATOM 2850 C CA . PHE B 1 172 ? 16.203 16.547 0.877 1 97.31 172 PHE B CA 1
ATOM 2851 C C . PHE B 1 172 ? 17.281 15.719 0.181 1 97.31 172 PHE B C 1
ATOM 2853 O O . PHE B 1 172 ? 18.031 14.992 0.833 1 97.31 172 PHE B O 1
ATOM 2860 N N . GLY B 1 173 ? 17.328 15.773 -1.123 1 96.38 173 GLY B N 1
ATOM 2861 C CA . GLY B 1 173 ? 18.391 15.141 -1.9 1 96.38 173 GLY B CA 1
ATOM 2862 C C . GLY B 1 173 ? 18.281 13.625 -1.906 1 96.38 173 GLY B C 1
ATOM 2863 O O . GLY B 1 173 ? 19.297 12.93 -1.98 1 96.38 173 GLY B O 1
ATOM 2864 N N . LEU B 1 174 ? 17.125 13.141 -1.75 1 97 174 LEU B N 1
ATOM 2865 C CA . LEU B 1 174 ? 16.953 11.695 -1.711 1 97 174 LEU B CA 1
ATOM 2866 C C . LEU B 1 174 ? 16.969 11.109 -3.117 1 97 174 LEU B C 1
ATOM 2868 O O . LEU B 1 174 ? 17.359 9.953 -3.307 1 97 174 LEU B O 1
ATOM 2872 N N . VAL B 1 175 ? 16.453 11.836 -4.078 1 96.19 175 VAL B N 1
ATOM 2873 C CA . VAL B 1 175 ? 16.469 11.5 -5.5 1 96.19 175 VAL B CA 1
ATOM 2874 C C . VAL B 1 175 ? 16.844 12.734 -6.32 1 96.19 175 VAL B C 1
ATOM 2876 O O . VAL B 1 175 ? 16.406 13.844 -6.008 1 96.19 175 VAL B O 1
ATOM 2879 N N . SER B 1 176 ? 17.594 12.586 -7.316 1 95.56 176 SER B N 1
ATOM 2880 C CA . SER B 1 176 ? 18.031 13.727 -8.117 1 95.56 176 SER B CA 1
ATOM 2881 C C . SER B 1 176 ? 16.859 14.312 -8.906 1 95.56 176 SER B C 1
ATOM 2883 O O . SER B 1 176 ? 15.891 13.609 -9.203 1 95.56 176 SER B O 1
ATOM 2885 N N . GLN B 1 177 ? 17.031 15.555 -9.219 1 95.69 177 GLN B N 1
ATOM 2886 C CA . GLN B 1 177 ? 16 16.25 -9.984 1 95.69 177 GLN B CA 1
ATOM 2887 C C . GLN B 1 177 ? 15.766 15.57 -11.336 1 95.69 177 GLN B C 1
ATOM 2889 O O . GLN B 1 177 ? 14.617 15.438 -11.773 1 95.69 177 GLN B O 1
ATOM 2894 N N . GLN B 1 178 ? 16.781 15.164 -11.945 1 95.44 178 GLN B N 1
ATOM 2895 C CA . GLN B 1 178 ? 16.688 14.523 -13.25 1 95.44 178 GLN B CA 1
ATOM 2896 C C . GLN B 1 178 ? 15.93 13.203 -13.156 1 95.44 178 GLN B C 1
ATOM 2898 O O . GLN B 1 178 ? 15.055 12.93 -13.984 1 95.44 178 GLN B O 1
ATOM 2903 N N . GLU B 1 179 ? 16.266 12.453 -12.18 1 93.94 179 GLU B N 1
ATOM 2904 C CA . GLU B 1 179 ? 15.586 11.18 -11.977 1 93.94 179 GLU B CA 1
ATOM 2905 C C . GLU B 1 179 ? 14.109 11.375 -11.648 1 93.94 179 GLU B C 1
ATOM 2907 O O . GLU B 1 179 ? 13.258 10.609 -12.117 1 93.94 179 GLU B O 1
ATOM 2912 N N . LEU B 1 180 ? 13.812 12.383 -10.906 1 96.62 180 LEU B N 1
ATOM 2913 C CA . LEU B 1 180 ? 12.43 12.664 -10.539 1 96.62 180 LEU B CA 1
ATOM 2914 C C . LEU B 1 180 ? 11.617 13.078 -11.758 1 96.62 180 LEU B C 1
ATOM 2916 O O . LEU B 1 180 ? 10.469 12.664 -11.914 1 96.62 180 LEU B O 1
ATOM 2920 N N . ALA B 1 181 ? 12.211 13.898 -12.531 1 95.94 181 ALA B N 1
ATOM 2921 C CA . ALA B 1 181 ? 11.539 14.328 -13.75 1 95.94 181 ALA B CA 1
ATOM 2922 C C . ALA B 1 181 ? 11.234 13.141 -14.664 1 95.94 181 ALA B C 1
ATOM 2924 O O . ALA B 1 181 ? 10.133 13.016 -15.195 1 95.94 181 ALA B O 1
ATOM 2925 N N . LYS B 1 182 ? 12.195 12.289 -14.812 1 94.69 182 LYS B N 1
ATOM 2926 C CA . LYS B 1 182 ? 12.031 11.094 -15.633 1 94.69 182 LYS B CA 1
ATOM 2927 C C . LYS B 1 182 ? 10.953 10.18 -15.047 1 94.69 182 LYS B C 1
ATOM 2929 O O . LYS B 1 182 ? 10.102 9.672 -15.781 1 94.69 182 LYS B O 1
ATOM 2934 N N . ALA B 1 183 ? 11 10 -13.758 1 95.69 183 ALA B N 1
ATOM 2935 C CA . ALA B 1 183 ? 10.031 9.133 -13.086 1 95.69 183 ALA B CA 1
ATOM 2936 C C . ALA B 1 183 ? 8.617 9.672 -13.25 1 95.69 183 ALA B C 1
ATOM 2938 O O . ALA B 1 183 ? 7.68 8.914 -13.492 1 95.69 183 ALA B O 1
ATOM 2939 N N . THR B 1 184 ? 8.484 10.945 -13.102 1 95.69 184 THR B N 1
ATOM 2940 C CA . THR B 1 184 ? 7.172 11.578 -13.203 1 95.69 184 THR B CA 1
ATOM 2941 C C . THR B 1 184 ? 6.617 11.453 -14.617 1 95.69 184 THR B C 1
ATOM 2943 O O . THR B 1 184 ? 5.43 11.172 -14.805 1 95.69 184 THR B O 1
ATOM 2946 N N . GLN B 1 185 ? 7.484 11.625 -15.531 1 94 185 GLN B N 1
ATOM 2947 C CA . GLN B 1 185 ? 7.062 11.492 -16.922 1 94 185 GLN B CA 1
ATOM 2948 C C . GLN B 1 185 ? 6.598 10.07 -17.219 1 94 185 GLN B C 1
ATOM 2950 O O . GLN B 1 185 ? 5.547 9.867 -17.844 1 94 185 GLN B O 1
ATOM 2955 N N . GLN B 1 186 ? 7.34 9.133 -16.844 1 93.81 186 GLN B N 1
ATOM 2956 C CA . GLN B 1 186 ? 6.98 7.73 -17.047 1 93.81 186 GLN B CA 1
ATOM 2957 C C . GLN B 1 186 ? 5.684 7.379 -16.328 1 93.81 186 GLN B C 1
ATOM 2959 O O . GLN B 1 186 ? 4.84 6.664 -16.875 1 93.81 186 GLN B O 1
ATOM 2964 N N . ALA B 1 187 ? 5.578 7.867 -15.125 1 94.75 187 ALA B N 1
ATOM 2965 C CA . ALA B 1 187 ? 4.371 7.621 -14.344 1 94.75 187 ALA B CA 1
ATOM 2966 C C . ALA B 1 187 ? 3.131 8.133 -15.078 1 94.75 187 ALA B C 1
ATOM 2968 O O . ALA B 1 187 ? 2.105 7.453 -15.125 1 94.75 187 ALA B O 1
ATOM 2969 N N . ASN B 1 188 ? 3.248 9.297 -15.586 1 92 188 ASN B N 1
ATOM 2970 C CA . ASN B 1 188 ? 2.131 9.898 -16.312 1 92 188 ASN B CA 1
ATOM 2971 C C . ASN B 1 188 ? 1.764 9.094 -17.547 1 92 188 ASN B C 1
ATOM 2973 O O . ASN B 1 188 ? 0.584 8.953 -17.875 1 92 188 ASN B O 1
ATOM 2977 N N . GLN B 1 189 ? 2.717 8.547 -18.188 1 89.38 189 GLN B N 1
ATOM 2978 C CA . GLN B 1 189 ? 2.473 7.699 -19.344 1 89.38 189 GLN B CA 1
ATOM 2979 C C . GLN B 1 189 ? 1.771 6.406 -18.953 1 89.38 189 GLN B C 1
ATOM 2981 O O . GLN B 1 189 ? 0.862 5.945 -19.641 1 89.38 189 GLN B O 1
ATOM 2986 N N . MET B 1 190 ? 2.172 5.887 -17.875 1 89.06 190 MET B N 1
ATOM 2987 C CA . MET B 1 190 ? 1.589 4.641 -17.375 1 89.06 190 MET B CA 1
ATOM 2988 C C . MET B 1 190 ? 0.115 4.828 -17.031 1 89.06 190 MET B C 1
ATOM 2990 O O . MET B 1 190 ? -0.697 3.928 -17.25 1 89.06 190 MET B O 1
ATOM 2994 N N . ARG B 1 191 ? -0.185 5.934 -16.469 1 88.25 191 ARG B N 1
ATOM 2995 C CA . ARG B 1 191 ? -1.562 6.195 -16.062 1 88.25 191 ARG B CA 1
ATOM 2996 C C . ARG B 1 191 ? -2.469 6.367 -17.266 1 88.25 191 ARG B C 1
ATOM 2998 O O . ARG B 1 191 ? -3.658 6.047 -17.219 1 88.25 191 ARG B O 1
ATOM 3005 N N . HIS B 1 192 ? -1.903 6.84 -18.266 1 81.81 192 HIS B N 1
ATOM 3006 C CA . HIS B 1 192 ? -2.709 7.07 -19.469 1 81.81 192 HIS B CA 1
ATOM 3007 C C . HIS B 1 192 ? -2.906 5.777 -20.25 1 81.81 192 HIS B C 1
ATOM 3009 O O . HIS B 1 192 ? -3.791 5.695 -21.109 1 81.81 192 HIS B O 1
ATOM 3015 N N . GLN B 1 193 ? -2.064 4.875 -19.891 1 74.44 193 GLN B N 1
ATOM 3016 C CA . GLN B 1 193 ? -2.217 3.582 -20.547 1 74.44 193 GLN B CA 1
ATOM 3017 C C . GLN B 1 193 ? -3.281 2.734 -19.844 1 74.44 193 GLN B C 1
ATOM 3019 O O . GLN B 1 193 ? -3.424 2.785 -18.625 1 74.44 193 GLN B O 1
ATOM 3024 N N . SER B 1 194 ? -4.297 2.291 -20.5 1 59.81 194 SER B N 1
ATOM 3025 C CA . SER B 1 194 ? -5.43 1.523 -20 1 59.81 194 SER B CA 1
ATOM 3026 C C . SER B 1 194 ? -4.965 0.316 -19.188 1 59.81 194 SER B C 1
ATOM 3028 O O . SER B 1 194 ? -4.016 -0.37 -19.578 1 59.81 194 SER B O 1
ATOM 3030 N N . GLN B 1 195 ? -5.406 0.251 -17.969 1 60.12 195 GLN B N 1
ATOM 3031 C CA . GLN B 1 195 ? -5.203 -0.984 -17.219 1 60.12 195 GLN B CA 1
ATOM 3032 C C . GLN B 1 195 ? -6.023 -2.127 -17.812 1 60.12 195 GLN B C 1
ATOM 3034 O O . GLN B 1 195 ? -7.105 -1.903 -18.359 1 60.12 195 GLN B O 1
ATOM 3039 N N . PRO B 1 196 ? -5.477 -3.318 -18.031 1 51.22 196 PRO B N 1
ATOM 3040 C CA . PRO B 1 196 ? -6.266 -4.398 -18.625 1 51.22 196 PRO B CA 1
ATOM 3041 C C . PRO B 1 196 ? -7.582 -4.645 -17.891 1 51.22 196 PRO B C 1
ATOM 3043 O O . PRO B 1 196 ? -7.652 -4.477 -16.672 1 51.22 196 PRO B O 1
ATOM 3046 N N . ARG B 1 197 ? -8.68 -4.797 -18.688 1 46.19 197 ARG B N 1
ATOM 3047 C CA . ARG B 1 197 ? -10.023 -5.129 -18.234 1 46.19 197 ARG B CA 1
ATOM 3048 C C . ARG B 1 197 ? -10.078 -6.551 -17.672 1 46.19 197 ARG B C 1
ATOM 3050 O O . ARG B 1 197 ? -9.445 -7.457 -18.234 1 46.19 197 ARG B O 1
#

InterPro domains:
  IPR000086 NUDIX hydrolase domain [PS51462] (14-153)
  IPR015797 NUDIX hydrolase-like domain superfamily [SSF55811] (13-143)
  IPR054754 U8 snoRNA-decapping enzyme NudT16 [PF22327] (17-174)
  IPR054754 U8 snoRNA-decapping enzyme NudT16 [PTHR31699] (3-193)

Secondary structure (DSSP, 8-state):
--EE-HHHHHH-TT-EEEEEEEEEEE---EETTTEE--EEEEEEEETTS-EE-SEEEE-TTTS-HHHHHHHHHHHHHSS-----GGGEEEEEE-SSSTTEEEEEEEEEE-HHHHHHHHHHHHHT-TTBTTTEEEEEE----B-TTS-BHHHHHTS-BSTTHHHHHHHHHHHTTSS-HHHHHHHHHHHHHHHHSPPP-/--EE-HHHHHHSTT-EEEEEEEEEEE---EETTTEE--EEEEEEEETTS-EE-SEEEE-TTTS-HHHHHHHHHHHHHSS-----GGGEEEEEE-SSSTTEEEEEEEEEE-HHHHHHHHHHHHHT-TTBTTTEEEEEE----B-TTS-BHHHHHTS-BSTTHHHHHHHHHHHTTSS-HHHHHHHHHHHHHHHHSPPP-

pLDDT: mean 93.89, std 8.08, range [46.19, 98.88]

Foldseek 3Di:
DPWDDPVVLVPDPPAWEKEFEKEKEADQDADVNHRGQGMWIKWFQFQVRAIAGFITTDDVVVDDNQVRRQVSLCQQQVDRDRDDPVQWDTKDDFDPDPRYIYTYGYDYDYPVVVVVSQVSNCVGHNCDVHRTPHMDIQFQDADPVGDGNLCVLLGGHPTCRSVVVLVVCDVVVVHDPVVSVVSPVSSVVVNPDDDDD/DPWDDPVVLVPDPPAWEKEFEKEKEADQDADVNHRGQRMWIKWFCFQVRAIAGFITTDDVVVDDNQVRRQVSLCQQQVDRDRDDPVQWDTWDDFDPDPRYIYTYGYDYDYPVVVVVSQVSNCVGHNCDVHRTPHMDIQFQDADPVGDGNLCVLLGGHPTCRSVSVLVVCDVVVVHDPVVSVVSPVSSVVVNVDDDDD

Organism: NCBI:txid299321

Sequence (394 aa):
MSQMSKEDALSLPRHRHACHVMLYADTDSKLFGRYQTKHIVLMQMRFDGLLGFPGGLVDLSKETLESGLSRELEEELGVALLVSPEDHVSSSLAPAVPNLITHFYAKKMNESEIKEVEKAAVTVAKDHGLEVLGMVRVPLYFFKRGGGLPAFLSNSFIGSARSQLLSALQSFGLVSQQELAKATQQANQMRHQSQPRMSQMSKEDALSLPRHRHACHVMLYADTDSKLFGRYQTKHIVLMQMRFDGLLGFPGGLVDLSKETLESGLSRELEEELGVALLVSPEDHVSSSLAPAVPNLITHFYAKKMNESEIKEVEKAAVTVAKDHGLEVLGMVRVPLYFFKRGGGLPAFLSNSFIGSARSQLLSALQSFGLVSQQELAKATQQANQMRHQSQPR

Nearest PDB structures (foldseek):
  5vy2-assembly1_B  TM=9.481E-01  e=3.455E-24  Homo sapiens
  5wji-assembly1_A  TM=9.429E-01  e=1.390E-23  Homo sapiens
  5w6z-assembly1_A  TM=9.467E-01  e=7.204E-23  Homo sapiens
  3mgm-assembly1_B  TM=9.385E-01  e=2.398E-22  Homo sapiens
  6x7v-assembly2_C  TM=9.459E-01  e=1.324E-21  Homo sapiens

Solvent-accessible surface area (backbone atoms only — not comparable to full-atom values): 20128 Å² total; per-residue (Å²): 117,66,68,46,52,64,68,59,59,71,65,49,78,90,49,48,41,29,27,31,38,41,45,31,22,59,43,87,52,49,41,93,77,70,45,66,39,51,46,46,37,52,36,27,36,32,45,46,27,25,34,32,52,56,43,40,73,36,56,74,92,81,37,52,69,43,59,29,30,25,51,35,32,28,39,50,29,38,41,86,52,88,56,54,81,86,30,56,72,49,24,30,59,45,86,86,40,86,54,30,35,38,36,38,29,46,46,82,40,54,50,71,56,52,52,48,43,58,36,25,22,62,71,58,14,74,26,43,78,38,60,32,25,23,54,31,49,53,42,68,42,79,44,94,88,57,28,10,34,20,34,39,63,29,38,41,51,42,81,59,36,57,46,50,50,54,49,47,34,43,77,70,64,75,43,53,67,67,58,49,52,52,27,51,53,51,9,55,52,54,44,70,43,80,73,81,114,118,68,69,45,52,64,69,58,58,71,65,49,78,90,47,48,41,30,28,32,38,41,46,32,24,58,43,86,53,48,41,94,76,69,44,67,40,52,46,47,34,49,34,27,37,31,46,45,29,24,35,31,51,57,43,39,73,37,56,73,92,80,36,52,69,42,59,28,30,25,52,37,32,28,39,51,27,39,41,86,54,88,56,54,82,85,29,56,70,48,23,29,60,45,84,86,41,86,56,30,37,37,37,39,27,45,47,83,41,54,50,71,56,53,54,48,42,58,37,26,20,61,71,59,13,74,25,43,80,38,60,32,25,25,56,30,49,54,41,68,42,79,44,95,88,58,30,10,33,20,34,38,62,30,36,40,51,44,81,60,34,56,46,50,49,54,49,49,33,43,76,70,63,74,41,54,65,67,56,48,53,53,27,51,53,50,8,55,52,53,44,70,42,80,74,80,113